Protein AF-A0A2B4SKL8-F1 (afdb_monomer_lite)

Structure (mmCIF, N/CA/C/O backbone):
data_AF-A0A2B4SKL8-F1
#
_entry.id   AF-A0A2B4SKL8-F1
#
loop_
_atom_site.group_PDB
_atom_site.id
_atom_site.type_symbol
_atom_site.label_atom_id
_atom_site.label_alt_id
_atom_site.label_comp_id
_atom_site.label_asym_id
_atom_site.label_entity_id
_atom_site.label_seq_id
_atom_site.pdbx_PDB_ins_code
_atom_site.Cartn_x
_atom_site.Cartn_y
_atom_site.Cartn_z
_atom_site.occupancy
_atom_site.B_iso_or_equiv
_atom_site.auth_seq_id
_atom_site.auth_comp_id
_atom_site.auth_asym_id
_atom_site.auth_atom_id
_atom_site.pdbx_PDB_model_num
ATOM 1 N N . MET A 1 1 ? -45.889 10.230 -39.187 1.00 34.25 1 MET A N 1
ATOM 2 C CA . MET A 1 1 ? -45.606 10.995 -40.423 1.00 34.25 1 MET A CA 1
ATOM 3 C C . MET A 1 1 ? -45.584 12.468 -40.063 1.00 34.25 1 MET A C 1
ATOM 5 O O . MET A 1 1 ? -46.505 12.871 -39.366 1.00 34.25 1 MET A O 1
ATOM 9 N N . GLY A 1 2 ? -44.608 13.236 -40.560 1.00 30.58 2 GLY A N 1
ATOM 10 C CA . GLY A 1 2 ? -44.581 14.706 -40.488 1.00 30.58 2 GLY A CA 1
ATOM 11 C C . GLY A 1 2 ? -44.507 15.333 -39.084 1.00 30.58 2 GLY A C 1
ATOM 12 O O . GLY A 1 2 ? -44.631 14.639 -38.081 1.00 30.58 2 GLY A O 1
ATOM 13 N N . SER A 1 3 ? -44.306 16.647 -38.953 1.00 28.48 3 SER A N 1
ATOM 14 C CA . SER A 1 3 ? -43.734 17.611 -39.915 1.00 28.48 3 SER A CA 1
ATOM 15 C C . SER A 1 3 ? -43.347 18.900 -39.180 1.00 28.48 3 SER A C 1
ATOM 17 O O . SER A 1 3 ? -44.029 19.300 -38.240 1.00 28.48 3 SER A O 1
ATOM 19 N N . CYS A 1 4 ? -42.309 19.596 -39.650 1.00 32.91 4 CYS A N 1
ATOM 20 C CA . CYS A 1 4 ? -42.057 20.988 -39.262 1.00 32.91 4 CYS A CA 1
ATOM 21 C C . CYS A 1 4 ? -43.164 21.917 -39.799 1.00 32.91 4 CYS A C 1
ATOM 23 O O . CYS A 1 4 ? -43.840 21.583 -40.777 1.00 32.91 4 CYS A O 1
ATOM 25 N N . PRO A 1 5 ? -43.271 23.138 -39.256 1.00 39.84 5 PRO A N 1
ATOM 26 C CA . PRO A 1 5 ? -43.153 24.287 -40.157 1.00 39.84 5 PRO A CA 1
ATOM 27 C C . PRO A 1 5 ? -42.216 25.390 -39.636 1.00 39.84 5 PRO A C 1
ATOM 29 O O . PRO A 1 5 ? -41.881 25.463 -38.458 1.00 39.84 5 PRO A O 1
ATOM 32 N N . SER A 1 6 ? -41.801 26.266 -40.550 1.00 31.20 6 SER A N 1
ATOM 33 C CA . SER A 1 6 ? -40.849 27.365 -40.341 1.00 31.20 6 SER A CA 1
ATOM 34 C C . SER A 1 6 ? -41.415 28.701 -40.845 1.00 31.20 6 SER A C 1
ATOM 36 O O . SER A 1 6 ? -42.312 28.701 -41.691 1.00 31.20 6 SER A O 1
ATOM 38 N N . ARG A 1 7 ? -40.899 29.839 -40.341 1.00 28.45 7 ARG A N 1
ATOM 39 C CA . ARG A 1 7 ? -41.047 31.208 -40.906 1.00 28.45 7 ARG A CA 1
ATOM 40 C C . ARG A 1 7 ? -40.290 32.261 -40.069 1.00 28.45 7 ARG A C 1
ATOM 42 O O . ARG A 1 7 ? -39.924 31.987 -38.937 1.00 28.45 7 ARG A O 1
ATOM 49 N N . SER A 1 8 ? -40.150 33.504 -40.544 1.00 28.84 8 SER A N 1
ATOM 50 C CA . SER A 1 8 ? -39.044 33.946 -41.423 1.00 28.84 8 SER A CA 1
ATOM 51 C C . SER A 1 8 ? -39.130 35.449 -41.782 1.00 28.84 8 SER A C 1
ATOM 53 O O . SER A 1 8 ? -40.131 35.853 -42.367 1.00 28.84 8 SER A O 1
ATOM 55 N N . LYS A 1 9 ? -38.013 36.182 -41.615 1.00 31.72 9 LYS A N 1
ATOM 56 C CA . LYS A 1 9 ? -37.617 37.453 -42.286 1.00 31.72 9 LYS A CA 1
ATOM 57 C C . LYS A 1 9 ? -38.410 38.767 -42.061 1.00 31.72 9 LYS A C 1
ATOM 59 O O . LYS A 1 9 ? -39.630 38.770 -41.958 1.00 31.72 9 LYS A O 1
ATOM 64 N N . ARG A 1 10 ? -37.634 39.859 -42.238 1.00 29.78 10 ARG A N 1
ATOM 65 C CA . ARG A 1 10 ? -37.939 41.268 -42.607 1.00 29.78 10 ARG A CA 1
ATOM 66 C C . ARG A 1 10 ? -37.878 42.343 -41.510 1.00 29.78 10 ARG A C 1
ATOM 68 O O . ARG A 1 10 ? -38.332 42.080 -40.407 1.00 29.78 10 ARG A O 1
ATOM 75 N N . ASP A 1 11 ? -37.441 43.587 -41.775 1.00 28.86 11 ASP A N 1
ATOM 76 C CA . ASP A 1 11 ? -36.451 44.138 -42.749 1.00 28.86 11 ASP A CA 1
ATOM 77 C C . ASP A 1 11 ? -36.099 45.614 -42.375 1.00 28.86 11 ASP A C 1
ATOM 79 O O . ASP A 1 11 ? -36.974 46.348 -41.936 1.00 28.86 11 ASP A O 1
ATOM 83 N N . ALA A 1 12 ? -34.840 46.023 -42.613 1.00 29.41 12 ALA A N 1
ATOM 84 C CA . ALA A 1 12 ? -34.293 47.366 -42.953 1.00 29.41 12 ALA A CA 1
ATOM 85 C C . ALA A 1 12 ? -34.684 48.709 -42.241 1.00 29.41 12 ALA A C 1
ATOM 87 O O . ALA A 1 12 ? -35.830 49.136 -42.282 1.00 29.41 12 ALA A O 1
ATOM 88 N N . ASN A 1 13 ? -33.628 49.481 -41.883 1.00 28.25 13 ASN A N 1
ATOM 89 C CA . ASN A 1 13 ? -33.481 50.969 -41.872 1.00 28.25 13 ASN A CA 1
ATOM 90 C C . ASN A 1 13 ? -34.336 51.836 -40.899 1.00 28.25 13 ASN A C 1
ATOM 92 O O . ASN A 1 13 ? -35.489 51.527 -40.648 1.00 28.25 13 ASN A O 1
ATOM 96 N N . SER A 1 14 ? -33.901 52.997 -40.361 1.00 28.70 14 SER A N 1
ATOM 97 C CA . SER A 1 14 ? -32.592 53.703 -40.193 1.00 28.70 14 SER A CA 1
ATOM 98 C C . SER A 1 14 ? -32.810 54.901 -39.195 1.00 28.70 14 SER A C 1
ATOM 100 O O . SER A 1 14 ? -33.805 54.854 -38.483 1.00 28.70 14 SER A O 1
ATOM 102 N N . SER A 1 15 ? -32.044 55.999 -38.989 1.00 31.67 15 SER A N 1
ATOM 103 C CA . SER A 1 15 ? -30.821 56.622 -39.571 1.00 31.67 15 SER A CA 1
ATOM 104 C C . SER A 1 15 ? -30.333 57.849 -38.738 1.00 31.67 15 SER A C 1
ATOM 106 O O . SER A 1 15 ? -31.163 58.588 -38.229 1.00 31.67 15 SER A O 1
ATOM 108 N N . SER A 1 16 ? -29.025 58.173 -38.805 1.00 29.83 16 SER A N 1
ATOM 109 C CA . SER A 1 16 ? -28.419 59.543 -38.809 1.00 29.83 16 SER A CA 1
ATOM 110 C C . SER A 1 16 ? -28.287 60.433 -37.540 1.00 29.83 16 SER A C 1
ATOM 112 O O . SER A 1 16 ? -29.212 61.168 -37.207 1.00 29.83 16 SER A O 1
ATOM 114 N N . ALA A 1 17 ? -27.041 60.585 -37.045 1.00 31.34 17 ALA A N 1
ATOM 115 C CA . ALA A 1 17 ? -26.341 61.860 -36.713 1.00 31.34 17 ALA A CA 1
ATOM 116 C C . ALA A 1 17 ? -24.849 61.550 -36.385 1.00 31.34 17 ALA A C 1
ATOM 118 O O . ALA A 1 17 ? -24.587 60.846 -35.420 1.00 31.34 17 ALA A O 1
ATOM 119 N N . ARG A 1 18 ? -23.848 61.779 -37.255 1.00 31.61 18 ARG A N 1
ATOM 120 C CA . ARG A 1 18 ? -23.133 63.035 -37.617 1.00 31.61 18 ARG A CA 1
ATOM 121 C C . ARG A 1 18 ? -22.412 63.770 -36.470 1.00 31.61 18 ARG A C 1
ATOM 123 O O . ARG A 1 18 ? -23.071 64.458 -35.704 1.00 31.61 18 ARG A O 1
ATOM 130 N N . PHE A 1 19 ? -21.071 63.767 -36.503 1.00 28.34 19 PHE A N 1
ATOM 131 C CA . PHE A 1 19 ? -20.227 64.978 -36.423 1.00 28.34 19 PHE A CA 1
ATOM 132 C C . PHE A 1 19 ? -18.851 64.741 -37.093 1.00 28.34 19 PHE A C 1
ATOM 134 O O . PHE A 1 19 ? -18.549 63.612 -37.475 1.00 28.34 19 PHE A O 1
ATOM 141 N N . GLN A 1 20 ? -18.104 65.824 -37.330 1.00 30.86 20 GLN A N 1
ATOM 142 C CA . GLN A 1 20 ? -17.059 66.015 -38.358 1.00 30.86 20 GLN A CA 1
ATOM 143 C C . GLN A 1 20 ? -16.149 67.198 -37.943 1.00 30.86 20 GLN A C 1
ATOM 145 O O . GLN A 1 20 ? -16.664 68.098 -37.277 1.00 30.86 20 GLN A O 1
ATOM 150 N N . ASP A 1 21 ? -14.861 67.346 -38.289 1.00 30.22 21 ASP A N 1
ATOM 151 C CA . ASP A 1 21 ? -13.835 66.470 -38.921 1.00 30.22 21 ASP A CA 1
ATOM 152 C C . ASP A 1 21 ? -12.513 66.633 -38.079 1.00 30.22 21 ASP A C 1
ATOM 154 O O . ASP A 1 21 ? -12.647 66.737 -36.863 1.00 30.22 21 ASP A O 1
ATOM 158 N N . ASP A 1 22 ? -11.224 66.662 -38.476 1.00 29.78 22 ASP A N 1
ATOM 159 C CA . ASP A 1 22 ? -10.460 66.644 -39.746 1.00 29.78 22 ASP A CA 1
ATOM 160 C C . ASP A 1 22 ? -8.991 66.157 -39.497 1.00 29.78 22 ASP A C 1
ATOM 162 O O . ASP A 1 22 ? -8.631 65.703 -38.410 1.00 29.78 22 ASP A O 1
ATOM 166 N N . ASN A 1 23 ? -8.137 66.208 -40.523 1.00 31.78 23 ASN A N 1
ATOM 167 C CA . ASN A 1 23 ? -6.788 65.650 -40.641 1.00 31.78 23 ASN A CA 1
ATOM 168 C C . ASN A 1 23 ? -5.665 66.422 -39.912 1.00 31.78 23 ASN A C 1
ATOM 170 O O . ASN A 1 23 ? -5.618 67.648 -39.917 1.00 31.78 23 ASN A O 1
ATOM 174 N N . SER A 1 24 ? -4.588 65.706 -39.556 1.00 29.92 24 SER A N 1
ATOM 175 C CA . SER A 1 24 ? -3.223 66.171 -39.873 1.00 29.92 24 SER A CA 1
ATOM 176 C C . SER A 1 24 ? -2.252 64.996 -40.094 1.00 29.92 24 SER A C 1
ATOM 178 O O . SER A 1 24 ? -2.515 63.863 -39.696 1.00 29.92 24 SER A O 1
ATOM 180 N N . ARG A 1 25 ? -1.154 65.240 -40.825 1.00 32.31 25 ARG A N 1
ATOM 181 C CA . ARG A 1 25 ? -0.168 64.224 -41.251 1.00 32.31 25 ARG A CA 1
ATOM 182 C C . ARG A 1 25 ? 1.058 64.238 -40.336 1.00 32.31 25 ARG A C 1
ATOM 184 O O . ARG A 1 25 ? 1.489 65.324 -39.982 1.00 32.31 25 ARG A O 1
ATOM 191 N N . TYR A 1 26 ? 1.700 63.085 -40.120 1.00 29.20 26 TYR A N 1
ATOM 192 C CA . TYR A 1 26 ? 3.112 62.810 -40.478 1.00 29.20 26 TYR A CA 1
ATOM 193 C C . TYR A 1 26 ? 3.515 61.369 -40.084 1.00 29.20 26 TYR A C 1
ATOM 195 O O . TYR A 1 26 ? 2.881 60.758 -39.234 1.00 29.20 26 TYR A O 1
ATOM 203 N N . GLY A 1 27 ? 4.573 60.826 -40.706 1.00 27.16 27 GLY A N 1
ATOM 204 C CA . GLY A 1 27 ? 5.221 59.570 -40.284 1.00 27.16 27 GLY A CA 1
ATOM 205 C C . GLY A 1 27 ? 4.760 58.278 -40.983 1.00 27.16 27 GLY A C 1
ATOM 206 O O . GLY A 1 27 ? 3.944 57.527 -40.459 1.00 27.16 27 GLY A O 1
ATOM 207 N N . ARG A 1 28 ? 5.373 57.936 -42.128 1.00 32.84 28 ARG A N 1
ATOM 208 C CA . ARG A 1 28 ? 5.442 56.532 -42.588 1.00 32.84 28 ARG A CA 1
ATOM 209 C C . ARG A 1 28 ? 6.569 55.825 -41.827 1.00 32.84 28 ARG A C 1
ATOM 211 O O . ARG A 1 28 ? 7.705 56.278 -41.918 1.00 32.84 28 ARG A O 1
ATOM 218 N N . GLY A 1 29 ? 6.295 54.696 -41.168 1.00 30.98 29 GLY A N 1
ATOM 219 C CA . GLY A 1 29 ? 7.345 53.891 -40.529 1.00 30.98 29 GLY A CA 1
ATOM 220 C C . GLY A 1 29 ? 6.868 52.553 -39.949 1.00 30.98 29 GLY A C 1
ATOM 221 O O . GLY A 1 29 ? 6.125 52.526 -38.978 1.00 30.98 29 GLY A O 1
ATOM 222 N N . ALA A 1 30 ? 7.326 51.449 -40.545 1.00 34.84 30 ALA A N 1
ATOM 223 C CA . ALA A 1 30 ? 7.495 50.124 -39.927 1.00 34.84 30 ALA A CA 1
ATOM 224 C C . ALA A 1 30 ? 6.413 49.592 -38.942 1.00 34.84 30 ALA A C 1
ATOM 226 O O . ALA A 1 30 ? 6.728 49.193 -37.822 1.00 34.84 30 ALA A O 1
ATOM 227 N N . ARG A 1 31 ? 5.156 49.437 -39.386 1.00 32.66 31 ARG A N 1
ATOM 228 C CA . ARG A 1 31 ? 4.188 48.508 -38.757 1.00 32.66 31 ARG A CA 1
ATOM 229 C C . ARG A 1 31 ? 3.554 47.568 -39.789 1.00 32.66 31 ARG A C 1
ATOM 231 O O . ARG A 1 31 ? 2.496 47.865 -40.332 1.00 32.66 31 ARG A O 1
ATOM 238 N N . LYS A 1 32 ? 4.235 46.446 -40.069 1.00 36.84 32 LYS A N 1
ATOM 239 C CA . LYS A 1 32 ? 3.646 45.273 -40.758 1.00 36.84 32 LYS A CA 1
ATOM 240 C C . LYS A 1 32 ? 4.330 43.908 -40.522 1.00 36.84 32 LYS A C 1
ATOM 242 O O . LYS A 1 32 ? 3.804 42.905 -40.984 1.00 36.84 32 LYS A O 1
ATOM 247 N N . ASN A 1 33 ? 5.435 43.846 -39.764 1.00 32.84 33 ASN A N 1
ATOM 248 C CA . ASN A 1 33 ? 6.232 42.622 -39.540 1.00 32.84 33 ASN A CA 1
ATOM 249 C C . ASN A 1 33 ? 6.303 42.197 -38.050 1.00 32.84 33 ASN A C 1
ATOM 251 O O . ASN A 1 33 ? 7.367 41.813 -37.574 1.00 32.84 33 ASN A O 1
ATOM 255 N N . ARG A 1 34 ? 5.213 42.315 -37.274 1.00 31.84 34 ARG A N 1
ATOM 256 C CA . ARG A 1 34 ? 5.176 41.784 -35.888 1.00 31.84 34 ARG A CA 1
ATOM 257 C C . ARG A 1 34 ? 3.998 40.860 -35.578 1.00 31.84 34 ARG A C 1
ATOM 259 O O . ARG A 1 34 ? 4.199 39.890 -34.864 1.00 31.84 34 ARG A O 1
ATOM 266 N N . GLU A 1 35 ? 2.826 41.086 -36.168 1.00 32.66 35 GLU A N 1
ATOM 267 C CA . GLU A 1 35 ? 1.683 40.165 -36.026 1.00 32.66 35 GLU A CA 1
ATOM 268 C C . GLU A 1 35 ? 1.891 38.874 -36.836 1.00 32.66 35 GLU A C 1
ATOM 270 O O . GLU A 1 35 ? 1.598 37.788 -36.344 1.00 32.66 35 GLU A O 1
ATOM 275 N N . ALA A 1 36 ? 2.505 38.976 -38.025 1.00 33.69 36 ALA A N 1
ATOM 276 C CA . ALA A 1 36 ? 2.873 37.815 -38.838 1.00 33.69 36 ALA A CA 1
ATOM 277 C C . ALA A 1 36 ? 3.789 36.839 -38.077 1.00 33.69 36 ALA A C 1
ATOM 279 O O . ALA A 1 36 ? 3.527 35.643 -38.072 1.00 33.69 36 ALA A O 1
ATOM 280 N N . ASN A 1 37 ? 4.809 37.339 -37.369 1.00 31.73 37 ASN A N 1
ATOM 281 C CA . ASN A 1 37 ? 5.743 36.477 -36.642 1.00 31.73 37 ASN A CA 1
ATOM 282 C C . ASN A 1 37 ? 5.072 35.708 -35.494 1.00 31.73 37 ASN A C 1
ATOM 284 O O . ASN A 1 37 ? 5.431 34.560 -35.277 1.00 31.73 37 ASN A O 1
ATOM 288 N N . PHE A 1 38 ? 4.092 36.289 -34.791 1.00 33.06 38 PHE A N 1
ATOM 289 C CA . PHE A 1 38 ? 3.423 35.586 -33.688 1.00 33.06 38 PHE A CA 1
ATOM 290 C C . PHE A 1 38 ? 2.623 34.373 -34.186 1.00 33.06 38 PHE A C 1
ATOM 292 O O . PHE A 1 38 ? 2.750 33.282 -33.635 1.00 33.06 38 PHE A O 1
ATOM 299 N N . GLN A 1 39 ? 1.869 34.537 -35.279 1.00 34.66 39 GLN A N 1
ATOM 300 C CA . GLN A 1 39 ? 1.135 33.428 -35.896 1.00 34.66 39 GLN A CA 1
ATOM 301 C C . GLN A 1 39 ? 2.062 32.435 -36.606 1.00 34.66 39 GLN A C 1
ATOM 303 O O . GLN A 1 39 ? 1.826 31.234 -36.527 1.00 34.66 39 GLN A O 1
ATOM 308 N N . THR A 1 40 ? 3.128 32.898 -37.273 1.00 32.97 40 THR A N 1
ATOM 309 C CA . THR A 1 40 ? 4.084 31.989 -37.922 1.00 32.97 40 THR A CA 1
ATOM 310 C C . THR A 1 40 ? 4.830 31.138 -36.900 1.00 32.97 40 THR A C 1
ATOM 312 O O . THR A 1 40 ? 4.904 29.938 -37.117 1.00 32.97 40 THR A O 1
ATOM 315 N N . THR A 1 41 ? 5.316 31.695 -35.784 1.00 33.06 41 THR A N 1
ATOM 316 C CA . THR A 1 41 ? 6.031 30.905 -34.765 1.00 33.06 41 THR A CA 1
ATOM 317 C C . THR A 1 41 ? 5.125 29.864 -34.103 1.00 33.06 41 THR A C 1
ATOM 319 O O . THR A 1 41 ? 5.529 28.712 -33.980 1.00 33.06 41 THR A O 1
ATOM 322 N N . GLN A 1 42 ? 3.876 30.209 -33.765 1.00 36.25 42 GLN A N 1
ATOM 323 C CA . GLN A 1 42 ? 2.922 29.223 -33.236 1.00 36.25 42 GLN A CA 1
ATOM 324 C C . GLN A 1 42 ? 2.600 28.118 -34.254 1.00 36.25 42 GLN A C 1
ATOM 326 O O . GLN A 1 42 ? 2.589 26.945 -33.897 1.00 36.25 42 GLN A O 1
ATOM 331 N N . LEU A 1 43 ? 2.407 28.463 -35.533 1.00 34.25 43 LEU A N 1
ATOM 332 C CA . LEU A 1 43 ? 2.169 27.464 -36.579 1.00 34.25 43 LEU A CA 1
ATOM 333 C C . LEU A 1 43 ? 3.411 26.613 -36.886 1.00 34.25 43 LEU A C 1
ATOM 335 O O . LEU A 1 43 ? 3.250 25.436 -37.190 1.00 34.25 43 LEU A O 1
ATOM 339 N N . THR A 1 44 ? 4.635 27.147 -36.794 1.00 34.53 44 THR A N 1
ATOM 340 C CA . THR A 1 44 ? 5.850 26.339 -36.997 1.00 34.53 44 THR A CA 1
ATOM 341 C C . THR A 1 44 ? 6.111 25.378 -35.852 1.00 34.53 44 THR A C 1
ATOM 343 O O . THR A 1 44 ? 6.557 24.274 -36.128 1.00 34.53 44 THR A O 1
ATOM 346 N N . ASN A 1 45 ? 5.817 25.760 -34.607 1.00 38.62 45 ASN A N 1
ATOM 347 C CA . ASN A 1 45 ? 5.947 24.872 -33.452 1.00 38.62 45 ASN A CA 1
ATOM 348 C C . ASN A 1 45 ? 4.990 23.681 -33.572 1.00 38.62 45 ASN A C 1
ATOM 350 O O . ASN A 1 45 ? 5.459 22.554 -33.710 1.00 38.62 45 ASN A O 1
ATOM 354 N N . VAL A 1 46 ? 3.685 23.946 -33.726 1.00 42.66 46 VAL A N 1
ATOM 355 C CA . VAL A 1 46 ? 2.669 22.900 -33.949 1.00 42.66 46 VAL A CA 1
ATOM 356 C C . VAL A 1 46 ? 3.041 22.007 -35.140 1.00 42.66 46 VAL A C 1
ATOM 358 O O . VAL A 1 46 ? 3.022 20.788 -35.024 1.00 42.66 46 VAL A O 1
ATOM 361 N N . CYS A 1 47 ? 3.475 22.582 -36.271 1.00 40.47 47 CYS A N 1
ATOM 362 C CA . CYS A 1 47 ? 3.895 21.782 -37.428 1.00 40.47 47 CYS A CA 1
ATOM 363 C C . CYS A 1 47 ? 5.213 21.012 -37.229 1.00 40.47 47 CYS A C 1
ATOM 365 O O . CYS A 1 47 ? 5.488 20.115 -38.021 1.00 40.47 47 CYS A O 1
ATOM 367 N N . LEU A 1 48 ? 6.064 21.348 -36.259 1.00 43.97 48 LEU A N 1
ATOM 368 C CA . LEU A 1 48 ? 7.282 20.585 -35.956 1.00 43.97 48 LEU A CA 1
ATOM 369 C C . LEU A 1 48 ? 6.980 19.460 -34.960 1.00 43.97 48 LEU A C 1
ATOM 371 O O . LEU A 1 48 ? 7.391 18.326 -35.202 1.00 43.97 48 LEU A O 1
ATOM 375 N N . GLU A 1 49 ? 6.195 19.761 -33.927 1.00 50.94 49 GLU A N 1
ATOM 376 C CA . GLU A 1 49 ? 5.688 18.826 -32.914 1.00 50.94 49 GLU A CA 1
ATOM 377 C C . GLU A 1 49 ? 4.812 17.720 -33.553 1.00 50.94 49 GLU A C 1
ATOM 379 O O . GLU A 1 49 ? 5.044 16.533 -33.320 1.00 50.94 49 GLU A O 1
ATOM 384 N N . ASP A 1 50 ? 3.906 18.070 -34.480 1.00 56.84 50 ASP A N 1
ATOM 385 C CA . ASP A 1 50 ? 3.134 17.103 -35.288 1.00 56.84 50 ASP A CA 1
ATOM 386 C C . ASP A 1 50 ? 4.039 16.142 -36.087 1.00 56.84 50 ASP A C 1
ATOM 388 O O . ASP A 1 50 ? 3.729 14.959 -36.261 1.00 56.84 50 ASP A O 1
ATOM 392 N N . ASN A 1 51 ? 5.157 16.644 -36.627 1.00 66.94 51 ASN A N 1
ATOM 393 C CA . ASN A 1 51 ? 6.059 15.835 -37.447 1.00 66.94 51 ASN A CA 1
ATOM 394 C C . ASN A 1 51 ? 6.922 14.900 -36.587 1.00 66.94 51 ASN A C 1
ATOM 396 O O . ASN A 1 51 ? 7.067 13.735 -36.958 1.00 66.94 51 ASN A O 1
ATOM 400 N N . THR A 1 52 ? 7.453 15.352 -35.444 1.00 76.88 52 THR A N 1
ATOM 401 C CA . THR A 1 52 ? 8.235 14.488 -34.539 1.00 76.88 52 THR A CA 1
ATOM 402 C C . THR A 1 52 ? 7.372 13.384 -33.930 1.00 76.88 52 THR A C 1
ATOM 404 O O . THR A 1 52 ? 7.781 12.220 -33.960 1.00 76.88 52 THR A O 1
ATOM 407 N N . LEU A 1 53 ? 6.155 13.708 -33.478 1.00 81.88 53 LEU A N 1
ATOM 408 C CA . LEU A 1 53 ? 5.187 12.738 -32.960 1.00 81.88 53 LEU A CA 1
ATOM 409 C C . LEU A 1 53 ? 4.796 11.691 -34.015 1.00 81.88 53 LEU A C 1
ATOM 411 O O . LEU A 1 53 ? 4.841 10.483 -33.750 1.00 81.88 53 LEU A O 1
ATOM 415 N N . ARG A 1 54 ? 4.430 12.124 -35.230 1.00 84.88 54 ARG A N 1
ATOM 416 C CA . ARG A 1 54 ? 4.045 11.205 -36.315 1.00 84.88 54 ARG A CA 1
ATOM 417 C C . ARG A 1 54 ? 5.213 10.314 -36.735 1.00 84.88 54 ARG A C 1
ATOM 419 O O . ARG A 1 54 ? 5.022 9.119 -36.976 1.00 84.88 54 ARG A O 1
ATOM 426 N N . ASP A 1 55 ? 6.420 10.864 -36.816 1.00 89.06 55 ASP A N 1
ATOM 427 C CA . ASP A 1 55 ? 7.587 10.098 -37.241 1.00 89.06 55 ASP A CA 1
ATOM 428 C C . ASP A 1 55 ? 7.995 9.076 -36.168 1.00 89.06 55 ASP A C 1
ATOM 430 O O . ASP A 1 55 ? 8.227 7.917 -36.531 1.00 89.06 55 ASP A O 1
ATOM 434 N N . LEU A 1 56 ? 7.950 9.435 -34.874 1.00 92.06 56 LEU A N 1
ATOM 435 C CA . LEU A 1 56 ? 8.087 8.514 -33.733 1.00 92.06 56 LEU A CA 1
ATOM 436 C C . LEU A 1 56 ? 7.024 7.409 -33.753 1.00 92.06 56 LEU A C 1
ATOM 438 O O . LEU A 1 56 ? 7.366 6.231 -33.650 1.00 92.06 56 LEU A O 1
ATOM 442 N N . THR A 1 57 ? 5.751 7.766 -33.938 1.00 89.25 57 THR A N 1
ATOM 443 C CA . THR A 1 57 ? 4.652 6.794 -34.071 1.00 89.25 57 THR A CA 1
ATOM 444 C C . THR A 1 57 ? 4.970 5.795 -35.183 1.00 89.25 57 THR A C 1
ATOM 446 O O . THR A 1 57 ? 4.920 4.584 -34.971 1.00 89.25 57 THR A O 1
ATOM 449 N N . SER A 1 58 ? 5.440 6.281 -36.338 1.00 90.00 58 SER A N 1
ATOM 450 C CA . SER A 1 58 ? 5.851 5.406 -37.437 1.00 90.00 58 SER A CA 1
ATOM 451 C C . SER A 1 58 ? 7.100 4.566 -37.121 1.00 90.00 58 SER A C 1
ATOM 453 O O . SER A 1 58 ? 7.221 3.466 -37.661 1.00 90.00 58 SER A O 1
ATOM 455 N N . LYS A 1 59 ? 8.038 5.042 -36.280 1.00 91.69 59 LYS A N 1
ATOM 456 C CA . LYS A 1 59 ? 9.176 4.235 -35.796 1.00 91.69 59 LYS A CA 1
ATOM 457 C C . LYS A 1 59 ? 8.666 3.077 -34.935 1.00 91.69 59 LYS A C 1
ATOM 459 O O . LYS A 1 59 ? 9.006 1.933 -35.224 1.00 91.69 59 LYS A O 1
ATOM 464 N N . LEU A 1 60 ? 7.810 3.361 -33.949 1.00 90.12 60 LEU A N 1
ATOM 465 C CA . LEU A 1 60 ? 7.212 2.365 -33.048 1.00 90.12 60 LEU A CA 1
ATOM 466 C C . LEU A 1 60 ? 6.393 1.316 -33.820 1.00 90.12 60 LEU A C 1
ATOM 468 O O . LEU A 1 60 ? 6.542 0.118 -33.584 1.00 90.12 60 LEU A O 1
ATOM 472 N N . GLU A 1 61 ? 5.594 1.730 -34.807 1.00 89.62 61 GLU A N 1
ATOM 473 C CA . GLU A 1 61 ? 4.852 0.796 -35.665 1.00 89.62 61 GLU A CA 1
ATOM 474 C C . GLU A 1 61 ? 5.769 -0.079 -36.534 1.00 89.62 61 GLU A C 1
ATOM 476 O O . GLU A 1 61 ? 5.521 -1.275 -36.682 1.00 89.62 61 GLU A O 1
ATOM 481 N N . LYS A 1 62 ? 6.859 0.477 -37.082 1.00 88.31 62 LYS A N 1
ATOM 482 C CA . LYS A 1 62 ? 7.863 -0.300 -37.836 1.00 88.31 62 LYS A CA 1
ATOM 483 C C . LYS A 1 62 ? 8.638 -1.264 -36.931 1.00 88.31 62 LYS A C 1
ATOM 485 O O . LYS A 1 62 ? 9.033 -2.332 -37.406 1.00 88.31 62 LYS A O 1
ATOM 490 N N . ALA A 1 63 ? 8.830 -0.907 -35.660 1.00 88.38 63 ALA A N 1
ATOM 491 C CA . ALA A 1 63 ? 9.547 -1.700 -34.667 1.00 88.38 63 ALA A CA 1
ATOM 492 C C . ALA A 1 63 ? 8.823 -3.007 -34.306 1.00 88.38 63 ALA A C 1
ATOM 494 O O . ALA A 1 63 ? 9.474 -4.035 -34.120 1.00 88.38 63 ALA A O 1
ATOM 495 N N . LEU A 1 64 ? 7.484 -3.036 -34.354 1.00 85.00 64 LEU A N 1
ATOM 496 C CA . LEU A 1 64 ? 6.692 -4.275 -34.241 1.00 85.00 64 LEU A CA 1
ATOM 497 C C . LEU A 1 64 ? 7.172 -5.386 -35.201 1.00 85.00 64 LEU A C 1
ATOM 499 O O . LEU A 1 64 ? 7.058 -6.563 -34.877 1.00 85.00 64 LEU A O 1
ATOM 503 N N . CYS A 1 65 ? 7.765 -5.015 -36.343 1.00 84.19 65 CYS A N 1
ATOM 504 C CA . CYS A 1 65 ? 8.295 -5.921 -37.365 1.00 84.19 65 CYS A CA 1
ATOM 505 C C . CYS A 1 65 ? 9.839 -5.930 -37.445 1.00 84.19 65 CYS A C 1
ATOM 507 O O . CYS A 1 65 ? 10.389 -6.121 -38.534 1.00 84.19 65 CYS A O 1
ATOM 509 N N . TRP A 1 66 ? 10.555 -5.670 -36.344 1.00 85.06 66 TRP A N 1
ATOM 510 C CA . TRP A 1 66 ? 12.017 -5.840 -36.282 1.00 85.06 66 TRP A CA 1
ATOM 511 C C . TRP A 1 66 ? 12.422 -7.290 -35.985 1.00 85.06 66 TRP A C 1
ATOM 513 O O . TRP A 1 66 ? 13.276 -7.836 -36.677 1.00 85.06 66 TRP A O 1
ATOM 523 N N . THR A 1 67 ? 11.767 -7.962 -35.035 1.00 76.19 67 THR A N 1
ATOM 524 C CA . THR A 1 67 ? 12.096 -9.349 -34.642 1.00 76.19 67 THR A CA 1
ATOM 525 C C . THR A 1 67 ? 11.889 -10.384 -35.751 1.00 76.19 67 THR A C 1
ATOM 527 O O . THR A 1 67 ? 12.490 -11.447 -35.704 1.00 76.19 67 THR A O 1
ATOM 530 N N . SER A 1 68 ? 11.101 -10.069 -36.782 1.00 70.50 68 SER A N 1
ATOM 531 C CA . SER A 1 68 ? 10.938 -10.888 -37.994 1.00 70.50 68 SER A CA 1
ATOM 532 C C . SER A 1 68 ? 11.968 -10.598 -39.100 1.00 70.50 68 SER A C 1
ATOM 534 O O . SER A 1 68 ? 11.845 -11.131 -40.202 1.00 7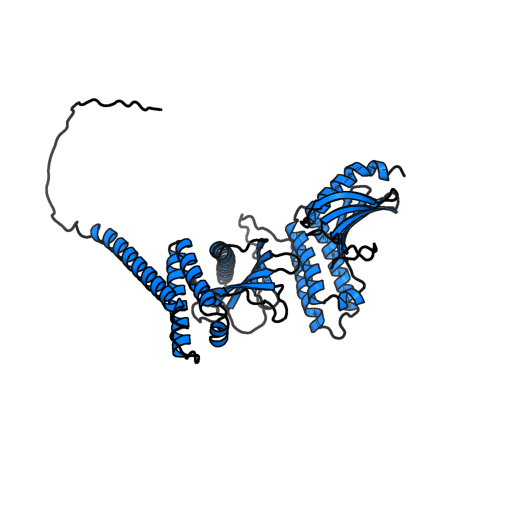0.50 68 SER A O 1
ATOM 536 N N . LYS A 1 69 ? 12.965 -9.741 -38.831 1.00 60.12 69 LYS A N 1
ATOM 537 C CA . LYS A 1 69 ? 14.049 -9.362 -39.761 1.00 60.12 69 LYS A CA 1
ATOM 538 C C . LYS A 1 69 ? 15.452 -9.676 -39.243 1.00 60.12 69 LYS A C 1
ATOM 540 O O . LYS A 1 69 ? 16.387 -9.675 -40.037 1.00 60.12 69 LYS A O 1
ATOM 545 N N . HIS A 1 70 ? 15.596 -9.924 -37.945 1.00 56.91 70 HIS A N 1
ATOM 546 C CA . HIS A 1 70 ? 16.825 -10.442 -37.357 1.00 56.91 70 HIS A CA 1
ATOM 547 C C . HIS A 1 70 ? 16.680 -11.958 -37.192 1.00 56.91 70 HIS A C 1
ATOM 549 O O . HIS A 1 70 ? 15.763 -12.413 -36.509 1.00 56.91 70 HIS A O 1
ATOM 555 N N . ASP A 1 71 ? 17.589 -12.731 -37.792 1.00 51.62 71 ASP A N 1
ATOM 556 C CA . ASP A 1 71 ? 17.803 -14.126 -37.392 1.00 51.62 71 ASP A CA 1
ATOM 557 C C . ASP A 1 71 ? 18.168 -14.196 -35.893 1.00 51.62 71 ASP A C 1
ATOM 559 O O . ASP A 1 71 ? 18.547 -13.191 -35.292 1.00 51.62 71 ASP A O 1
ATOM 563 N N . MET A 1 72 ? 18.064 -15.387 -35.290 1.00 53.41 72 MET A N 1
ATOM 564 C CA . MET A 1 72 ? 18.043 -15.645 -33.831 1.00 53.41 72 MET A CA 1
ATOM 565 C C . MET A 1 72 ? 19.297 -15.247 -33.008 1.00 53.41 72 MET A C 1
ATOM 567 O O . MET A 1 72 ? 19.440 -15.662 -31.862 1.00 53.41 72 MET A O 1
ATOM 571 N N . CYS A 1 73 ? 20.191 -14.422 -33.548 1.00 56.78 73 CYS A N 1
ATOM 572 C CA . CYS A 1 73 ? 21.266 -13.751 -32.822 1.00 56.78 73 CYS A CA 1
ATOM 573 C C . CYS A 1 73 ? 20.977 -12.241 -32.759 1.00 56.78 73 CYS A C 1
ATOM 575 O O . CYS A 1 73 ? 21.514 -11.468 -33.554 1.00 56.78 73 CYS A O 1
ATOM 577 N N . TRP A 1 74 ? 20.126 -11.813 -31.819 1.00 70.19 74 TRP A N 1
ATOM 578 C CA . TRP A 1 74 ? 19.816 -10.395 -31.599 1.00 70.19 74 TRP A CA 1
ATOM 579 C C . TRP A 1 74 ? 21.088 -9.619 -31.214 1.00 70.19 74 TRP A C 1
ATOM 581 O O . TRP A 1 74 ? 21.671 -9.848 -30.150 1.00 70.19 74 TRP A O 1
ATOM 591 N N . SER A 1 75 ? 21.546 -8.742 -32.110 1.00 76.25 75 SER A N 1
ATOM 592 C CA . SER A 1 75 ? 22.862 -8.105 -32.025 1.00 76.25 75 SER A CA 1
ATOM 593 C C . SER A 1 75 ? 22.906 -6.904 -31.075 1.00 76.25 75 SER A C 1
ATOM 595 O O . SER A 1 75 ? 21.881 -6.419 -30.590 1.00 76.25 75 SER A O 1
ATOM 597 N N . VAL A 1 76 ? 24.118 -6.393 -30.831 1.00 79.88 76 VAL A N 1
ATOM 598 C CA . VAL A 1 76 ? 24.323 -5.147 -30.074 1.00 79.88 76 VAL A CA 1
ATOM 599 C C . VAL A 1 76 ? 23.612 -3.980 -30.767 1.00 79.88 76 VAL A C 1
ATOM 601 O O . VAL A 1 76 ? 22.893 -3.249 -30.096 1.00 79.88 76 VAL A O 1
ATOM 604 N N . GLU A 1 77 ? 23.686 -3.887 -32.101 1.00 82.12 77 GLU A N 1
ATOM 605 C CA . GLU A 1 77 ? 23.039 -2.809 -32.870 1.00 82.12 77 GLU A CA 1
ATOM 606 C C . GLU A 1 77 ? 21.505 -2.839 -32.734 1.00 82.12 77 GLU A C 1
ATOM 608 O O . GLU A 1 77 ? 20.851 -1.796 -32.759 1.00 82.12 77 GLU A O 1
ATOM 613 N N . PHE A 1 78 ? 20.909 -4.027 -32.565 1.00 84.00 78 PHE A N 1
ATOM 614 C CA . PHE A 1 78 ? 19.480 -4.164 -32.272 1.00 84.00 78 PHE A CA 1
ATOM 615 C C . PHE A 1 78 ? 19.148 -3.646 -30.864 1.00 84.00 78 PHE A C 1
ATOM 617 O O . PHE A 1 78 ? 18.180 -2.905 -30.709 1.00 84.00 78 PHE A O 1
ATOM 624 N N . SER A 1 79 ? 19.969 -3.955 -29.855 1.00 84.31 79 SER A N 1
ATOM 625 C CA . SER A 1 79 ? 19.801 -3.403 -28.501 1.00 84.31 79 SER A CA 1
ATOM 626 C C . SER A 1 79 ? 19.960 -1.879 -28.477 1.00 84.31 79 SER A C 1
ATOM 628 O O . SER A 1 79 ? 19.132 -1.176 -27.900 1.00 84.31 79 SER A O 1
ATOM 630 N N . GLU A 1 80 ? 20.966 -1.343 -29.168 1.00 86.50 80 GLU A N 1
ATOM 631 C CA . GLU A 1 80 ? 21.167 0.100 -29.346 1.00 86.50 80 GLU A CA 1
ATOM 632 C C . GLU A 1 80 ? 19.949 0.746 -30.028 1.00 86.50 80 GLU A C 1
ATOM 634 O O . GLU A 1 80 ? 19.385 1.696 -29.490 1.00 86.50 80 GLU A O 1
ATOM 639 N N . SER A 1 81 ? 19.446 0.158 -31.121 1.00 89.62 81 SER A N 1
ATOM 640 C CA . SER A 1 81 ? 18.245 0.633 -31.834 1.00 89.62 81 SER A CA 1
ATOM 641 C C . SER A 1 81 ? 16.978 0.641 -30.966 1.00 89.62 81 SER A C 1
ATOM 643 O O . SER A 1 81 ? 16.125 1.518 -31.119 1.00 89.62 81 SER A O 1
ATOM 645 N N . VAL A 1 82 ? 16.823 -0.328 -30.054 1.00 89.88 82 VAL A N 1
ATOM 646 C CA . VAL A 1 82 ? 15.703 -0.360 -29.096 1.00 89.88 82 VAL A CA 1
ATOM 647 C C . VAL A 1 82 ? 15.867 0.721 -28.026 1.00 89.88 82 VAL A C 1
ATOM 649 O O . VAL A 1 82 ? 14.897 1.409 -27.709 1.00 89.88 82 VAL A O 1
ATOM 652 N N . ASN A 1 83 ? 17.079 0.924 -27.507 1.00 88.94 83 ASN A N 1
ATOM 653 C CA . ASN A 1 83 ? 17.348 1.975 -26.526 1.00 88.94 83 ASN A CA 1
ATOM 654 C C . ASN A 1 83 ? 17.156 3.380 -27.124 1.00 88.94 83 ASN A C 1
ATOM 656 O O . ASN A 1 83 ? 16.474 4.201 -26.512 1.00 88.94 83 ASN A O 1
ATOM 660 N N . GLU A 1 84 ? 17.647 3.642 -28.341 1.00 91.38 84 GLU A N 1
ATOM 661 C CA . GLU A 1 84 ? 17.380 4.894 -29.066 1.00 91.38 84 GLU A CA 1
ATOM 662 C C . GLU A 1 84 ? 15.876 5.144 -29.237 1.00 91.38 84 GLU A C 1
ATOM 664 O O . GLU A 1 84 ? 15.401 6.248 -28.974 1.00 91.38 84 GLU A O 1
ATOM 669 N N . LEU A 1 85 ? 15.108 4.118 -29.625 1.00 93.94 85 LEU A N 1
ATOM 670 C CA . LEU A 1 85 ? 13.657 4.213 -29.805 1.00 93.94 85 LEU A CA 1
ATOM 671 C C . LEU A 1 85 ? 12.922 4.570 -28.503 1.00 93.94 85 LEU A C 1
ATOM 673 O O . LEU A 1 85 ? 11.982 5.366 -28.534 1.00 93.94 85 LEU A O 1
ATOM 677 N N . LEU A 1 86 ? 13.342 4.007 -27.366 1.00 93.38 86 LEU A N 1
ATOM 678 C CA . LEU A 1 86 ? 12.757 4.310 -26.056 1.00 93.38 86 LEU A CA 1
ATOM 679 C C . LEU A 1 86 ? 13.177 5.693 -25.526 1.00 93.38 86 LEU A C 1
ATOM 681 O O . LEU A 1 86 ? 12.372 6.359 -24.878 1.00 93.38 86 LEU A O 1
ATOM 685 N N . VAL A 1 87 ? 14.390 6.164 -25.835 1.00 92.50 87 VAL A N 1
ATOM 686 C CA . VAL A 1 87 ? 14.853 7.522 -25.488 1.00 92.50 87 VAL A CA 1
ATOM 687 C C . VAL A 1 87 ? 14.141 8.590 -26.327 1.00 92.50 87 VAL A C 1
ATOM 689 O O . VAL A 1 87 ? 13.662 9.578 -25.770 1.00 92.50 87 VAL A O 1
ATOM 692 N N . ASP A 1 88 ? 13.993 8.378 -27.639 1.00 93.00 88 ASP A N 1
ATOM 693 C CA . ASP A 1 88 ? 13.195 9.252 -28.514 1.00 93.00 88 ASP A CA 1
ATOM 694 C C . ASP A 1 88 ? 11.730 9.326 -28.052 1.00 93.00 88 ASP A C 1
ATOM 696 O O . ASP A 1 88 ? 11.124 10.400 -28.081 1.00 93.00 88 ASP A O 1
ATOM 700 N N . ALA A 1 89 ? 11.171 8.196 -27.600 1.00 94.62 89 ALA A N 1
ATOM 701 C CA . ALA A 1 89 ? 9.820 8.146 -27.055 1.00 94.62 89 ALA A CA 1
ATOM 702 C C . ALA A 1 89 ? 9.696 8.885 -25.716 1.00 94.62 89 ALA A C 1
ATOM 704 O O . ALA A 1 89 ? 8.734 9.624 -25.533 1.00 94.62 89 ALA A O 1
ATOM 705 N N . CYS A 1 90 ? 10.667 8.732 -24.807 1.00 95.44 90 CYS A N 1
ATOM 706 C CA . CYS A 1 90 ? 10.703 9.459 -23.536 1.00 95.44 90 CYS A CA 1
ATOM 707 C C . CYS A 1 90 ? 10.707 10.976 -23.745 1.00 95.44 90 CYS A C 1
ATOM 709 O O . CYS A 1 90 ? 9.881 11.659 -23.147 1.00 95.44 90 CYS A O 1
ATOM 711 N N . ARG A 1 91 ? 11.560 11.498 -24.643 1.00 93.31 91 ARG A N 1
ATOM 712 C CA . ARG A 1 91 ? 11.578 12.936 -24.961 1.00 93.31 91 ARG A CA 1
ATOM 713 C C . ARG A 1 91 ? 10.200 13.411 -25.425 1.00 93.31 91 ARG A C 1
ATOM 715 O O . ARG A 1 91 ? 9.651 14.324 -24.831 1.00 93.31 91 ARG A O 1
ATOM 722 N N . CYS A 1 92 ? 9.600 12.724 -26.400 1.00 93.94 92 CYS A N 1
ATOM 723 C CA . CYS A 1 92 ? 8.277 13.094 -26.907 1.00 93.94 92 CYS A CA 1
ATOM 724 C C . CYS A 1 92 ? 7.173 12.999 -25.833 1.00 93.94 92 CYS A C 1
ATOM 726 O O . CYS A 1 92 ? 6.258 13.816 -25.830 1.00 93.94 92 CYS A O 1
ATOM 728 N N . MET A 1 93 ? 7.259 12.046 -24.897 1.00 94.88 93 MET A N 1
ATOM 729 C CA . MET A 1 93 ? 6.336 11.963 -23.758 1.00 94.88 93 MET A CA 1
ATOM 730 C C . MET A 1 93 ? 6.556 13.085 -22.727 1.00 94.88 93 MET A C 1
ATOM 732 O O . MET A 1 93 ? 5.563 13.561 -22.184 1.00 94.88 93 MET A O 1
ATOM 736 N N . SER A 1 94 ? 7.792 13.553 -22.501 1.00 93.25 94 SER A N 1
ATOM 737 C CA . SER A 1 94 ? 8.069 14.784 -21.735 1.00 93.25 94 SER A CA 1
ATOM 738 C C . SER A 1 94 ? 7.495 16.020 -22.431 1.00 93.25 94 SER A C 1
ATOM 740 O O . SER A 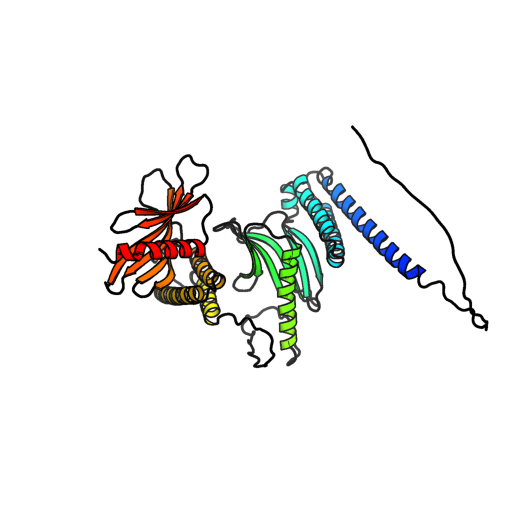1 94 ? 6.732 16.751 -21.807 1.00 93.25 94 SER A O 1
ATOM 742 N N . ASP A 1 95 ? 7.766 16.211 -23.729 1.00 91.75 95 ASP A N 1
ATOM 743 C CA . ASP A 1 95 ? 7.264 17.353 -24.514 1.00 91.75 95 ASP A CA 1
ATOM 744 C C . ASP A 1 95 ? 5.714 17.446 -24.448 1.00 91.75 95 ASP A C 1
ATOM 746 O O . ASP A 1 95 ? 5.122 18.522 -24.304 1.00 91.75 95 ASP A O 1
ATOM 750 N N . LEU A 1 96 ? 5.036 16.290 -24.499 1.00 91.69 96 LEU A N 1
ATOM 751 C CA . LEU A 1 96 ? 3.580 16.167 -24.352 1.00 91.69 96 LEU A CA 1
ATOM 752 C C . LEU A 1 96 ? 3.095 16.360 -22.904 1.00 91.69 96 LEU A C 1
ATOM 754 O O . LEU A 1 96 ? 2.011 16.900 -22.692 1.00 91.69 96 LEU A O 1
ATOM 758 N N . ALA A 1 97 ? 3.873 15.952 -21.899 1.00 91.94 97 ALA A N 1
ATOM 759 C CA . ALA A 1 97 ? 3.542 16.166 -20.490 1.00 91.94 97 ALA A CA 1
ATOM 760 C C . ALA A 1 97 ? 3.661 17.646 -20.086 1.00 91.94 97 ALA A C 1
ATOM 762 O O . ALA A 1 97 ? 2.792 18.154 -19.380 1.00 91.94 97 ALA A O 1
ATOM 763 N N . GLU A 1 98 ? 4.682 18.358 -20.573 1.00 89.81 98 GLU A N 1
ATOM 764 C CA . GLU A 1 98 ? 4.864 19.801 -20.351 1.00 89.81 98 GLU A CA 1
ATOM 765 C C . GLU A 1 98 ? 3.765 20.642 -21.017 1.00 89.81 98 GLU A C 1
ATOM 767 O O . GLU A 1 98 ? 3.318 21.645 -20.459 1.00 89.81 98 GLU A O 1
ATOM 772 N N . SER A 1 99 ? 3.283 20.213 -22.188 1.00 89.19 99 SER A N 1
ATOM 773 C CA . SER A 1 99 ? 2.154 20.840 -22.892 1.00 89.19 99 SER A CA 1
ATOM 774 C C . SER A 1 99 ? 0.769 20.372 -22.407 1.00 89.19 99 SER A C 1
ATOM 776 O O . SER A 1 99 ? -0.247 20.945 -22.807 1.00 89.19 99 SER A O 1
ATOM 778 N N . GLY A 1 100 ? 0.712 19.381 -21.510 1.00 88.00 100 GLY A N 1
ATOM 779 C CA . GLY A 1 100 ? -0.516 18.870 -20.893 1.00 88.00 100 GLY A CA 1
ATOM 780 C C . GLY A 1 100 ? -1.311 17.855 -21.728 1.00 88.00 100 GLY A C 1
ATOM 781 O O . GLY A 1 100 ? -2.407 17.467 -21.315 1.00 88.00 100 GLY A O 1
ATOM 782 N N . ASP A 1 101 ? -0.796 17.383 -22.870 1.00 89.69 101 ASP A N 1
ATOM 783 C CA . ASP A 1 101 ? -1.426 16.314 -23.662 1.00 89.69 101 ASP A CA 1
ATOM 784 C C . ASP A 1 101 ? -1.050 14.912 -23.148 1.00 89.69 101 ASP A C 1
ATOM 786 O O . ASP A 1 101 ? -0.429 14.065 -23.802 1.00 89.69 101 ASP A O 1
ATOM 790 N N . TYR A 1 102 ? -1.521 14.655 -21.931 1.00 91.75 102 TYR A N 1
ATOM 791 C CA . TYR A 1 102 ? -1.452 13.366 -21.252 1.00 91.75 102 TYR A CA 1
ATOM 792 C C . TYR A 1 102 ? -2.124 12.227 -22.044 1.00 91.75 102 TYR A C 1
ATOM 794 O O . TYR A 1 102 ? -1.772 11.058 -21.874 1.00 91.75 102 TYR A O 1
ATOM 802 N N . CYS A 1 103 ? -3.087 12.549 -22.919 1.00 88.12 103 CYS A N 1
ATOM 803 C CA . CYS A 1 103 ? -3.808 11.561 -23.719 1.00 88.12 103 CYS A CA 1
ATOM 804 C C . CYS A 1 103 ? -2.917 10.990 -24.825 1.00 88.12 103 CYS A C 1
ATOM 806 O O . CYS A 1 103 ? -2.785 9.770 -24.933 1.00 88.12 103 CYS A O 1
ATOM 808 N N . THR A 1 104 ? -2.267 11.856 -25.605 1.00 89.00 104 THR A N 1
ATOM 809 C CA . THR A 1 104 ? -1.343 11.442 -26.670 1.00 89.00 104 THR A CA 1
ATOM 810 C C . THR A 1 104 ? -0.104 10.750 -26.097 1.00 89.00 104 THR A C 1
ATOM 812 O O . THR A 1 104 ? 0.343 9.738 -26.644 1.00 89.00 104 THR A O 1
ATOM 815 N N . ALA A 1 105 ? 0.401 11.198 -24.942 1.00 91.69 105 ALA A N 1
ATOM 816 C CA . ALA A 1 105 ? 1.495 10.517 -24.251 1.00 91.69 105 ALA A CA 1
ATOM 817 C C . ALA A 1 105 ? 1.129 9.071 -23.836 1.00 91.69 105 ALA A C 1
ATOM 819 O O . ALA A 1 105 ? 1.922 8.150 -24.041 1.00 91.69 105 ALA A O 1
ATOM 820 N N . ASP A 1 106 ? -0.087 8.816 -23.334 1.00 90.81 106 ASP A N 1
ATOM 821 C CA . ASP A 1 106 ? -0.539 7.445 -23.042 1.00 90.81 106 ASP A CA 1
ATOM 822 C C . ASP A 1 106 ? -0.823 6.597 -24.309 1.00 90.81 106 ASP A C 1
ATOM 824 O O . ASP A 1 106 ? -0.819 5.365 -24.219 1.00 90.81 106 ASP A O 1
ATOM 828 N N . GLU A 1 107 ? -1.008 7.185 -25.500 1.00 89.44 107 GLU A N 1
ATOM 829 C CA . GLU A 1 107 ? -1.011 6.424 -26.768 1.00 89.44 107 GLU A CA 1
ATOM 830 C C . GLU A 1 107 ? 0.398 5.944 -27.160 1.00 89.44 107 GLU A C 1
ATOM 832 O O . GLU A 1 107 ? 0.562 4.779 -27.539 1.00 89.44 107 GLU A O 1
ATOM 837 N N . ILE A 1 108 ? 1.436 6.773 -26.976 1.00 92.75 108 ILE A N 1
ATOM 838 C CA . ILE A 1 108 ? 2.843 6.354 -27.150 1.00 92.75 108 ILE A CA 1
ATOM 839 C C . ILE A 1 108 ? 3.151 5.160 -26.232 1.00 92.75 108 ILE A C 1
ATOM 841 O O . ILE A 1 108 ? 3.714 4.155 -26.671 1.00 92.75 108 ILE A O 1
ATOM 845 N N . VAL A 1 109 ? 2.694 5.208 -24.978 1.00 93.50 109 VAL A N 1
ATOM 846 C CA . VAL A 1 109 ? 2.846 4.104 -24.015 1.00 93.50 109 VAL A CA 1
ATOM 847 C C . VAL A 1 109 ? 2.162 2.821 -24.491 1.00 93.50 109 VAL A C 1
ATOM 849 O O . VAL A 1 109 ? 2.741 1.739 -24.378 1.00 93.50 109 VAL A O 1
ATOM 852 N N . LYS A 1 110 ? 0.948 2.904 -25.052 1.00 89.12 110 LYS A N 1
ATOM 853 C CA . LYS A 1 110 ? 0.255 1.730 -25.615 1.00 89.12 110 LYS A CA 1
ATOM 854 C C . LYS A 1 110 ? 1.037 1.125 -26.783 1.00 89.12 110 LYS A C 1
ATOM 856 O O . LYS A 1 110 ? 1.075 -0.099 -26.906 1.00 89.12 110 LYS A O 1
ATOM 861 N N . LEU A 1 111 ? 1.692 1.942 -27.611 1.00 89.19 111 LEU A N 1
ATOM 862 C CA . LEU A 1 111 ? 2.574 1.462 -28.682 1.00 89.19 111 LEU A CA 1
ATOM 863 C C . LEU A 1 111 ? 3.834 0.777 -28.129 1.00 89.19 111 LEU A C 1
ATOM 865 O O . LEU A 1 111 ? 4.159 -0.320 -28.581 1.00 89.19 111 LEU A O 1
ATOM 869 N N . ILE A 1 112 ? 4.485 1.349 -27.110 1.00 92.56 112 ILE A N 1
ATOM 870 C CA . ILE A 1 112 ? 5.642 0.736 -26.432 1.00 92.56 112 ILE A CA 1
ATOM 871 C C . ILE A 1 112 ? 5.262 -0.621 -25.816 1.00 92.56 112 ILE A C 1
ATOM 873 O O . ILE A 1 112 ? 5.928 -1.626 -26.062 1.00 92.56 112 ILE A O 1
ATOM 877 N N . LEU A 1 113 ? 4.150 -0.697 -25.077 1.00 90.56 113 LEU A N 1
ATOM 878 C CA . LEU A 1 113 ? 3.671 -1.952 -24.480 1.00 90.56 113 LEU A CA 1
ATOM 879 C C . LEU A 1 113 ? 3.302 -3.006 -25.543 1.00 90.56 113 LEU A C 1
ATOM 881 O O . LEU A 1 113 ? 3.514 -4.203 -25.324 1.00 90.56 113 LEU A O 1
ATOM 885 N N . ARG A 1 114 ? 2.816 -2.583 -26.721 1.00 88.75 114 ARG A N 1
ATOM 886 C CA . ARG A 1 114 ? 2.550 -3.487 -27.854 1.00 88.75 114 ARG A CA 1
ATOM 887 C C . ARG A 1 114 ? 3.814 -4.150 -28.404 1.00 88.75 114 ARG A C 1
ATOM 889 O O . ARG A 1 114 ? 3.702 -5.290 -28.865 1.00 88.75 114 ARG A O 1
ATOM 896 N N . LEU A 1 115 ? 4.991 -3.516 -28.313 1.00 86.38 115 LEU A N 1
ATOM 897 C CA . LEU A 1 115 ? 6.270 -4.136 -28.698 1.00 86.38 115 LEU A CA 1
ATOM 898 C C . LEU A 1 115 ? 6.467 -5.455 -27.942 1.00 86.38 115 LEU A C 1
ATOM 900 O O . LEU A 1 115 ? 6.608 -6.496 -28.577 1.00 86.38 115 LEU A O 1
ATOM 904 N N . ARG A 1 116 ? 6.332 -5.460 -26.607 1.00 84.12 116 ARG A N 1
ATOM 905 C CA . ARG A 1 116 ? 6.467 -6.691 -25.805 1.00 84.12 116 ARG A CA 1
ATOM 906 C C . ARG A 1 116 ? 5.453 -7.768 -26.173 1.00 84.12 116 ARG A C 1
ATOM 908 O O . ARG A 1 116 ? 5.828 -8.928 -26.308 1.00 84.12 116 ARG A O 1
ATOM 915 N N . THR A 1 117 ? 4.190 -7.402 -26.393 1.00 82.06 117 THR A N 1
ATOM 916 C CA . THR A 1 117 ? 3.166 -8.382 -26.812 1.00 82.06 117 THR A CA 1
ATOM 917 C C . THR A 1 117 ? 3.415 -8.978 -28.203 1.00 82.06 117 THR A C 1
ATOM 919 O O . THR A 1 117 ? 2.868 -10.032 -28.510 1.00 82.06 117 THR A O 1
ATOM 922 N N . THR A 1 118 ? 4.236 -8.323 -29.032 1.00 85.56 118 THR A N 1
ATOM 923 C CA . THR A 1 118 ? 4.527 -8.724 -30.419 1.00 85.56 118 THR A CA 1
ATOM 924 C C . THR A 1 118 ? 5.870 -9.448 -30.548 1.00 85.56 118 THR A C 1
ATOM 926 O O . THR A 1 118 ? 6.004 -10.366 -31.350 1.00 85.56 118 THR A O 1
ATOM 929 N N . TRP A 1 119 ? 6.867 -9.045 -29.758 1.00 84.81 119 TRP A N 1
ATOM 930 C CA . TRP A 1 119 ? 8.213 -9.621 -29.742 1.00 84.81 119 TRP A CA 1
ATOM 931 C C . TRP A 1 119 ? 8.335 -10.846 -28.822 1.00 84.81 119 TRP A C 1
ATOM 933 O O . TRP A 1 119 ? 9.199 -11.685 -29.050 1.00 84.81 119 TRP A O 1
ATOM 943 N N . GLY A 1 120 ? 7.471 -10.969 -27.808 1.00 81.00 120 GLY A N 1
ATOM 944 C CA . GLY A 1 120 ? 7.539 -12.036 -26.805 1.00 81.00 120 GLY A CA 1
ATOM 945 C C . GLY A 1 120 ? 8.530 -11.743 -25.672 1.00 81.00 120 GLY A C 1
ATOM 946 O O . GLY A 1 120 ? 9.252 -10.747 -25.690 1.00 81.00 120 GLY A O 1
ATOM 947 N N . ASN A 1 121 ? 8.541 -12.603 -24.648 1.00 82.00 121 ASN A N 1
ATOM 948 C CA . ASN A 1 121 ? 9.400 -12.412 -23.473 1.00 82.00 121 ASN A CA 1
ATOM 949 C C . ASN A 1 121 ? 10.886 -12.664 -23.777 1.00 82.00 121 ASN A C 1
ATOM 951 O O . ASN A 1 121 ? 11.713 -11.888 -23.317 1.00 82.00 121 ASN A O 1
ATOM 955 N N . GLU A 1 122 ? 11.214 -13.673 -24.593 1.00 82.38 122 GLU A N 1
ATOM 956 C CA . GLU A 1 122 ? 12.597 -14.086 -24.908 1.00 82.38 122 GLU A CA 1
ATOM 957 C C . GLU A 1 122 ? 13.466 -12.914 -25.407 1.00 82.38 122 GLU A C 1
ATOM 959 O O . GLU A 1 122 ? 14.613 -12.752 -24.993 1.00 82.38 122 GLU A O 1
ATOM 964 N N . VAL A 1 123 ? 12.886 -12.037 -26.236 1.00 83.44 123 VAL A N 1
ATOM 965 C CA . VAL A 1 123 ? 13.539 -10.821 -26.750 1.00 83.44 123 VAL A CA 1
ATOM 966 C C . VAL A 1 123 ? 13.850 -9.833 -25.622 1.00 83.44 123 VAL A C 1
ATOM 968 O O . VAL A 1 123 ? 14.941 -9.275 -25.572 1.00 83.44 123 VAL A O 1
ATOM 971 N N . PHE A 1 124 ? 12.909 -9.615 -24.701 1.00 83.69 124 PHE A N 1
ATOM 972 C CA . PHE A 1 124 ? 13.080 -8.691 -23.572 1.00 83.69 124 PHE A CA 1
ATOM 973 C C . PHE A 1 124 ? 14.021 -9.248 -22.496 1.00 83.69 124 PHE A C 1
ATOM 975 O O . PHE A 1 124 ? 14.737 -8.478 -21.857 1.00 83.69 124 PHE A O 1
ATOM 982 N N . GLU A 1 125 ? 14.059 -10.572 -22.334 1.00 83.81 125 GLU A N 1
ATOM 983 C CA . GLU A 1 125 ? 14.996 -11.283 -21.463 1.00 83.81 125 GLU A CA 1
ATOM 984 C C . GLU A 1 125 ? 16.435 -11.187 -21.997 1.00 83.81 125 GLU A C 1
ATOM 986 O O . GLU A 1 125 ? 17.331 -10.823 -21.239 1.00 83.81 125 GLU A O 1
ATOM 991 N N . HIS A 1 126 ? 16.661 -11.391 -23.304 1.00 83.88 126 HIS A N 1
ATOM 992 C CA . HIS A 1 126 ? 17.982 -11.199 -23.932 1.00 83.88 126 HIS A CA 1
ATOM 993 C C . HIS A 1 126 ? 18.440 -9.737 -23.937 1.00 83.88 126 HIS A C 1
ATOM 995 O O . HIS A 1 126 ? 19.605 -9.454 -23.668 1.00 83.88 126 HIS A O 1
ATOM 1001 N N . LEU A 1 127 ? 17.532 -8.794 -24.210 1.00 84.00 127 LEU A N 1
ATOM 1002 C CA . LEU A 1 127 ? 17.825 -7.359 -24.107 1.00 84.00 127 LEU A CA 1
ATOM 1003 C C . LEU A 1 127 ? 18.048 -6.899 -22.652 1.00 84.00 127 LEU A C 1
ATOM 1005 O O . LEU A 1 127 ? 18.591 -5.817 -22.442 1.00 84.00 127 LEU A O 1
ATOM 1009 N N . ASN A 1 128 ? 17.630 -7.692 -21.656 1.00 85.69 128 ASN A N 1
ATOM 1010 C CA . ASN A 1 128 ? 17.615 -7.350 -20.229 1.00 85.69 128 ASN A CA 1
ATOM 1011 C C . ASN A 1 128 ? 16.832 -6.049 -19.910 1.00 85.69 128 ASN A C 1
ATOM 1013 O O . ASN A 1 128 ? 17.135 -5.331 -18.955 1.00 85.69 128 ASN A O 1
ATOM 1017 N N . ILE A 1 129 ? 15.802 -5.735 -20.707 1.00 87.38 129 ILE A N 1
ATOM 1018 C CA . ILE A 1 129 ? 14.983 -4.520 -20.560 1.00 87.38 129 ILE A CA 1
ATOM 1019 C C . ILE A 1 129 ? 13.712 -4.854 -19.767 1.00 87.38 129 ILE A C 1
ATOM 1021 O O . ILE A 1 129 ? 12.770 -5.455 -20.282 1.00 87.38 129 ILE A O 1
ATOM 1025 N N . LYS A 1 130 ? 13.664 -4.435 -18.496 1.00 89.19 130 LYS A N 1
ATOM 1026 C CA . LYS A 1 130 ? 12.499 -4.641 -17.607 1.00 89.19 130 LYS A CA 1
ATOM 1027 C C . LYS A 1 130 ? 11.485 -3.492 -17.638 1.00 89.19 130 LYS A C 1
ATOM 1029 O O . LYS A 1 130 ? 10.290 -3.702 -17.407 1.00 89.19 130 LYS A O 1
ATOM 1034 N N . SER A 1 131 ? 11.954 -2.283 -17.924 1.00 93.19 131 SER A N 1
ATOM 1035 C CA . SER A 1 131 ? 11.197 -1.030 -17.908 1.00 93.19 131 SER A CA 1
ATOM 1036 C C . SER A 1 131 ? 11.515 -0.171 -19.128 1.00 93.19 131 SER A C 1
ATOM 1038 O O . SER A 1 131 ? 12.480 -0.421 -19.845 1.00 93.19 131 SER A O 1
ATOM 1040 N N . PHE A 1 132 ? 10.697 0.851 -19.356 1.00 93.69 132 PHE A N 1
ATOM 1041 C CA . PHE A 1 132 ? 10.988 1.935 -20.285 1.00 93.69 132 PHE A CA 1
ATOM 1042 C C . PHE A 1 132 ? 10.872 3.286 -19.562 1.00 93.69 132 PHE A C 1
ATOM 1044 O O . PHE A 1 132 ? 10.035 3.425 -18.659 1.00 93.69 132 PHE A O 1
ATOM 1051 N N . PRO A 1 133 ? 11.687 4.285 -19.941 1.00 94.50 133 PRO A N 1
ATOM 1052 C CA . PRO A 1 133 ? 11.527 5.646 -19.451 1.00 94.50 133 PRO A CA 1
ATOM 1053 C C . PRO A 1 133 ? 10.187 6.227 -19.932 1.00 94.50 133 PRO A C 1
ATOM 1055 O O . PRO A 1 133 ? 9.837 6.145 -21.110 1.00 94.50 133 PRO A O 1
ATOM 1058 N N . ARG A 1 134 ? 9.426 6.776 -18.986 1.00 94.38 134 ARG A N 1
ATOM 1059 C CA . ARG A 1 134 ? 8.121 7.428 -19.175 1.00 94.38 134 ARG A CA 1
ATOM 1060 C C . ARG A 1 134 ? 8.294 8.908 -19.487 1.00 94.38 134 ARG A C 1
ATOM 1062 O O . ARG A 1 134 ? 7.587 9.430 -20.337 1.00 94.38 134 ARG A O 1
ATOM 1069 N N . GLU A 1 135 ? 9.185 9.557 -18.749 1.00 94.88 135 GLU A N 1
ATOM 1070 C CA . GLU A 1 135 ? 9.339 11.007 -18.706 1.00 94.88 135 GLU A CA 1
ATOM 1071 C C . GLU A 1 135 ? 10.673 11.340 -18.026 1.00 94.88 135 GLU A C 1
ATOM 1073 O O . GLU A 1 135 ? 11.129 10.614 -17.136 1.00 94.88 135 GLU A O 1
ATOM 1078 N N . ARG A 1 136 ? 11.278 12.463 -18.403 1.00 94.62 136 ARG A N 1
ATOM 1079 C CA . ARG A 1 136 ? 12.319 13.131 -17.620 1.00 94.62 136 ARG A CA 1
ATOM 1080 C C . ARG A 1 136 ? 11.814 14.514 -17.227 1.00 94.62 136 ARG A C 1
ATOM 1082 O O . ARG A 1 136 ? 11.371 15.259 -18.096 1.00 94.62 136 ARG A O 1
ATOM 1089 N N . ILE A 1 137 ? 11.906 14.835 -15.941 1.00 94.69 137 ILE A N 1
ATOM 1090 C CA . ILE A 1 137 ? 11.467 16.105 -15.355 1.00 94.69 137 ILE A CA 1
ATOM 1091 C C . ILE A 1 137 ? 12.698 16.809 -14.777 1.00 94.69 137 ILE A C 1
ATOM 1093 O O . ILE A 1 137 ? 13.503 16.174 -14.095 1.00 94.69 137 ILE A O 1
ATOM 1097 N N . GLU A 1 138 ? 12.853 18.104 -15.042 1.00 91.00 138 GLU A N 1
ATOM 1098 C CA . GLU A 1 138 ? 13.857 18.951 -14.389 1.00 91.00 138 GLU A CA 1
ATOM 1099 C C . GLU A 1 138 ? 13.181 19.813 -13.316 1.00 91.00 138 GLU A C 1
ATOM 1101 O O . GLU A 1 138 ? 12.127 20.403 -13.560 1.00 91.00 138 GLU A O 1
ATOM 1106 N N . THR A 1 139 ? 13.782 19.889 -12.130 1.00 87.06 139 THR A N 1
ATOM 1107 C CA . THR A 1 139 ? 13.430 20.869 -11.093 1.00 87.06 139 THR A CA 1
ATOM 1108 C C . THR A 1 139 ? 14.601 21.831 -10.887 1.00 87.06 139 THR A C 1
ATOM 1110 O O . THR A 1 139 ? 15.533 21.880 -11.691 1.00 87.06 139 THR A O 1
ATOM 1113 N N . LYS A 1 140 ? 14.561 22.649 -9.832 1.00 80.69 140 LYS A N 1
ATOM 1114 C CA . LYS A 1 140 ? 15.608 23.638 -9.563 1.00 80.69 140 LYS A CA 1
ATOM 1115 C C . LYS A 1 140 ? 16.944 22.988 -9.184 1.00 80.69 140 LYS A C 1
ATOM 1117 O O . LYS A 1 140 ? 17.981 23.474 -9.625 1.00 80.69 140 LYS A O 1
ATOM 1122 N N . ASN A 1 141 ? 16.921 21.935 -8.363 1.00 82.62 141 ASN A N 1
ATOM 1123 C CA . ASN A 1 141 ? 18.126 21.267 -7.867 1.00 82.62 141 ASN A CA 1
ATOM 1124 C C . ASN A 1 141 ? 18.178 19.769 -8.227 1.00 82.62 141 ASN A C 1
ATOM 1126 O O . ASN A 1 141 ? 19.192 19.127 -7.950 1.00 82.62 141 ASN A O 1
ATOM 1130 N N . ALA A 1 142 ? 17.134 19.203 -8.849 1.00 89.75 142 ALA A N 1
ATOM 1131 C CA . ALA A 1 142 ? 17.065 17.781 -9.186 1.00 89.75 142 ALA A CA 1
ATOM 1132 C C . ALA A 1 142 ? 16.627 17.478 -10.632 1.00 89.75 142 ALA A C 1
ATOM 1134 O O . ALA A 1 142 ? 16.010 18.283 -11.327 1.00 89.75 142 ALA A O 1
ATOM 1135 N N . VAL A 1 143 ? 16.931 16.257 -11.066 1.00 93.31 143 VAL A N 1
ATOM 1136 C CA . VAL A 1 143 ? 16.429 15.612 -12.282 1.00 93.31 143 VAL A CA 1
ATOM 1137 C C . VAL A 1 143 ? 15.696 14.344 -11.858 1.00 93.31 143 VAL A C 1
ATOM 1139 O O . VAL A 1 143 ? 16.278 13.479 -11.205 1.00 93.31 143 VAL A O 1
ATOM 1142 N N . ILE A 1 144 ? 14.428 14.218 -12.246 1.00 95.00 144 ILE A N 1
ATOM 1143 C CA . ILE A 1 144 ? 13.594 13.054 -11.937 1.00 95.00 144 ILE A CA 1
ATOM 1144 C C . ILE A 1 144 ? 13.428 12.215 -13.206 1.00 95.00 144 ILE A C 1
ATOM 1146 O O . ILE A 1 144 ? 12.891 12.679 -14.215 1.00 95.00 144 ILE A O 1
ATOM 1150 N N . LEU A 1 145 ? 13.892 10.968 -13.157 1.00 95.62 145 LEU A N 1
ATOM 1151 C CA . LEU A 1 145 ? 13.762 9.981 -14.225 1.00 95.62 145 LEU A CA 1
ATOM 1152 C C . LEU A 1 145 ? 12.576 9.064 -13.912 1.00 95.62 145 LEU A C 1
ATOM 1154 O O . LEU A 1 145 ? 12.679 8.136 -13.105 1.00 95.62 145 LEU A O 1
ATOM 1158 N N . ALA A 1 146 ? 11.435 9.328 -14.546 1.00 96.75 146 ALA A N 1
ATOM 1159 C CA . ALA A 1 146 ? 10.245 8.506 -14.398 1.00 96.75 146 ALA A CA 1
ATOM 1160 C C . ALA A 1 146 ? 10.296 7.306 -15.350 1.00 96.75 146 ALA A C 1
ATOM 1162 O O . ALA A 1 146 ? 10.613 7.438 -16.535 1.00 96.75 146 ALA A O 1
ATOM 1163 N N . GLY A 1 147 ? 9.916 6.128 -14.864 1.00 95.75 147 GLY A N 1
ATOM 1164 C CA . GLY A 1 147 ? 9.872 4.904 -15.658 1.00 95.75 147 GLY A CA 1
ATOM 1165 C C . GLY A 1 147 ? 8.683 4.015 -15.323 1.00 95.75 147 GLY A C 1
ATOM 1166 O O . GLY A 1 147 ? 8.132 4.040 -14.221 1.00 95.75 147 GLY A O 1
ATOM 1167 N N . GLN A 1 148 ? 8.280 3.203 -16.296 1.00 94.69 148 GLN A N 1
ATOM 1168 C CA . GLN A 1 148 ? 7.230 2.201 -16.145 1.00 94.69 148 GLN A CA 1
ATOM 1169 C C . GLN A 1 148 ? 7.783 0.818 -16.492 1.00 94.69 148 GLN A C 1
ATOM 1171 O O . GLN A 1 148 ? 8.469 0.639 -17.497 1.00 94.69 148 GLN A O 1
ATOM 1176 N N . TYR A 1 149 ? 7.449 -0.182 -15.680 1.00 93.25 149 TYR A N 1
ATOM 1177 C CA . TYR A 1 149 ? 7.812 -1.565 -15.967 1.00 93.25 149 TYR A CA 1
ATOM 1178 C C . TYR A 1 149 ? 6.892 -2.184 -17.032 1.00 93.25 149 TYR A C 1
ATOM 1180 O O . TYR A 1 149 ? 5.681 -1.944 -17.046 1.00 93.25 149 TYR A O 1
ATOM 1188 N N . PHE A 1 150 ? 7.450 -3.019 -17.915 1.00 87.88 150 PHE A N 1
ATOM 1189 C CA . PHE A 1 150 ? 6.675 -3.725 -18.949 1.00 87.88 150 PHE A CA 1
ATOM 1190 C C . PHE A 1 150 ? 5.755 -4.817 -18.367 1.00 87.88 150 PHE A C 1
ATOM 1192 O O . PHE A 1 150 ? 4.731 -5.153 -18.956 1.00 87.88 150 PHE A O 1
ATOM 1199 N N . THR A 1 151 ? 6.121 -5.365 -17.209 1.00 87.31 151 THR A N 1
ATOM 1200 C CA . THR A 1 151 ? 5.290 -6.180 -16.304 1.00 87.31 151 THR A CA 1
ATOM 1201 C C . THR A 1 151 ? 5.641 -5.778 -14.877 1.00 87.31 151 THR A C 1
ATOM 1203 O O . THR A 1 151 ? 6.797 -5.416 -14.676 1.00 87.31 151 THR A O 1
ATOM 1206 N N . PRO A 1 152 ? 4.731 -5.891 -13.892 1.00 88.06 152 PRO A N 1
ATOM 1207 C CA . PRO A 1 152 ? 5.054 -5.613 -12.492 1.00 88.06 152 PRO A CA 1
ATOM 1208 C C . PRO A 1 152 ? 6.349 -6.325 -12.068 1.00 88.06 152 PRO A C 1
ATOM 1210 O O . PRO A 1 152 ? 6.419 -7.554 -12.137 1.00 88.06 152 PRO A O 1
ATOM 1213 N N . GLU A 1 153 ? 7.386 -5.577 -11.683 1.00 88.25 153 GLU A N 1
ATOM 1214 C CA . GLU A 1 153 ? 8.616 -6.174 -11.150 1.00 88.25 153 GLU A CA 1
ATOM 1215 C C . GLU A 1 153 ? 8.363 -6.558 -9.691 1.00 88.25 153 GLU A C 1
ATOM 1217 O O . GLU A 1 153 ? 7.756 -5.785 -8.953 1.00 88.25 153 GLU A O 1
ATOM 1222 N N . ARG A 1 154 ? 8.807 -7.738 -9.242 1.00 85.00 154 ARG A N 1
ATOM 1223 C CA . ARG A 1 154 ? 8.692 -8.102 -7.822 1.00 85.00 154 ARG A CA 1
ATOM 1224 C C . ARG A 1 154 ? 9.408 -7.080 -6.943 1.00 85.00 154 ARG A C 1
ATOM 1226 O O . ARG A 1 154 ? 10.434 -6.519 -7.337 1.00 85.00 154 ARG A O 1
ATOM 1233 N N . PHE A 1 155 ? 8.876 -6.837 -5.752 1.00 79.38 155 PHE A N 1
ATOM 1234 C CA . PHE A 1 155 ? 9.584 -6.015 -4.780 1.00 79.38 155 PHE A CA 1
ATOM 1235 C C . PHE A 1 155 ? 10.755 -6.791 -4.162 1.00 79.38 155 PHE A C 1
ATOM 1237 O O . PHE A 1 155 ? 11.889 -6.325 -4.200 1.00 79.38 155 PHE A O 1
ATOM 1244 N N . TYR A 1 156 ? 10.491 -8.015 -3.702 1.00 77.12 156 TYR A N 1
ATOM 1245 C CA . TYR A 1 156 ? 11.500 -8.958 -3.216 1.00 77.12 156 TYR A CA 1
ATOM 1246 C C . TYR A 1 156 ? 11.549 -10.175 -4.146 1.00 77.12 156 TYR A C 1
ATOM 1248 O O . TYR A 1 156 ? 10.503 -10.662 -4.571 1.00 77.12 156 TYR A O 1
ATOM 1256 N N . ASP A 1 157 ? 12.731 -10.721 -4.445 1.00 65.75 157 ASP A N 1
ATOM 1257 C CA . ASP A 1 157 ? 12.897 -11.784 -5.460 1.00 65.75 157 ASP A CA 1
ATOM 1258 C C . ASP A 1 157 ? 12.035 -13.041 -5.219 1.00 65.75 157 ASP A C 1
ATOM 1260 O O . ASP A 1 157 ? 11.701 -13.780 -6.155 1.00 65.75 157 ASP A O 1
ATOM 1264 N N . HIS A 1 158 ? 11.655 -13.281 -3.962 1.00 68.75 158 HIS A N 1
ATOM 1265 C CA . HIS A 1 158 ? 10.876 -14.435 -3.509 1.00 68.75 158 HIS A CA 1
ATOM 1266 C C . HIS A 1 158 ? 9.438 -14.097 -3.075 1.00 68.75 158 HIS A C 1
ATOM 1268 O O . HIS A 1 158 ? 8.740 -14.993 -2.609 1.00 68.75 158 HIS A O 1
ATOM 1274 N N . ASP A 1 159 ? 8.977 -12.854 -3.257 1.00 70.44 159 ASP A N 1
ATOM 1275 C CA . ASP A 1 159 ? 7.593 -12.452 -2.977 1.00 70.44 159 ASP A CA 1
ATOM 1276 C C . ASP A 1 159 ? 6.914 -11.909 -4.244 1.00 70.44 159 ASP A C 1
ATOM 1278 O O . ASP A 1 159 ? 7.347 -10.923 -4.840 1.00 70.44 159 ASP A O 1
ATOM 1282 N N . ASP A 1 160 ? 5.843 -12.569 -4.681 1.00 74.44 160 ASP A N 1
ATOM 1283 C CA . ASP A 1 160 ? 5.004 -12.158 -5.809 1.00 74.44 160 ASP A CA 1
ATOM 1284 C C . ASP A 1 160 ? 3.749 -11.374 -5.387 1.00 74.44 160 ASP A C 1
ATOM 1286 O O . ASP A 1 160 ? 2.980 -10.926 -6.243 1.00 74.44 160 ASP A O 1
ATOM 1290 N N . ARG A 1 161 ? 3.563 -11.143 -4.081 1.00 77.12 161 ARG A N 1
ATOM 1291 C CA . ARG A 1 161 ? 2.445 -10.377 -3.514 1.00 77.12 161 ARG A CA 1
ATOM 1292 C C . ARG A 1 161 ? 2.717 -8.874 -3.475 1.00 77.12 161 ARG A C 1
ATOM 1294 O O . ARG A 1 161 ? 1.756 -8.115 -3.403 1.00 77.12 161 ARG A O 1
ATOM 1301 N N . LEU A 1 162 ? 3.975 -8.432 -3.523 1.00 84.44 162 LEU A N 1
ATOM 1302 C CA . LEU A 1 162 ? 4.348 -7.015 -3.607 1.00 84.44 162 LEU A CA 1
ATOM 1303 C C . LEU A 1 162 ? 5.130 -6.757 -4.898 1.00 84.44 162 LEU A C 1
ATOM 1305 O O . LEU A 1 162 ? 6.101 -7.452 -5.203 1.00 84.44 162 LEU A O 1
ATOM 1309 N N . SER A 1 163 ? 4.696 -5.768 -5.679 1.00 89.31 163 SER A N 1
ATOM 1310 C CA . SER A 1 163 ? 5.267 -5.497 -7.003 1.00 89.31 163 SER A CA 1
ATOM 1311 C C . SER A 1 163 ? 5.324 -4.010 -7.344 1.00 89.31 163 SER A C 1
ATOM 1313 O O . SER A 1 163 ? 4.424 -3.249 -7.004 1.00 89.31 163 SER A O 1
ATOM 1315 N N . ARG A 1 164 ? 6.377 -3.597 -8.047 1.00 91.94 164 ARG A N 1
ATOM 1316 C CA . ARG A 1 164 ? 6.616 -2.238 -8.539 1.00 91.94 164 ARG A CA 1
ATOM 1317 C C . ARG A 1 164 ? 6.048 -2.100 -9.950 1.00 91.94 164 ARG A C 1
ATOM 1319 O O . ARG A 1 164 ? 6.342 -2.901 -10.837 1.00 91.94 164 ARG A O 1
ATOM 1326 N N . LEU A 1 165 ? 5.218 -1.081 -10.161 1.00 93.75 165 LEU A N 1
ATOM 1327 C CA . LEU A 1 165 ? 4.578 -0.775 -11.447 1.00 93.75 165 LEU A CA 1
ATOM 1328 C C . LEU A 1 165 ? 5.275 0.371 -12.183 1.00 93.75 165 LEU A C 1
ATOM 1330 O O . LEU A 1 165 ? 5.371 0.366 -13.413 1.00 93.75 165 LEU A O 1
ATOM 1334 N N . ARG A 1 166 ? 5.745 1.361 -11.421 1.00 94.75 166 ARG A N 1
ATOM 1335 C CA . ARG A 1 166 ? 6.412 2.578 -11.894 1.00 94.75 166 ARG A CA 1
ATOM 1336 C C . ARG A 1 166 ? 7.464 3.003 -10.875 1.00 94.75 166 ARG A C 1
ATOM 1338 O O . ARG A 1 166 ? 7.335 2.649 -9.703 1.00 94.75 166 ARG A O 1
ATOM 1345 N N . TYR A 1 167 ? 8.447 3.773 -11.315 1.00 95.12 167 TYR A N 1
ATOM 1346 C CA . TYR A 1 167 ? 9.438 4.410 -10.454 1.00 95.12 167 TYR A CA 1
ATOM 1347 C C . TYR A 1 167 ? 9.688 5.854 -10.889 1.00 95.12 167 TYR A C 1
ATOM 1349 O O . TYR A 1 167 ? 9.457 6.204 -12.047 1.00 95.12 167 TYR A O 1
ATOM 1357 N N . PHE A 1 168 ? 10.174 6.670 -9.960 1.00 96.50 168 PHE A N 1
ATOM 1358 C CA . PHE A 1 168 ? 10.633 8.035 -10.189 1.00 96.50 168 PHE A CA 1
ATOM 1359 C C . PHE A 1 168 ? 11.975 8.180 -9.466 1.00 96.50 168 PHE A C 1
ATOM 1361 O O . PHE A 1 168 ? 12.016 8.363 -8.249 1.00 96.50 168 PHE A O 1
ATOM 1368 N N . GLU A 1 169 ? 13.068 7.982 -10.200 1.00 94.19 169 GLU A N 1
ATOM 1369 C CA . GLU A 1 169 ? 14.432 8.052 -9.668 1.00 94.19 169 GLU A CA 1
ATOM 1370 C C . GLU A 1 169 ? 14.880 9.515 -9.616 1.00 94.19 169 GLU A C 1
ATOM 1372 O O . GLU A 1 169 ? 14.895 10.191 -10.643 1.00 94.19 169 GLU A O 1
ATOM 1377 N N . VAL A 1 170 ? 15.237 10.005 -8.430 1.00 90.62 170 VAL A N 1
ATOM 1378 C CA . VAL A 1 170 ? 15.638 11.396 -8.195 1.00 90.62 170 VAL A CA 1
ATOM 1379 C C . VAL A 1 170 ? 17.161 11.491 -8.156 1.00 90.62 170 VAL A C 1
ATOM 1381 O O . VAL A 1 170 ? 17.830 10.728 -7.451 1.00 90.62 170 VAL A O 1
ATOM 1384 N N . ARG A 1 171 ? 17.709 12.440 -8.918 1.00 89.38 171 ARG A N 1
ATOM 1385 C CA . ARG A 1 171 ? 19.144 12.722 -9.032 1.00 89.38 171 ARG A CA 1
ATOM 1386 C C . ARG A 1 171 ? 19.431 14.200 -8.820 1.00 89.38 171 ARG A C 1
ATOM 1388 O O . ARG A 1 171 ? 18.613 15.030 -9.197 1.00 89.38 171 ARG A O 1
ATOM 1395 N N . GLU A 1 172 ? 20.602 14.535 -8.292 1.00 86.06 172 GLU A N 1
ATOM 1396 C CA . GLU A 1 172 ? 21.032 15.933 -8.148 1.00 86.06 172 GLU A CA 1
ATOM 1397 C C . GLU A 1 172 ? 21.339 16.532 -9.533 1.00 86.06 172 GLU A C 1
ATOM 1399 O O . GLU A 1 172 ? 22.006 15.899 -10.353 1.00 86.06 172 GLU A O 1
ATOM 1404 N N . ALA A 1 173 ? 20.849 17.740 -9.826 1.00 87.38 173 ALA A N 1
ATOM 1405 C CA . ALA A 1 173 ? 20.871 18.290 -11.185 1.00 87.38 173 ALA A CA 1
ATOM 1406 C C . ALA A 1 173 ? 22.280 18.622 -11.712 1.00 87.38 173 ALA A C 1
ATOM 1408 O O . ALA A 1 173 ? 22.530 18.468 -12.907 1.00 87.38 173 ALA A O 1
ATOM 1409 N N . GLU A 1 174 ? 23.205 19.056 -10.848 1.00 86.44 174 GLU A N 1
ATOM 1410 C CA . GLU A 1 174 ? 24.569 19.425 -11.263 1.00 86.44 174 GLU A CA 1
ATOM 1411 C C . GLU A 1 174 ? 25.487 18.207 -11.459 1.00 86.44 174 GLU A C 1
ATOM 1413 O O . GLU A 1 174 ? 26.314 18.190 -12.372 1.00 86.44 174 GLU A O 1
ATOM 1418 N N . THR A 1 175 ? 25.357 17.185 -10.608 1.00 85.25 175 THR A N 1
ATOM 1419 C CA . THR A 1 175 ? 26.259 16.018 -10.575 1.00 85.25 175 THR A CA 1
ATOM 1420 C C . THR A 1 175 ? 25.675 14.774 -11.245 1.00 85.25 175 THR A C 1
ATOM 1422 O O . THR A 1 175 ? 26.422 13.863 -11.612 1.00 85.25 175 THR A O 1
ATOM 1425 N N . ASN A 1 176 ? 24.348 14.718 -11.403 1.00 83.38 176 ASN A N 1
ATOM 1426 C CA . ASN A 1 176 ? 23.572 13.537 -11.784 1.00 83.38 176 ASN A CA 1
ATOM 1427 C C . ASN A 1 176 ? 23.774 12.327 -10.834 1.00 83.38 176 ASN A C 1
ATOM 1429 O O . ASN A 1 176 ? 23.469 11.184 -11.204 1.00 83.38 176 ASN A O 1
ATOM 1433 N N . GLU A 1 177 ? 24.272 12.549 -9.607 1.00 82.69 177 GLU A N 1
ATOM 1434 C CA . GLU A 1 177 ? 24.338 11.513 -8.569 1.00 82.69 177 GLU A CA 1
ATOM 1435 C C . GLU A 1 177 ? 22.929 11.102 -8.116 1.00 82.69 177 GLU A C 1
ATOM 1437 O O . GLU A 1 177 ? 22.006 11.912 -8.063 1.00 82.69 177 GLU A O 1
ATOM 1442 N N . PHE A 1 178 ? 22.760 9.816 -7.801 1.00 84.19 178 PHE A N 1
ATOM 1443 C CA . PHE A 1 178 ? 21.511 9.264 -7.271 1.00 84.19 178 PHE A CA 1
ATOM 1444 C C . PHE A 1 178 ? 21.247 9.784 -5.854 1.00 84.19 178 PHE A C 1
ATOM 1446 O O . PHE A 1 178 ? 22.131 9.695 -5.002 1.00 84.19 178 PHE A O 1
ATOM 1453 N N . MET A 1 179 ? 20.020 10.244 -5.599 1.00 80.44 179 MET A N 1
ATOM 1454 C CA . MET A 1 179 ? 19.561 10.679 -4.278 1.00 80.44 179 MET A CA 1
ATOM 1455 C C . MET A 1 179 ? 18.636 9.631 -3.643 1.00 80.44 179 MET A C 1
ATOM 1457 O O . MET A 1 179 ? 18.979 9.040 -2.623 1.00 80.44 179 MET A O 1
ATOM 1461 N N . PHE A 1 180 ? 17.471 9.391 -4.251 1.00 85.19 180 PHE A N 1
ATOM 1462 C CA . PHE A 1 180 ? 16.438 8.467 -3.765 1.00 85.19 180 PHE A CA 1
ATOM 1463 C C . PHE A 1 180 ? 15.472 8.078 -4.896 1.00 85.19 180 PHE A C 1
ATOM 1465 O O . PHE A 1 180 ? 15.647 8.473 -6.049 1.00 85.19 180 PHE A O 1
ATOM 1472 N N . THR A 1 181 ? 14.461 7.252 -4.617 1.00 90.00 181 THR A N 1
ATOM 1473 C CA . THR A 1 181 ? 13.476 6.822 -5.626 1.00 90.00 181 THR A CA 1
ATOM 1474 C C . THR A 1 181 ? 12.090 6.658 -5.022 1.00 90.00 181 THR A C 1
ATOM 1476 O O . THR A 1 181 ? 11.938 6.009 -3.988 1.00 90.00 181 THR A O 1
ATOM 1479 N N . TYR A 1 182 ? 11.074 7.182 -5.705 1.00 94.31 182 TYR A N 1
ATOM 1480 C CA . TYR A 1 182 ? 9.681 6.836 -5.431 1.00 94.31 182 TYR A CA 1
ATOM 1481 C C . TYR A 1 182 ? 9.246 5.627 -6.263 1.00 94.31 182 TYR A C 1
ATOM 1483 O O . TYR A 1 182 ? 9.635 5.503 -7.425 1.00 94.31 182 TYR A O 1
ATOM 1491 N N . TYR A 1 183 ? 8.369 4.786 -5.720 1.00 94.25 183 TYR A N 1
ATOM 1492 C CA . TYR A 1 183 ? 7.759 3.659 -6.423 1.00 94.25 183 TYR A CA 1
ATOM 1493 C C . TYR A 1 183 ? 6.234 3.726 -6.363 1.00 94.25 183 TYR A C 1
ATOM 1495 O O . TYR A 1 183 ? 5.656 3.998 -5.314 1.00 94.25 183 TYR A O 1
ATOM 1503 N N . LEU A 1 184 ? 5.569 3.405 -7.479 1.00 95.00 184 LEU A N 1
ATOM 1504 C CA . LEU A 1 184 ? 4.178 2.956 -7.423 1.00 95.00 184 LEU A CA 1
ATOM 1505 C C . LEU A 1 184 ? 4.177 1.454 -7.175 1.00 95.00 184 LEU A C 1
ATOM 1507 O O . LEU A 1 184 ? 4.497 0.668 -8.073 1.00 95.00 184 LEU A O 1
ATOM 1511 N N . GLU A 1 185 ? 3.771 1.068 -5.980 1.00 91.56 185 GLU A N 1
ATOM 1512 C CA . GLU A 1 185 ? 3.653 -0.316 -5.560 1.00 91.56 185 GLU A CA 1
ATOM 1513 C C . GLU A 1 185 ? 2.220 -0.823 -5.739 1.00 91.56 185 GLU A C 1
ATOM 1515 O O . GLU A 1 185 ? 1.235 -0.089 -5.640 1.00 91.56 185 GLU A O 1
ATOM 1520 N N . CYS A 1 186 ? 2.114 -2.118 -6.010 1.00 88.12 186 CYS A N 1
ATOM 1521 C CA . CYS A 1 186 ? 0.898 -2.904 -5.991 1.00 88.12 186 CYS A CA 1
ATOM 1522 C C . CYS A 1 186 ? 1.108 -4.039 -4.988 1.00 88.12 186 CYS A C 1
ATOM 1524 O O . CYS A 1 186 ? 1.761 -5.040 -5.303 1.00 88.12 186 CYS A O 1
ATOM 1526 N N . SER A 1 187 ? 0.541 -3.872 -3.794 1.00 82.75 187 SER A N 1
ATOM 1527 C CA . SER A 1 187 ? 0.406 -4.936 -2.804 1.00 82.75 187 SER A CA 1
ATOM 1528 C C . SER A 1 187 ? -0.814 -5.794 -3.127 1.00 82.75 187 SER A C 1
ATOM 1530 O O . SER A 1 187 ? -1.829 -5.318 -3.638 1.00 82.75 187 SER A O 1
ATOM 1532 N N . ASN A 1 188 ? -0.698 -7.081 -2.842 1.00 75.31 188 ASN A N 1
ATOM 1533 C CA . ASN A 1 188 ? -1.708 -8.111 -3.040 1.00 75.31 188 ASN A CA 1
ATOM 1534 C C . ASN A 1 188 ? -1.735 -9.074 -1.830 1.00 75.31 188 ASN A C 1
ATOM 1536 O O . ASN A 1 188 ? -2.273 -10.172 -1.926 1.00 75.31 188 ASN A O 1
ATOM 1540 N N . ILE A 1 189 ? -1.122 -8.668 -0.705 1.00 64.56 189 ILE A N 1
ATOM 1541 C CA . ILE A 1 189 ? -0.845 -9.503 0.480 1.00 64.56 189 ILE A CA 1
ATOM 1542 C C . ILE A 1 189 ? -2.137 -9.906 1.212 1.00 64.56 189 ILE A C 1
ATOM 1544 O O . ILE A 1 189 ? -2.299 -11.066 1.583 1.00 64.56 189 ILE A O 1
ATOM 1548 N N . LEU A 1 190 ? -3.066 -8.957 1.382 1.00 57.31 190 LEU A N 1
ATOM 1549 C CA . LEU A 1 190 ? -4.410 -9.177 1.948 1.00 57.31 190 LEU A CA 1
ATOM 1550 C C . LEU A 1 190 ? -5.522 -8.913 0.922 1.00 57.31 190 LEU A C 1
ATOM 1552 O O . LEU A 1 190 ? -6.554 -9.579 0.906 1.00 57.31 190 LEU A O 1
ATOM 1556 N N . GLN A 1 191 ? -5.318 -7.912 0.070 1.00 66.38 191 GLN A N 1
ATOM 1557 C CA . GLN A 1 191 ? -6.172 -7.544 -1.055 1.00 66.38 191 GLN A CA 1
ATOM 1558 C C . GLN A 1 191 ? -5.342 -6.707 -2.030 1.00 66.38 191 GLN A C 1
ATOM 1560 O O . GLN A 1 191 ? -4.378 -6.069 -1.606 1.00 66.38 191 GLN A O 1
ATOM 1565 N N . LYS A 1 192 ? -5.738 -6.646 -3.307 1.00 77.62 192 LYS A N 1
ATOM 1566 C CA . LYS A 1 192 ? -5.075 -5.752 -4.260 1.00 77.62 192 LYS A CA 1
ATOM 1567 C C . LYS A 1 192 ? -5.207 -4.294 -3.812 1.00 77.62 192 LYS A C 1
ATOM 1569 O O . LYS A 1 192 ? -6.327 -3.817 -3.616 1.00 77.62 192 LYS A O 1
ATOM 1574 N N . PHE A 1 193 ? -4.085 -3.600 -3.681 1.00 84.69 193 PHE A N 1
ATOM 1575 C CA . PHE A 1 193 ? -3.988 -2.219 -3.221 1.00 84.69 193 PHE A CA 1
ATOM 1576 C C . PHE A 1 193 ? -2.782 -1.530 -3.867 1.00 84.69 193 PHE A C 1
ATOM 1578 O O . PHE A 1 193 ? -1.727 -2.147 -3.995 1.00 84.69 193 PHE A O 1
ATOM 1585 N N . HIS A 1 194 ? -2.928 -0.266 -4.264 1.00 89.75 194 HIS A N 1
ATOM 1586 C CA . HIS A 1 194 ? -1.847 0.515 -4.866 1.00 89.75 194 HIS A CA 1
ATOM 1587 C C . HIS A 1 194 ? -1.481 1.705 -3.981 1.00 89.75 194 HIS A C 1
ATOM 1589 O O . HIS A 1 194 ? -2.369 2.399 -3.473 1.00 89.75 194 HIS A O 1
ATOM 1595 N N . VAL A 1 195 ? -0.181 1.946 -3.833 1.00 90.56 195 VAL A N 1
ATOM 1596 C CA . VAL A 1 195 ? 0.393 2.979 -2.964 1.00 90.56 195 VAL A CA 1
ATOM 1597 C C . VAL A 1 195 ? 1.621 3.597 -3.636 1.00 90.56 195 VAL A C 1
ATOM 1599 O O . VAL A 1 195 ? 2.376 2.902 -4.313 1.00 90.56 195 VAL A O 1
ATOM 1602 N N . LEU A 1 196 ? 1.785 4.912 -3.507 1.00 93.50 196 LEU A N 1
ATOM 1603 C CA . LEU A 1 196 ? 3.025 5.612 -3.839 1.00 93.50 196 LEU A CA 1
ATOM 1604 C C . LEU A 1 196 ? 3.891 5.629 -2.581 1.00 93.50 196 LEU A C 1
ATOM 1606 O O . LEU A 1 196 ? 3.448 6.160 -1.564 1.00 93.50 196 LEU A O 1
ATOM 1610 N N . CYS A 1 197 ? 5.098 5.081 -2.663 1.00 89.25 197 CYS A N 1
ATOM 1611 C CA . CYS A 1 197 ? 6.070 5.044 -1.572 1.00 89.25 197 CYS A CA 1
ATOM 1612 C C . CYS A 1 197 ? 7.345 5.794 -1.965 1.00 89.25 197 CYS A C 1
ATOM 1614 O O . CYS A 1 197 ? 7.759 5.741 -3.124 1.00 89.25 197 CYS A O 1
ATOM 1616 N N . LEU A 1 198 ? 7.992 6.443 -1.000 1.00 87.94 198 LEU A N 1
ATOM 1617 C CA . LEU A 1 198 ? 9.375 6.909 -1.086 1.00 87.94 198 LEU A CA 1
ATOM 1618 C C . LEU A 1 198 ? 10.292 5.844 -0.468 1.00 87.94 198 LEU A C 1
ATOM 1620 O O . LEU A 1 198 ? 10.069 5.409 0.661 1.00 87.94 198 LEU A O 1
ATOM 1624 N N . SER A 1 199 ? 11.311 5.415 -1.213 1.00 80.75 199 SER A N 1
ATOM 1625 C CA . SER A 1 199 ? 12.309 4.459 -0.733 1.00 80.75 199 SER A CA 1
ATOM 1626 C C . SER A 1 199 ? 13.380 5.186 0.083 1.00 80.75 199 SER A C 1
ATOM 1628 O O . SER A 1 199 ? 14.123 6.010 -0.459 1.00 80.75 199 SER A O 1
ATOM 1630 N N . CYS A 1 200 ? 13.445 4.878 1.378 1.00 64.25 200 CYS A N 1
ATOM 1631 C CA . CYS A 1 200 ? 14.392 5.440 2.339 1.00 64.25 200 CYS A CA 1
ATOM 1632 C C . CYS A 1 200 ? 15.416 4.378 2.776 1.00 64.25 200 CYS A C 1
ATOM 1634 O O . CYS A 1 200 ? 15.203 3.175 2.618 1.00 64.25 200 CYS A O 1
ATOM 1636 N N . SER A 1 201 ? 16.538 4.795 3.371 1.00 46.28 201 SER A N 1
ATOM 1637 C CA . SER A 1 201 ? 17.515 3.867 3.960 1.00 46.28 201 SER A CA 1
ATOM 1638 C C . SER A 1 201 ? 17.042 3.347 5.326 1.00 46.28 201 SER A C 1
ATOM 1640 O O . SER A 1 201 ? 17.555 3.759 6.362 1.00 46.28 201 SER A O 1
ATOM 1642 N N . GLY A 1 202 ? 16.047 2.460 5.302 1.00 42.88 202 GLY A N 1
ATOM 1643 C CA . GLY A 1 202 ? 15.445 1.804 6.469 1.00 42.88 202 GLY A CA 1
ATOM 1644 C C . GLY A 1 202 ? 14.160 1.077 6.072 1.00 42.88 202 GLY A C 1
ATOM 1645 O O . GLY A 1 202 ? 14.090 -0.150 6.151 1.00 42.88 202 GLY A O 1
ATOM 1646 N N . GLY A 1 203 ? 13.214 1.834 5.512 1.00 59.75 203 GLY A N 1
ATOM 1647 C CA . GLY A 1 203 ? 11.901 1.355 5.088 1.00 59.75 203 GLY A CA 1
ATOM 1648 C C . GLY A 1 203 ? 11.282 2.170 3.947 1.00 59.75 203 GLY A C 1
ATOM 1649 O O . GLY A 1 203 ? 11.977 2.806 3.147 1.00 59.75 203 GLY A O 1
ATOM 1650 N N . HIS A 1 204 ? 9.955 2.091 3.834 1.00 69.25 204 HIS A N 1
ATOM 1651 C CA . HIS A 1 204 ? 9.167 2.633 2.723 1.00 69.25 204 HIS A CA 1
ATOM 1652 C C . HIS A 1 204 ? 8.112 3.621 3.232 1.00 69.25 204 HIS A C 1
ATOM 1654 O O . HIS A 1 204 ? 7.059 3.226 3.733 1.00 69.25 204 HIS A O 1
ATOM 1660 N N . LEU A 1 205 ? 8.374 4.921 3.072 1.00 77.44 205 LEU A N 1
ATOM 1661 C CA . LEU A 1 205 ? 7.449 5.965 3.509 1.00 77.44 205 LEU A CA 1
ATOM 1662 C C . LEU A 1 205 ? 6.274 6.068 2.527 1.00 77.44 205 LEU A C 1
ATOM 1664 O O . LEU A 1 205 ? 6.451 6.469 1.376 1.00 77.44 205 LEU A O 1
ATOM 1668 N N . GLN A 1 206 ? 5.068 5.719 2.974 1.00 85.31 206 GLN A N 1
ATOM 1669 C CA . GLN A 1 206 ? 3.857 5.807 2.155 1.00 85.31 206 GLN A CA 1
ATOM 1670 C C . GLN A 1 206 ? 3.426 7.272 1.978 1.00 85.31 206 GLN A C 1
ATOM 1672 O O . GLN A 1 206 ? 3.145 7.963 2.952 1.00 85.31 206 GLN A O 1
ATOM 1677 N N . ILE A 1 207 ? 3.338 7.725 0.726 1.00 86.56 207 ILE A N 1
ATOM 1678 C CA . ILE A 1 207 ? 3.007 9.106 0.339 1.00 86.56 207 ILE A CA 1
ATOM 1679 C C . ILE A 1 207 ? 1.523 9.240 -0.034 1.00 86.56 207 ILE A C 1
ATOM 1681 O O . ILE A 1 207 ? 0.848 10.164 0.411 1.00 86.56 207 ILE A O 1
ATOM 1685 N N . ALA A 1 208 ? 0.990 8.317 -0.847 1.00 88.38 208 ALA A N 1
ATOM 1686 C CA . ALA A 1 208 ? -0.395 8.382 -1.330 1.00 88.38 208 ALA A CA 1
ATOM 1687 C C . ALA A 1 208 ? -1.026 6.993 -1.525 1.00 88.38 208 ALA A C 1
ATOM 1689 O O . ALA A 1 208 ? -0.399 6.073 -2.053 1.00 88.38 208 ALA A O 1
ATOM 1690 N N . LYS A 1 209 ? -2.293 6.846 -1.113 1.00 88.69 209 LYS A N 1
ATOM 1691 C CA . LYS A 1 209 ? -3.041 5.577 -1.016 1.00 88.69 209 LYS A CA 1
ATOM 1692 C C . LYS A 1 209 ? -4.198 5.542 -2.032 1.00 88.69 209 LYS A C 1
ATOM 1694 O O . LYS A 1 209 ? -5.181 6.257 -1.866 1.00 88.69 209 LYS A O 1
ATOM 1699 N N . TYR A 1 210 ? -4.126 4.684 -3.059 1.00 81.62 210 TYR A N 1
ATOM 1700 C CA . TYR A 1 210 ? -5.066 4.694 -4.206 1.00 81.62 210 TYR A CA 1
ATOM 1701 C C . TYR A 1 210 ? -6.107 3.560 -4.221 1.00 81.62 210 TYR A C 1
ATOM 1703 O O . TYR A 1 210 ? -7.058 3.588 -5.006 1.00 81.62 210 TYR A O 1
ATOM 1711 N N . GLY A 1 211 ? -5.959 2.536 -3.376 1.00 82.50 211 GLY A N 1
ATOM 1712 C CA . GLY A 1 211 ? -6.929 1.440 -3.304 1.00 82.50 211 GLY A CA 1
ATOM 1713 C C . GLY A 1 211 ? -6.808 0.399 -4.427 1.00 82.50 211 GLY A C 1
ATOM 1714 O O . GLY A 1 211 ? -5.733 0.141 -4.968 1.00 82.50 211 GLY A O 1
ATOM 1715 N N . LYS A 1 212 ? -7.924 -0.275 -4.742 1.00 83.75 212 LYS A N 1
ATOM 1716 C CA . LYS A 1 212 ? -7.930 -1.528 -5.532 1.00 83.75 212 LYS A CA 1
ATOM 1717 C C . LYS A 1 212 ? -7.675 -1.356 -7.029 1.00 83.75 212 LYS A C 1
ATOM 1719 O O . LYS A 1 212 ? -7.261 -2.308 -7.691 1.00 83.75 212 LYS A O 1
ATOM 1724 N N . ASN A 1 213 ? -7.914 -0.161 -7.559 1.00 82.75 213 ASN A N 1
ATOM 1725 C CA . ASN A 1 213 ? -7.695 0.169 -8.963 1.00 82.75 213 ASN A CA 1
ATOM 1726 C C . ASN A 1 213 ? -6.298 0.772 -9.130 1.00 82.75 213 ASN A C 1
ATOM 1728 O O . ASN A 1 213 ? -5.860 1.540 -8.280 1.00 82.75 213 ASN A O 1
ATOM 1732 N N . CYS A 1 214 ? -5.603 0.432 -10.217 1.00 85.25 214 CYS A N 1
ATOM 1733 C CA . CYS A 1 214 ? -4.311 1.050 -10.508 1.00 85.25 214 CYS A CA 1
ATOM 1734 C C . CYS A 1 214 ? -4.543 2.518 -10.916 1.00 85.25 214 CYS A C 1
ATOM 1736 O O . CYS A 1 214 ? -5.342 2.748 -11.830 1.00 85.25 214 CYS A O 1
ATOM 1738 N N . PRO A 1 215 ? -3.895 3.501 -10.267 1.00 91.62 215 PRO A N 1
ATOM 1739 C CA . PRO A 1 215 ? -4.054 4.911 -10.612 1.00 91.62 215 PRO A CA 1
ATOM 1740 C C . PRO A 1 215 ? -3.468 5.234 -11.996 1.00 91.62 215 PRO A C 1
ATOM 1742 O O . PRO A 1 215 ? -2.594 4.526 -12.516 1.00 91.62 215 PRO A O 1
ATOM 1745 N N . SER A 1 216 ? -3.912 6.348 -12.588 1.00 92.69 216 SER A N 1
ATOM 1746 C CA . SER A 1 216 ? -3.308 6.885 -13.818 1.00 92.69 216 SER A CA 1
ATOM 1747 C C . SER A 1 216 ? -1.817 7.198 -13.604 1.00 92.69 216 SER A C 1
ATOM 1749 O O . SER A 1 216 ? -1.358 7.261 -12.462 1.00 92.69 216 SER A O 1
ATOM 1751 N N . TYR A 1 217 ? -1.026 7.348 -14.671 1.00 94.81 217 TYR A N 1
ATOM 1752 C CA . TYR A 1 217 ? 0.360 7.815 -14.512 1.00 94.81 217 TYR A CA 1
ATOM 1753 C C . TYR A 1 217 ? 0.396 9.230 -13.929 1.00 94.81 217 TYR A C 1
ATOM 1755 O O . TYR A 1 217 ? 1.079 9.472 -12.938 1.00 94.81 217 TYR A O 1
ATOM 1763 N N . TRP A 1 218 ? -0.424 10.105 -14.501 1.00 94.75 218 TRP A N 1
ATOM 1764 C CA . TRP A 1 218 ? -0.490 11.537 -14.233 1.00 94.75 218 TRP A CA 1
ATOM 1765 C C . TRP A 1 218 ? -0.853 11.850 -12.779 1.00 94.75 218 TRP A C 1
ATOM 1767 O O . TRP A 1 218 ? -0.153 12.627 -12.150 1.00 94.75 218 TRP A O 1
ATOM 1777 N N . SER A 1 219 ? -1.823 11.141 -12.193 1.00 93.25 219 SER A N 1
ATOM 1778 C CA . SER A 1 219 ? -2.180 11.305 -10.773 1.00 93.25 219 SER A CA 1
ATOM 1779 C C . SER A 1 219 ? -1.020 10.952 -9.834 1.00 93.25 219 SER A C 1
ATOM 1781 O O . SER A 1 219 ? -0.740 11.676 -8.891 1.00 93.25 219 SER A O 1
ATOM 1783 N N . VAL A 1 220 ? -0.288 9.868 -10.124 1.00 95.25 220 VAL A N 1
ATOM 1784 C CA . VAL A 1 220 ? 0.866 9.461 -9.299 1.00 95.25 220 VAL A CA 1
ATOM 1785 C C . VAL A 1 220 ? 2.048 10.411 -9.486 1.00 95.25 220 VAL A C 1
ATOM 1787 O O . VAL A 1 220 ? 2.778 10.672 -8.536 1.00 95.25 220 VAL A O 1
ATOM 1790 N N . ARG A 1 221 ? 2.233 10.939 -10.701 1.00 95.12 221 ARG A N 1
ATOM 1791 C CA . ARG A 1 221 ? 3.209 11.990 -11.009 1.00 95.12 221 ARG A CA 1
ATOM 1792 C C . ARG A 1 221 ? 2.887 13.281 -10.249 1.00 95.12 221 ARG A C 1
ATOM 1794 O O . ARG A 1 221 ? 3.802 13.888 -9.713 1.00 95.12 221 ARG A O 1
ATOM 1801 N N . GLU A 1 222 ? 1.618 13.684 -10.188 1.00 94.75 222 GLU A N 1
ATOM 1802 C CA . GLU A 1 222 ? 1.152 14.861 -9.440 1.00 94.75 222 GLU A CA 1
ATOM 1803 C C . GLU A 1 222 ? 1.400 14.709 -7.932 1.00 94.75 222 GLU A C 1
ATOM 1805 O O . GLU A 1 222 ? 2.027 15.585 -7.336 1.00 94.75 222 GLU A O 1
ATOM 1810 N N . ASP A 1 223 ? 1.004 13.582 -7.330 1.00 93.88 223 ASP A N 1
ATOM 1811 C CA . ASP A 1 223 ? 1.241 13.309 -5.904 1.00 93.88 223 ASP A CA 1
ATOM 1812 C C . ASP A 1 223 ? 2.746 13.219 -5.570 1.00 93.88 223 ASP A C 1
ATOM 1814 O O . ASP A 1 223 ? 3.194 13.770 -4.563 1.00 93.88 223 ASP A O 1
ATOM 1818 N N . MET A 1 224 ? 3.549 12.590 -6.441 1.00 95.44 224 MET A N 1
ATOM 1819 C CA . MET A 1 224 ? 5.011 12.505 -6.302 1.00 95.44 224 MET A CA 1
ATOM 1820 C C . MET A 1 224 ? 5.678 13.880 -6.399 1.00 95.44 224 MET A C 1
ATOM 1822 O O . MET A 1 224 ? 6.481 14.225 -5.536 1.00 95.44 224 MET A O 1
ATOM 1826 N N . LEU A 1 225 ? 5.323 14.693 -7.403 1.00 93.94 225 LEU A N 1
ATOM 1827 C CA . LEU A 1 225 ? 5.870 16.045 -7.548 1.00 93.94 225 LEU A CA 1
ATOM 1828 C C . LEU A 1 225 ? 5.477 16.943 -6.376 1.00 93.94 225 LEU A C 1
ATOM 1830 O O . LEU A 1 225 ? 6.292 17.751 -5.946 1.00 93.94 225 LEU A O 1
ATOM 1834 N N . LYS A 1 226 ? 4.261 16.801 -5.837 1.00 92.19 226 LYS A N 1
ATOM 1835 C CA . LYS A 1 226 ? 3.816 17.572 -4.671 1.00 92.19 226 LYS A CA 1
ATOM 1836 C C . LYS A 1 226 ? 4.666 17.269 -3.433 1.00 92.19 226 LYS A C 1
ATOM 1838 O O . LYS A 1 226 ? 5.095 18.200 -2.757 1.00 92.19 226 LYS A O 1
ATOM 1843 N N . ASP A 1 227 ? 4.918 15.991 -3.151 1.00 90.19 227 ASP A N 1
ATOM 1844 C CA . ASP A 1 227 ? 5.783 15.570 -2.043 1.00 90.19 227 ASP A CA 1
ATOM 1845 C C . ASP A 1 227 ? 7.251 15.971 -2.272 1.00 90.19 227 ASP A C 1
ATOM 1847 O O . ASP A 1 227 ? 7.892 16.509 -1.370 1.00 90.19 227 ASP A O 1
ATOM 1851 N N . PHE A 1 228 ? 7.768 15.784 -3.490 1.00 90.19 228 PHE A N 1
ATOM 1852 C CA . PHE A 1 228 ? 9.138 16.161 -3.831 1.00 90.19 228 PHE A CA 1
ATOM 1853 C C . PHE A 1 228 ? 9.377 17.674 -3.707 1.00 90.19 228 PHE A C 1
ATOM 1855 O O . PHE A 1 228 ? 10.343 18.082 -3.067 1.00 90.19 228 PHE A O 1
ATOM 1862 N N . LEU A 1 229 ? 8.502 18.510 -4.281 1.00 88.19 229 LEU A N 1
ATOM 1863 C CA . LEU A 1 229 ? 8.652 19.970 -4.245 1.00 88.19 229 LEU A CA 1
ATOM 1864 C C . LEU A 1 229 ? 8.539 20.512 -2.816 1.00 88.19 229 LEU A C 1
ATOM 1866 O O . LEU A 1 229 ? 9.332 21.364 -2.433 1.00 88.19 229 LEU A O 1
ATOM 1870 N N . TYR A 1 230 ? 7.638 19.957 -1.997 1.00 83.50 230 TYR A N 1
ATOM 1871 C CA . TYR A 1 230 ? 7.567 20.277 -0.569 1.00 83.50 230 TYR A CA 1
ATOM 1872 C C . TYR A 1 230 ? 8.903 19.997 0.145 1.00 83.50 230 TYR A C 1
ATOM 1874 O O . TYR A 1 230 ? 9.402 20.845 0.882 1.00 83.50 230 TYR A O 1
ATOM 1882 N N . ARG A 1 231 ? 9.540 18.847 -0.124 1.00 79.50 231 ARG A N 1
ATOM 1883 C CA . ARG A 1 231 ? 10.868 18.514 0.430 1.00 79.50 231 ARG A CA 1
ATOM 1884 C C . ARG A 1 231 ? 11.983 19.413 -0.120 1.00 79.50 231 ARG A C 1
ATOM 1886 O O . ARG A 1 231 ? 12.868 19.793 0.644 1.00 79.50 231 ARG A O 1
ATOM 1893 N N . GLU A 1 232 ? 11.943 19.760 -1.409 1.00 77.81 232 GLU A N 1
ATOM 1894 C CA . GLU A 1 232 ? 12.900 20.675 -2.052 1.00 77.81 232 GLU A CA 1
ATOM 1895 C C . GLU A 1 232 ? 12.826 22.083 -1.429 1.00 77.81 232 GLU A C 1
ATOM 1897 O O . GLU A 1 232 ? 13.862 22.647 -1.074 1.00 77.81 232 GLU A O 1
ATOM 1902 N N . ASP A 1 233 ? 11.622 22.617 -1.202 1.00 74.62 233 ASP A N 1
ATOM 1903 C CA . ASP A 1 233 ? 11.423 23.921 -0.561 1.00 74.62 233 ASP A CA 1
ATOM 1904 C C . ASP A 1 233 ? 11.789 23.905 0.935 1.00 74.62 233 ASP A C 1
ATOM 1906 O O . ASP A 1 233 ? 12.511 24.797 1.390 1.00 74.62 233 ASP A O 1
ATOM 1910 N N . CYS A 1 234 ? 11.401 22.874 1.701 1.00 69.06 234 CYS A N 1
ATOM 1911 C CA . CYS A 1 234 ? 11.818 22.732 3.103 1.00 69.06 234 CYS A CA 1
ATOM 1912 C C . CYS A 1 234 ? 13.351 22.708 3.253 1.00 69.06 234 CYS A C 1
ATOM 1914 O O . CYS A 1 234 ? 13.900 23.408 4.105 1.00 69.06 234 CYS A O 1
ATOM 1916 N N . ALA A 1 235 ? 14.058 21.956 2.401 1.00 62.47 235 ALA A N 1
ATOM 1917 C CA . ALA A 1 235 ? 15.521 21.904 2.419 1.00 62.47 235 ALA A CA 1
ATOM 1918 C C . ALA A 1 235 ? 16.168 23.264 2.088 1.00 62.47 235 ALA A C 1
ATOM 1920 O O . ALA A 1 235 ? 17.208 23.607 2.654 1.00 62.47 235 ALA A O 1
ATOM 1921 N N . LEU A 1 236 ? 15.549 24.064 1.212 1.00 54.47 236 LEU A N 1
ATOM 1922 C CA . LEU A 1 236 ? 16.020 25.408 0.870 1.00 54.47 236 LEU A CA 1
ATOM 1923 C C . LEU A 1 236 ? 15.814 26.424 2.007 1.00 54.47 236 LEU A C 1
ATOM 1925 O O . LEU A 1 236 ? 16.666 27.297 2.187 1.00 54.47 236 LEU A O 1
ATOM 1929 N N . VAL A 1 237 ? 14.734 26.316 2.791 1.00 53.19 237 VAL A N 1
ATOM 1930 C CA . VAL A 1 237 ? 14.499 27.183 3.965 1.00 53.19 237 VAL A CA 1
ATOM 1931 C C . VAL A 1 237 ? 15.592 26.977 5.021 1.00 53.19 237 VAL A C 1
ATOM 1933 O O . VAL A 1 237 ? 16.161 27.957 5.511 1.00 53.19 237 VAL A O 1
ATOM 1936 N N . SER A 1 238 ? 15.964 25.722 5.291 1.00 45.69 238 SER A N 1
ATOM 1937 C CA . SER A 1 238 ? 17.020 25.357 6.249 1.00 45.69 238 SER A CA 1
ATOM 1938 C C . SER A 1 238 ? 18.425 25.854 5.872 1.00 45.69 238 SER A C 1
ATOM 1940 O O . SER A 1 238 ? 19.295 25.926 6.735 1.00 45.69 238 SER A O 1
ATOM 1942 N N . GLN A 1 239 ? 18.677 26.222 4.609 1.00 44.25 239 GLN A N 1
ATOM 1943 C CA . GLN A 1 239 ? 20.012 26.605 4.115 1.00 44.25 239 GLN A CA 1
ATOM 1944 C C . GLN A 1 239 ? 20.337 28.108 4.176 1.00 44.25 239 GLN A C 1
ATOM 1946 O O . GLN A 1 239 ? 21.396 28.533 3.710 1.00 44.25 239 GLN A O 1
ATOM 1951 N N . ASN A 1 240 ? 19.485 28.936 4.789 1.00 40.31 240 ASN A N 1
ATOM 1952 C CA . ASN A 1 240 ? 19.804 30.356 5.006 1.00 40.31 240 ASN A CA 1
ATOM 1953 C C . ASN A 1 240 ? 20.880 30.611 6.085 1.00 40.31 240 ASN A C 1
ATOM 1955 O O . ASN A 1 240 ? 21.303 31.757 6.251 1.00 40.31 240 ASN A O 1
ATOM 1959 N N . THR A 1 241 ? 21.338 29.582 6.807 1.00 34.41 241 THR A N 1
ATOM 1960 C CA . THR A 1 241 ? 22.341 29.700 7.882 1.00 34.41 241 THR A CA 1
ATOM 1961 C C . THR A 1 241 ? 23.758 29.285 7.490 1.00 34.41 241 THR A C 1
ATOM 1963 O O . THR A 1 241 ? 24.689 29.912 7.991 1.00 34.41 241 THR A O 1
ATOM 1966 N N . ASP A 1 242 ? 23.965 28.311 6.591 1.00 32.19 242 ASP A N 1
ATOM 1967 C CA . ASP A 1 242 ? 25.317 27.968 6.119 1.00 32.19 242 ASP A CA 1
ATOM 1968 C C . ASP A 1 242 ? 25.367 27.333 4.715 1.00 32.19 242 ASP A C 1
ATOM 1970 O O . ASP A 1 242 ? 24.472 26.595 4.302 1.00 32.19 242 ASP A O 1
ATOM 1974 N N . LYS A 1 243 ? 26.433 27.619 3.953 1.00 39.91 243 LYS A N 1
ATOM 1975 C CA . LYS A 1 243 ? 26.540 27.262 2.521 1.00 39.91 243 LYS A CA 1
ATOM 1976 C C . LYS A 1 243 ? 27.411 26.031 2.263 1.00 39.91 243 LYS A C 1
ATOM 1978 O O . LYS A 1 243 ? 28.563 26.172 1.846 1.00 39.91 243 LYS A O 1
ATOM 1983 N N . THR A 1 244 ? 26.840 24.829 2.378 1.00 33.94 244 THR A N 1
ATOM 1984 C CA . THR A 1 244 ? 27.519 23.607 1.901 1.00 33.94 244 THR A CA 1
ATOM 1985 C C . THR A 1 244 ? 26.554 22.551 1.354 1.00 33.94 244 THR A C 1
ATOM 1987 O O . THR A 1 244 ? 25.717 22.066 2.098 1.00 33.94 244 THR A O 1
ATOM 1990 N N . THR A 1 245 ? 26.728 22.182 0.075 1.00 36.84 245 THR A N 1
ATOM 1991 C CA . THR A 1 245 ? 26.272 20.937 -0.602 1.00 36.84 245 THR A CA 1
ATOM 1992 C C . THR A 1 245 ? 24.961 20.301 -0.114 1.00 36.84 245 THR A C 1
ATOM 1994 O O . THR A 1 245 ? 24.976 19.577 0.880 1.00 36.84 245 THR A O 1
ATOM 1997 N N . LEU A 1 246 ? 23.873 20.479 -0.879 1.00 41.53 246 LEU A N 1
ATOM 1998 C CA . LEU A 1 246 ? 22.540 19.911 -0.609 1.00 41.53 246 LEU A CA 1
ATOM 1999 C C . LEU A 1 246 ? 22.547 18.398 -0.342 1.00 41.53 246 LEU A C 1
ATOM 2001 O O . LEU A 1 246 ? 21.897 17.959 0.603 1.00 41.53 246 LEU A O 1
ATOM 2005 N N . PHE A 1 247 ? 23.291 17.613 -1.129 1.00 41.50 247 PHE A N 1
ATOM 2006 C CA . PHE A 1 247 ? 23.341 16.159 -0.976 1.00 41.50 247 PHE A CA 1
ATOM 2007 C C . PHE A 1 247 ? 24.791 15.660 -0.916 1.00 41.50 247 PHE A C 1
ATOM 2009 O O . PHE A 1 247 ? 25.600 15.913 -1.806 1.00 41.50 247 PHE A O 1
ATOM 2016 N N . ARG A 1 248 ? 25.142 14.938 0.157 1.00 31.58 248 ARG A N 1
ATOM 2017 C CA . ARG A 1 248 ? 26.439 14.257 0.300 1.00 31.58 248 ARG A CA 1
ATOM 2018 C C . ARG A 1 248 ? 26.269 12.747 0.272 1.00 31.58 248 ARG A C 1
ATOM 2020 O O . ARG A 1 248 ? 25.461 12.179 0.998 1.00 31.58 248 ARG A O 1
ATOM 2027 N N . ARG A 1 249 ? 27.117 12.089 -0.513 1.00 29.69 249 ARG A N 1
ATOM 2028 C CA . ARG A 1 249 ? 27.121 10.639 -0.676 1.00 29.69 249 ARG A CA 1
ATOM 2029 C C . ARG A 1 249 ? 28.038 9.947 0.340 1.00 29.69 249 ARG A C 1
ATOM 2031 O O . ARG A 1 249 ? 29.258 9.999 0.206 1.00 29.69 249 ARG A O 1
ATOM 2038 N N . GLY A 1 250 ? 27.441 9.225 1.291 1.00 28.69 250 GLY A N 1
ATOM 2039 C CA . GLY A 1 250 ? 28.127 8.244 2.146 1.00 28.69 250 GLY A CA 1
ATOM 2040 C C . GLY A 1 250 ? 28.355 8.689 3.595 1.00 28.69 250 GLY A C 1
ATOM 2041 O O . G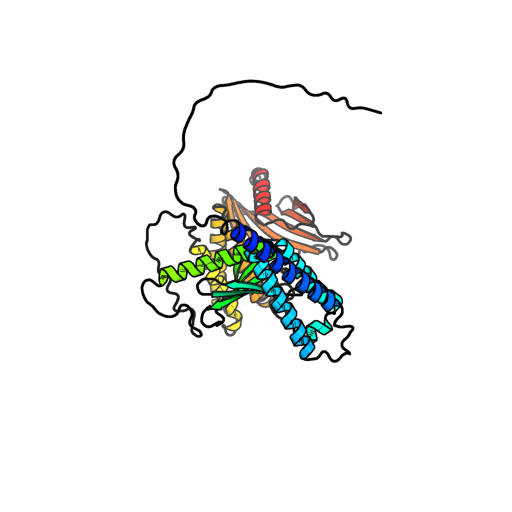LY A 1 250 ? 29.355 9.327 3.908 1.00 28.69 250 GLY A O 1
ATOM 2042 N N . GLY A 1 251 ? 27.445 8.279 4.477 1.00 24.72 251 GLY A N 1
ATOM 2043 C CA . GLY A 1 251 ? 27.417 8.560 5.916 1.00 24.72 251 GLY A CA 1
ATOM 2044 C C . GLY A 1 251 ? 26.009 8.281 6.457 1.00 24.72 251 GLY A C 1
ATOM 2045 O O . GLY A 1 251 ? 25.082 8.151 5.657 1.00 24.72 251 GLY A O 1
ATOM 2046 N N . CYS A 1 252 ? 25.846 8.131 7.773 1.00 29.88 252 CYS A N 1
ATOM 2047 C CA . CYS A 1 252 ? 24.538 7.901 8.399 1.00 29.88 252 CYS A CA 1
ATOM 2048 C C . CYS A 1 252 ? 23.537 9.043 8.142 1.00 29.88 252 CYS A C 1
ATOM 2050 O O . CYS A 1 252 ? 23.928 10.173 7.857 1.00 29.88 252 CYS A O 1
ATOM 2052 N N . LEU A 1 253 ? 22.248 8.768 8.376 1.00 34.28 253 LEU A N 1
ATOM 2053 C CA . LEU A 1 253 ? 21.193 9.787 8.500 1.00 34.28 253 LEU A CA 1
ATOM 2054 C C . LEU A 1 253 ? 21.283 10.616 9.809 1.00 34.28 253 LEU A C 1
ATOM 2056 O O . LEU A 1 253 ? 20.374 11.388 10.096 1.00 34.28 253 LEU A O 1
ATOM 2060 N N . ASP A 1 254 ? 22.365 10.487 10.585 1.00 30.33 254 ASP A N 1
ATOM 2061 C CA . ASP A 1 254 ? 22.503 11.050 11.940 1.00 30.33 254 ASP A CA 1
ATOM 2062 C C . ASP A 1 254 ? 22.582 12.594 11.987 1.00 30.33 254 ASP A C 1
ATOM 2064 O O . ASP A 1 254 ? 22.354 13.178 13.042 1.00 30.33 254 ASP A O 1
ATOM 2068 N N . ASP A 1 255 ? 22.879 13.263 10.864 1.00 29.36 255 ASP A N 1
ATOM 2069 C CA . ASP A 1 255 ? 23.001 14.734 10.777 1.00 29.36 255 ASP A CA 1
ATOM 2070 C C . ASP A 1 255 ? 21.696 15.452 10.345 1.00 29.36 255 ASP A C 1
ATOM 2072 O O . ASP A 1 255 ? 21.695 16.668 10.134 1.00 29.36 255 ASP A O 1
ATOM 2076 N N . TRP A 1 256 ? 20.554 14.752 10.255 1.00 35.72 256 TRP A N 1
ATOM 2077 C CA . TRP A 1 256 ? 19.239 15.408 10.141 1.00 35.72 256 TRP A CA 1
ATOM 2078 C C . TRP A 1 256 ? 18.779 15.947 11.501 1.00 35.72 256 TRP A C 1
ATOM 2080 O O . TRP A 1 256 ? 17.889 15.399 12.152 1.00 35.72 256 TRP A O 1
ATOM 2090 N N . VAL A 1 257 ? 19.375 17.062 11.926 1.00 28.81 257 VAL A N 1
ATOM 2091 C CA . VAL A 1 257 ? 18.873 17.827 13.072 1.00 28.81 257 VAL A CA 1
ATOM 2092 C C . VAL A 1 257 ? 17.525 18.440 12.696 1.00 28.81 257 VAL A C 1
ATOM 2094 O O . VAL A 1 257 ? 17.461 19.438 11.977 1.00 28.81 257 VAL A O 1
ATOM 2097 N N . PHE A 1 258 ? 16.444 17.852 13.209 1.00 28.66 258 PHE A N 1
ATOM 2098 C CA . PHE A 1 258 ? 15.128 18.481 13.235 1.00 28.66 258 PHE A CA 1
ATOM 2099 C C . PHE A 1 258 ? 15.214 19.744 14.098 1.00 28.66 258 PHE A C 1
ATOM 2101 O O . PHE A 1 258 ? 15.228 19.683 15.326 1.00 28.66 258 PHE A O 1
ATOM 2108 N N . VAL A 1 259 ? 15.338 20.899 13.445 1.00 27.92 259 VAL A N 1
ATOM 2109 C CA . VAL A 1 259 ? 15.248 22.195 14.114 1.00 27.92 259 VAL A CA 1
ATOM 2110 C C . VAL A 1 259 ? 13.772 22.547 14.231 1.00 27.92 259 VAL A C 1
ATOM 2112 O O . VAL A 1 259 ? 13.172 23.013 13.262 1.00 27.92 259 VAL A O 1
ATOM 2115 N N . ASP A 1 260 ? 13.208 22.365 15.425 1.00 34.00 260 ASP A N 1
ATOM 2116 C CA . ASP A 1 260 ? 11.956 23.015 15.810 1.00 34.00 260 ASP A CA 1
ATOM 2117 C C . ASP A 1 260 ? 12.162 24.532 15.801 1.00 34.00 260 ASP A C 1
ATOM 2119 O O . ASP A 1 260 ? 12.612 25.157 16.764 1.00 34.00 260 ASP A O 1
ATOM 2123 N N . SER A 1 261 ? 11.883 25.135 14.649 1.00 30.33 261 SER A N 1
ATOM 2124 C CA . SER A 1 261 ? 11.819 26.576 14.502 1.00 30.33 261 SER A CA 1
ATOM 2125 C C . SER A 1 261 ? 10.480 27.069 15.049 1.00 30.33 261 SER A C 1
ATOM 2127 O O . SER A 1 261 ? 9.472 27.043 14.335 1.00 30.33 261 SER A O 1
ATOM 2129 N N . ASP A 1 262 ? 10.490 27.541 16.298 1.00 38.47 262 ASP A N 1
ATOM 2130 C CA . ASP A 1 262 ? 9.418 28.352 16.888 1.00 38.47 262 ASP A CA 1
ATOM 2131 C C . ASP A 1 262 ? 9.243 29.650 16.075 1.00 38.47 262 ASP A C 1
ATOM 2133 O O . ASP A 1 262 ? 9.821 30.698 16.377 1.00 38.47 262 ASP A O 1
ATOM 2137 N N . VAL A 1 263 ? 8.461 29.564 14.999 1.00 35.84 263 VAL A N 1
ATOM 2138 C CA . VAL A 1 263 ? 8.020 30.688 14.171 1.00 35.84 263 VAL A CA 1
ATOM 2139 C C . VAL A 1 263 ? 6.500 30.632 14.097 1.00 35.84 263 VAL A C 1
ATOM 2141 O O . VAL A 1 263 ? 5.925 29.699 13.536 1.00 35.84 263 VAL A O 1
ATOM 2144 N N . GLU A 1 264 ? 5.863 31.629 14.706 1.00 44.75 264 GLU A N 1
ATOM 2145 C CA . GLU A 1 264 ? 4.420 31.851 14.642 1.00 44.75 264 GLU A CA 1
ATOM 2146 C C . GLU A 1 264 ? 4.050 32.385 13.246 1.00 44.75 264 GLU A C 1
ATOM 2148 O O . GLU A 1 264 ? 4.139 33.586 12.996 1.00 44.75 264 GLU A O 1
ATOM 2153 N N . ASP A 1 265 ? 3.636 31.494 12.344 1.00 35.16 265 ASP A N 1
ATOM 2154 C CA . ASP A 1 265 ? 2.931 31.831 11.100 1.00 35.16 265 ASP A CA 1
ATOM 2155 C C . ASP A 1 265 ? 1.588 31.075 11.074 1.00 35.16 265 ASP A C 1
ATOM 2157 O O . ASP A 1 265 ? 1.539 29.868 11.323 1.00 35.16 265 ASP A O 1
ATOM 2161 N N . ASP A 1 266 ? 0.495 31.793 10.790 1.00 39.25 266 ASP A N 1
ATOM 2162 C CA . ASP A 1 266 ? -0.901 31.322 10.884 1.00 39.25 266 ASP A CA 1
ATOM 2163 C C . ASP A 1 266 ? -1.321 30.391 9.713 1.00 39.25 266 ASP A C 1
ATOM 2165 O O . ASP A 1 266 ? -2.373 30.575 9.092 1.00 39.25 266 ASP A O 1
ATOM 2169 N N . GLU A 1 267 ? -0.520 29.368 9.398 1.00 38.09 267 GLU A N 1
ATOM 2170 C CA . GLU A 1 267 ? -0.945 28.254 8.537 1.00 38.09 267 GLU A CA 1
ATOM 2171 C C . GLU A 1 267 ? -1.361 27.027 9.363 1.00 38.09 267 GLU A C 1
ATOM 2173 O O . GLU A 1 267 ? -0.776 26.697 10.396 1.00 38.09 267 GLU A O 1
ATOM 2178 N N . GLU A 1 268 ? -2.408 26.334 8.904 1.00 35.78 268 GLU A N 1
ATOM 2179 C CA . GLU A 1 268 ? -3.076 25.239 9.619 1.00 35.78 268 GLU A CA 1
ATOM 2180 C C . GLU A 1 268 ? -2.228 23.950 9.588 1.00 35.78 268 GLU A C 1
ATOM 2182 O O . GLU A 1 268 ? -2.538 22.987 8.882 1.00 35.78 268 GLU A O 1
ATOM 2187 N N . LYS A 1 269 ? -1.119 23.939 10.349 1.00 36.47 269 LYS A N 1
ATOM 2188 C CA . LYS A 1 269 ? -0.258 22.764 10.550 1.00 36.47 269 LYS A CA 1
ATOM 2189 C C . LYS A 1 269 ? -1.112 21.565 10.962 1.00 36.47 269 LYS A C 1
ATOM 2191 O O . LYS A 1 269 ? -1.633 21.503 12.077 1.00 36.47 269 LYS A O 1
ATOM 2196 N N . PHE A 1 270 ? -1.158 20.556 10.095 1.00 37.94 270 PHE A N 1
ATOM 2197 C CA . PHE A 1 270 ? -1.529 19.199 10.482 1.00 37.94 270 PHE A CA 1
ATOM 2198 C C . PHE A 1 270 ? -0.414 18.629 11.366 1.00 37.94 270 PHE A C 1
ATOM 2200 O O . PHE A 1 270 ? 0.465 17.912 10.891 1.00 37.94 270 PHE A O 1
ATOM 2207 N N . TYR A 1 271 ? -0.444 18.975 12.655 1.00 46.59 271 TYR A N 1
ATOM 2208 C CA . TYR A 1 271 ? 0.346 18.301 13.679 1.00 46.59 271 TYR A CA 1
ATOM 2209 C C . TYR A 1 271 ? -0.029 16.816 13.664 1.00 46.59 271 TYR A C 1
ATOM 2211 O O . TYR A 1 271 ? -1.127 16.436 14.084 1.00 46.59 271 TYR A O 1
ATOM 2219 N N . ARG A 1 272 ? 0.870 15.985 13.123 1.00 58.94 272 ARG A N 1
ATOM 2220 C CA . ARG A 1 272 ? 0.781 14.532 13.261 1.00 58.94 272 ARG A CA 1
ATOM 2221 C C . ARG A 1 272 ? 0.992 14.198 14.737 1.00 58.94 272 ARG A C 1
ATOM 2223 O O . ARG A 1 272 ? 1.670 14.926 15.458 1.00 58.94 272 ARG A O 1
ATOM 2230 N N . ASP A 1 273 ? 0.299 13.172 15.207 1.00 73.88 273 ASP A N 1
ATOM 2231 C CA . ASP A 1 273 ? 0.253 12.857 16.630 1.00 73.88 273 ASP A CA 1
ATOM 2232 C C . ASP A 1 273 ? 1.612 12.287 17.073 1.00 73.88 273 ASP A C 1
ATOM 2234 O O . ASP A 1 273 ? 2.012 11.230 16.594 1.00 73.88 273 ASP A O 1
ATOM 2238 N N . GLU A 1 274 ? 2.328 12.963 17.976 1.00 79.50 274 GLU A N 1
ATOM 2239 C CA . GLU A 1 274 ? 3.689 12.565 18.392 1.00 79.50 274 GLU A CA 1
ATOM 2240 C C . GLU A 1 274 ? 3.739 11.105 18.883 1.00 79.50 274 GLU A C 1
ATOM 2242 O O . GLU A 1 274 ? 4.651 10.354 18.544 1.00 79.50 274 GLU A O 1
ATOM 2247 N N . ALA A 1 275 ? 2.700 10.670 19.606 1.00 79.75 275 ALA A N 1
ATOM 2248 C CA . ALA A 1 275 ? 2.551 9.297 20.087 1.00 79.75 275 ALA A CA 1
ATOM 2249 C C . ALA A 1 275 ? 2.272 8.271 18.967 1.00 79.75 275 ALA A C 1
ATOM 2251 O O . ALA A 1 275 ? 2.649 7.105 19.099 1.00 79.75 275 ALA A O 1
ATOM 2252 N N . LEU A 1 276 ? 1.652 8.681 17.853 1.00 79.88 276 LEU A N 1
ATOM 2253 C CA . LEU A 1 276 ? 1.493 7.839 16.663 1.00 79.88 276 LEU A CA 1
ATOM 2254 C C . LEU A 1 276 ? 2.853 7.623 15.996 1.00 79.88 276 LEU A C 1
ATOM 2256 O O . LEU A 1 276 ? 3.201 6.484 15.688 1.00 79.88 276 LEU A O 1
ATOM 2260 N N . ASP A 1 277 ? 3.622 8.694 15.795 1.00 80.69 277 ASP A N 1
ATOM 2261 C CA . ASP A 1 277 ? 4.930 8.616 15.142 1.00 80.69 277 ASP A CA 1
ATOM 2262 C C . ASP A 1 277 ? 5.970 7.882 16.011 1.00 80.69 277 ASP A C 1
ATOM 2264 O O . ASP A 1 277 ? 6.732 7.073 15.477 1.00 80.69 277 ASP A O 1
ATOM 2268 N N . GLU A 1 278 ? 5.946 8.039 17.343 1.00 84.12 278 GLU A N 1
ATOM 2269 C CA . GLU A 1 278 ? 6.744 7.225 18.281 1.00 84.12 278 GLU A CA 1
ATOM 2270 C C . GLU A 1 278 ? 6.413 5.726 18.148 1.00 84.12 278 GLU A C 1
ATOM 2272 O O . GLU A 1 278 ? 7.309 4.893 17.981 1.00 84.12 278 GLU A O 1
ATOM 2277 N N . ILE A 1 279 ? 5.123 5.368 18.170 1.00 84.75 279 ILE A N 1
ATOM 2278 C CA . ILE A 1 279 ? 4.673 3.970 18.083 1.00 84.75 279 ILE A CA 1
ATOM 2279 C C . ILE A 1 279 ? 5.015 3.353 16.721 1.00 84.75 279 ILE A C 1
ATOM 2281 O O . ILE A 1 279 ? 5.468 2.208 16.675 1.00 84.75 279 ILE A O 1
ATOM 2285 N N . LEU A 1 280 ? 4.831 4.087 15.618 1.00 85.25 280 LEU A N 1
ATOM 2286 C CA . LEU A 1 280 ? 5.198 3.615 14.280 1.00 85.25 280 LEU A CA 1
ATOM 2287 C C . LEU A 1 280 ? 6.718 3.434 14.142 1.00 85.25 280 LEU A C 1
ATOM 2289 O O . LEU A 1 280 ? 7.150 2.394 13.647 1.00 85.25 280 LEU A O 1
ATOM 2293 N N . SER A 1 281 ? 7.520 4.373 14.655 1.00 79.00 281 SER A N 1
ATOM 2294 C CA . SER A 1 281 ? 8.990 4.277 14.649 1.00 79.00 281 SER A CA 1
ATOM 2295 C C . SER A 1 281 ? 9.485 3.056 15.431 1.00 79.00 281 SER A C 1
ATOM 2297 O O . SER A 1 281 ? 10.354 2.323 14.961 1.00 79.00 281 SER A O 1
ATOM 2299 N N . ALA A 1 282 ? 8.883 2.774 16.593 1.00 81.69 282 ALA A N 1
ATOM 2300 C CA . ALA A 1 282 ? 9.197 1.581 17.377 1.00 81.69 282 ALA A CA 1
ATOM 2301 C C . ALA A 1 282 ? 8.843 0.276 16.635 1.00 81.69 282 ALA A C 1
ATOM 2303 O O . ALA A 1 282 ? 9.560 -0.719 16.759 1.00 81.69 282 ALA A O 1
ATOM 2304 N N . PHE A 1 283 ? 7.758 0.255 15.849 1.00 84.25 283 PHE A N 1
ATOM 2305 C CA . PHE A 1 283 ? 7.437 -0.893 14.993 1.00 84.25 283 PHE A CA 1
ATOM 2306 C C . PHE A 1 283 ? 8.405 -1.043 13.813 1.00 84.25 283 PHE A C 1
ATOM 2308 O O . PHE A 1 283 ? 8.754 -2.181 13.500 1.00 84.25 283 PHE A O 1
ATOM 2315 N N . GLU A 1 284 ? 8.863 0.054 13.200 1.00 82.25 284 GLU A N 1
ATOM 2316 C CA . GLU A 1 284 ? 9.860 0.027 12.119 1.00 82.25 284 GLU A CA 1
ATOM 2317 C C . GLU A 1 284 ? 11.218 -0.502 12.616 1.00 82.25 284 GLU A C 1
ATOM 2319 O O . GLU A 1 284 ? 11.775 -1.413 12.000 1.00 82.25 284 GLU A O 1
ATOM 2324 N N . GLU A 1 285 ? 11.701 -0.043 13.780 1.00 82.25 285 GLU A N 1
ATOM 2325 C CA . GLU A 1 285 ? 12.903 -0.597 14.428 1.00 82.25 285 GLU A CA 1
ATOM 2326 C C . GLU A 1 285 ? 12.749 -2.107 14.684 1.00 82.25 285 GLU A C 1
ATOM 2328 O O . GLU A 1 285 ? 13.625 -2.911 14.354 1.00 82.25 285 GLU A O 1
ATOM 2333 N N . ALA A 1 286 ? 11.588 -2.530 15.192 1.00 85.38 286 ALA A N 1
ATOM 2334 C CA . ALA A 1 286 ? 11.327 -3.933 15.486 1.00 85.38 286 ALA A CA 1
ATOM 2335 C C . ALA A 1 286 ? 11.365 -4.854 14.247 1.00 85.38 286 ALA A C 1
ATOM 2337 O O . ALA A 1 286 ? 11.571 -6.062 14.400 1.00 85.38 286 ALA A O 1
ATOM 2338 N N . LEU A 1 287 ? 11.250 -4.333 13.016 1.00 82.75 287 LEU A N 1
ATOM 2339 C CA . LEU A 1 287 ? 11.412 -5.127 11.787 1.00 82.75 287 LEU A CA 1
ATOM 2340 C C . LEU A 1 287 ? 12.845 -5.671 11.611 1.00 82.75 287 LEU A C 1
ATOM 2342 O O . LEU A 1 287 ? 13.030 -6.705 10.956 1.00 82.75 287 LEU A O 1
ATOM 2346 N N . SER A 1 288 ? 13.868 -5.017 12.177 1.00 83.94 288 SER A N 1
ATOM 2347 C CA . SER A 1 288 ? 15.271 -5.439 12.035 1.00 83.94 288 SER A CA 1
ATOM 2348 C C . SER A 1 288 ? 15.694 -6.515 13.043 1.00 83.94 288 SER A C 1
ATOM 2350 O O . SER A 1 288 ? 16.568 -7.336 12.737 1.00 83.94 288 SER A O 1
ATOM 2352 N N . TRP A 1 289 ? 15.037 -6.572 14.209 1.00 86.56 289 TRP A N 1
ATOM 2353 C CA . TRP A 1 289 ? 15.430 -7.395 15.359 1.00 86.56 289 TRP A CA 1
ATOM 2354 C C . TRP A 1 289 ? 15.767 -8.871 15.048 1.00 86.56 289 TRP A C 1
ATOM 2356 O O . TRP A 1 289 ? 16.758 -9.355 15.602 1.00 86.56 289 TRP A O 1
ATOM 2366 N N . PRO A 1 290 ? 15.065 -9.606 14.152 1.00 82.94 290 PRO A N 1
ATOM 2367 C CA . PRO A 1 290 ? 15.417 -10.995 13.824 1.00 82.94 290 PRO A CA 1
ATOM 2368 C C . PRO A 1 290 ? 16.790 -11.173 13.150 1.00 82.94 290 PRO A C 1
ATOM 2370 O O . PRO A 1 290 ? 17.302 -12.290 13.098 1.00 82.94 290 PRO A O 1
ATOM 2373 N N . LYS A 1 291 ? 17.371 -10.097 12.599 1.00 80.38 291 LYS A N 1
ATOM 2374 C CA . LYS A 1 291 ? 18.692 -10.081 11.945 1.00 80.38 291 LYS A CA 1
ATOM 2375 C C . LYS A 1 291 ? 19.802 -9.642 12.902 1.00 80.38 291 LYS A C 1
ATOM 2377 O O . LYS A 1 291 ? 20.936 -10.094 12.772 1.00 80.38 291 LYS A O 1
ATOM 2382 N N . GLU A 1 292 ? 19.476 -8.754 13.837 1.00 80.25 292 GLU A N 1
ATOM 2383 C CA . GLU A 1 292 ? 20.435 -8.104 14.739 1.00 80.25 292 GLU A CA 1
ATOM 2384 C C . GLU A 1 292 ? 20.597 -8.844 16.072 1.00 80.25 292 GLU A C 1
ATOM 2386 O O . GLU A 1 292 ? 21.682 -8.862 16.658 1.00 80.25 292 GLU A O 1
ATOM 2391 N N . GLN A 1 293 ? 19.530 -9.483 16.560 1.00 78.56 293 GLN A N 1
ATOM 2392 C CA . GLN A 1 293 ? 19.512 -10.089 17.884 1.00 78.56 293 GLN A CA 1
ATOM 2393 C C . GLN A 1 293 ? 19.876 -11.579 17.840 1.00 78.56 293 GLN A C 1
ATOM 2395 O O . GLN A 1 293 ? 19.145 -12.425 17.322 1.00 78.56 293 GLN A O 1
ATOM 2400 N N . ASN A 1 294 ? 20.998 -11.930 18.474 1.00 70.81 294 ASN A N 1
ATOM 2401 C CA . ASN A 1 294 ? 21.364 -13.329 18.690 1.00 70.81 294 ASN A CA 1
ATOM 2402 C C . ASN A 1 294 ? 20.288 -14.054 19.520 1.00 70.81 294 ASN A C 1
ATOM 2404 O O . ASN A 1 294 ? 19.823 -13.543 20.539 1.00 70.81 294 ASN A O 1
ATOM 2408 N N . HIS A 1 295 ? 19.931 -15.270 19.094 1.00 78.88 295 HIS A N 1
ATOM 2409 C CA . HIS A 1 295 ? 18.900 -16.111 19.723 1.00 78.88 295 HIS A CA 1
ATOM 2410 C C . HIS A 1 295 ? 17.511 -15.446 19.819 1.00 78.88 295 HIS A C 1
ATOM 2412 O O . HIS A 1 295 ? 16.794 -15.622 20.802 1.00 78.88 295 HIS A O 1
ATOM 2418 N N . PHE A 1 296 ? 17.127 -14.692 18.787 1.00 81.25 296 PHE A N 1
ATOM 2419 C CA . PHE A 1 296 ? 15.781 -14.148 18.640 1.00 81.25 296 PHE A CA 1
ATOM 2420 C C . PHE A 1 296 ? 14.699 -15.252 18.495 1.00 81.25 296 PHE A C 1
ATOM 2422 O O . PHE A 1 296 ? 14.932 -16.224 17.769 1.00 81.25 296 PHE A O 1
ATOM 2429 N N . PRO A 1 297 ? 13.505 -15.111 19.113 1.00 83.31 297 PRO A N 1
ATOM 2430 C CA . PRO A 1 297 ? 13.135 -14.095 20.099 1.00 83.31 297 PRO A CA 1
ATOM 2431 C C . PRO A 1 297 ? 13.727 -14.406 21.486 1.00 83.31 297 PRO A C 1
ATOM 2433 O O . PRO A 1 297 ? 13.591 -15.512 22.007 1.00 83.31 297 PRO A O 1
ATOM 2436 N N . ASN A 1 298 ? 14.350 -13.402 22.104 1.00 85.38 298 ASN A N 1
ATOM 2437 C CA . ASN A 1 298 ? 14.841 -13.460 23.486 1.00 85.38 298 ASN A CA 1
ATOM 2438 C C . ASN A 1 298 ? 13.858 -12.763 24.449 1.00 85.38 298 ASN A C 1
ATOM 2440 O O . ASN A 1 298 ? 12.919 -12.100 24.012 1.00 85.38 298 ASN A O 1
ATOM 2444 N N . SER A 1 299 ? 14.071 -12.888 25.764 1.00 86.44 299 SER A N 1
ATOM 2445 C CA . SER A 1 299 ? 13.172 -12.309 26.778 1.00 86.44 299 SER A CA 1
ATOM 2446 C C . SER A 1 299 ? 12.988 -10.796 26.638 1.00 86.44 299 SER A C 1
ATOM 2448 O O . SER A 1 299 ? 11.866 -10.318 26.742 1.00 86.44 299 SER A O 1
ATOM 2450 N N . THR A 1 300 ? 14.056 -10.052 26.334 1.00 85.94 300 THR A N 1
ATOM 2451 C CA . THR A 1 300 ? 13.992 -8.593 26.177 1.00 85.94 300 THR A CA 1
ATOM 2452 C C . THR A 1 300 ? 13.107 -8.205 24.994 1.00 85.94 300 THR A C 1
ATOM 2454 O O . THR A 1 300 ? 12.230 -7.363 25.146 1.00 85.94 300 THR A O 1
ATOM 2457 N N . ALA A 1 301 ? 13.263 -8.867 23.842 1.00 84.69 301 ALA A N 1
ATOM 2458 C CA . ALA A 1 301 ? 12.401 -8.643 22.679 1.00 84.69 301 ALA A CA 1
ATOM 2459 C C . ALA A 1 301 ? 10.921 -8.940 22.976 1.00 84.69 301 ALA A C 1
ATOM 2461 O O . ALA A 1 301 ? 10.041 -8.230 22.494 1.00 84.69 301 ALA A O 1
ATOM 2462 N N . ILE A 1 302 ? 10.641 -9.966 23.788 1.00 87.44 302 ILE A N 1
ATOM 2463 C CA . ILE A 1 302 ? 9.279 -10.335 24.198 1.00 87.44 302 ILE A CA 1
ATOM 2464 C C . ILE A 1 302 ? 8.675 -9.259 25.107 1.00 87.44 302 ILE A C 1
ATOM 2466 O O . ILE A 1 302 ? 7.540 -8.838 24.881 1.00 87.44 302 ILE A O 1
ATOM 2470 N N . ASP A 1 303 ? 9.421 -8.789 26.106 1.00 87.19 303 ASP A N 1
ATOM 2471 C CA . ASP A 1 303 ? 8.954 -7.757 27.035 1.00 87.19 303 ASP A CA 1
ATOM 2472 C C . ASP A 1 303 ? 8.737 -6.409 26.320 1.00 87.19 303 ASP A C 1
ATOM 2474 O O . ASP A 1 303 ? 7.688 -5.782 26.505 1.00 87.19 303 ASP A O 1
ATOM 2478 N N . THR A 1 304 ? 9.646 -6.002 25.424 1.00 89.31 304 THR A N 1
ATOM 2479 C CA . THR A 1 304 ? 9.476 -4.788 24.606 1.00 89.31 304 THR A CA 1
ATOM 2480 C C . THR A 1 304 ? 8.293 -4.917 23.641 1.00 89.31 304 THR A C 1
ATOM 2482 O O . THR A 1 304 ? 7.452 -4.021 23.609 1.00 89.31 304 THR A O 1
ATOM 2485 N N . MET A 1 305 ? 8.143 -6.044 22.928 1.00 90.81 305 MET A N 1
ATOM 2486 C CA . MET A 1 305 ? 6.986 -6.298 22.051 1.00 90.81 305 MET A CA 1
ATOM 2487 C C . MET A 1 305 ? 5.660 -6.211 22.823 1.00 90.81 305 MET A C 1
ATOM 2489 O O . MET A 1 305 ? 4.713 -5.580 22.355 1.00 90.81 305 MET A O 1
ATOM 2493 N N . ASN A 1 306 ? 5.583 -6.800 24.021 1.00 89.50 306 ASN A N 1
ATOM 2494 C CA . ASN A 1 306 ? 4.392 -6.714 24.870 1.00 89.50 306 ASN A CA 1
ATOM 2495 C C . ASN A 1 306 ? 4.085 -5.265 25.290 1.00 89.50 306 ASN A C 1
ATOM 2497 O O . ASN A 1 306 ? 2.917 -4.871 25.302 1.00 89.50 306 ASN A O 1
ATOM 2501 N N . SER A 1 307 ? 5.116 -4.464 25.588 1.00 90.62 307 SER A N 1
ATOM 2502 C CA . SER A 1 307 ? 4.972 -3.031 25.875 1.00 90.62 307 SER A CA 1
ATOM 2503 C C . SER A 1 307 ? 4.431 -2.266 24.661 1.00 90.62 307 SER A C 1
ATOM 2505 O O . SER A 1 307 ? 3.389 -1.616 24.757 1.00 90.62 307 SER A O 1
ATOM 2507 N N . MET A 1 308 ? 5.059 -2.430 23.490 1.00 93.25 308 MET A N 1
ATOM 2508 C CA . MET A 1 308 ? 4.636 -1.816 22.223 1.00 93.25 308 MET A CA 1
ATOM 2509 C C . MET A 1 308 ? 3.187 -2.163 21.873 1.00 93.25 308 MET A C 1
ATOM 2511 O O . MET A 1 308 ? 2.403 -1.277 21.548 1.00 93.25 308 MET A O 1
ATOM 2515 N N . PHE A 1 309 ? 2.790 -3.432 22.009 1.00 93.56 309 PHE A N 1
ATOM 2516 C CA . PHE A 1 309 ? 1.413 -3.869 21.763 1.00 93.56 309 PHE A CA 1
ATOM 2517 C C . PHE A 1 309 ? 0.426 -3.218 22.750 1.00 93.56 309 PHE A C 1
ATOM 2519 O O . PHE A 1 309 ? -0.710 -2.924 22.372 1.00 93.56 309 PHE A O 1
ATOM 2526 N N . GLY A 1 310 ? 0.836 -2.957 23.996 1.00 91.25 310 GLY A N 1
ATOM 2527 C CA . GLY A 1 310 ? 0.045 -2.222 24.989 1.00 91.25 310 GLY A CA 1
ATOM 2528 C C . GLY A 1 310 ? -0.122 -0.734 24.655 1.00 91.25 310 GLY A C 1
ATOM 2529 O O . GLY A 1 310 ? -1.242 -0.215 24.715 1.00 91.25 310 GLY A O 1
ATOM 2530 N N . MET A 1 311 ? 0.959 -0.066 24.243 1.00 93.44 311 MET A N 1
ATOM 2531 C CA . MET A 1 311 ? 0.930 1.332 23.787 1.00 93.44 311 MET A CA 1
ATOM 2532 C C . MET A 1 311 ? 0.059 1.471 22.533 1.00 93.44 311 MET A C 1
ATOM 2534 O O . MET A 1 311 ? -0.916 2.217 22.541 1.00 93.44 311 MET A O 1
ATOM 2538 N N . ALA A 1 312 ? 0.300 0.635 21.521 1.00 94.50 312 ALA A N 1
ATOM 2539 C CA . ALA A 1 312 ? -0.488 0.554 20.295 1.00 94.50 312 ALA A CA 1
ATOM 2540 C C . ALA A 1 312 ? -1.985 0.299 20.549 1.00 94.50 312 ALA A C 1
ATOM 2542 O O . ALA A 1 312 ? -2.835 0.944 19.939 1.00 94.50 312 ALA A O 1
ATOM 2543 N N . THR A 1 313 ? -2.331 -0.602 21.480 1.00 96.00 313 THR A N 1
ATOM 2544 C CA . THR A 1 313 ? -3.731 -0.848 21.885 1.00 96.00 313 THR A CA 1
ATOM 2545 C C . THR A 1 313 ? -4.378 0.416 22.451 1.00 96.00 313 THR A C 1
ATOM 2547 O O . THR A 1 313 ? -5.529 0.728 22.133 1.00 96.00 313 THR A O 1
ATOM 2550 N N . SER A 1 314 ? -3.648 1.131 23.309 1.00 93.69 314 SER A N 1
ATOM 2551 C CA . SER A 1 314 ? -4.122 2.351 23.967 1.00 93.69 314 SER A CA 1
ATOM 2552 C C . SER A 1 314 ? -4.330 3.469 22.946 1.00 93.69 314 SER A C 1
ATOM 2554 O O . SER A 1 314 ? -5.377 4.116 22.935 1.00 93.69 314 SER A O 1
ATOM 2556 N N . GLU A 1 315 ? -3.376 3.622 22.030 1.00 94.88 315 GLU A N 1
ATOM 2557 C CA . GLU A 1 315 ? -3.373 4.670 21.018 1.00 94.88 315 GLU A CA 1
ATOM 2558 C C . GLU A 1 315 ? -4.424 4.440 19.927 1.00 94.88 315 GLU A C 1
ATOM 2560 O O . GLU A 1 315 ? -5.250 5.318 19.681 1.00 94.88 315 GLU A O 1
ATOM 2565 N N . MET A 1 316 ? -4.518 3.229 19.358 1.00 96.62 316 MET A N 1
ATOM 2566 C CA . MET A 1 316 ? -5.611 2.879 18.438 1.00 96.62 316 MET A CA 1
ATOM 2567 C C . MET A 1 316 ? -6.988 3.131 19.072 1.00 96.62 316 MET A C 1
ATOM 2569 O O . MET A 1 316 ? -7.910 3.565 18.382 1.00 96.62 316 MET A O 1
ATOM 2573 N N . SER A 1 317 ? -7.133 2.917 20.386 1.00 94.25 317 SER A N 1
ATOM 2574 C CA . SER A 1 317 ? -8.379 3.198 21.115 1.00 94.25 317 SER A CA 1
ATOM 2575 C C . SER A 1 317 ? -8.662 4.697 21.259 1.00 94.25 317 SER A C 1
ATOM 2577 O O . SER A 1 317 ? -9.812 5.114 21.099 1.00 94.25 317 SER A O 1
ATOM 2579 N N . ARG A 1 318 ? -7.634 5.520 21.514 1.00 95.19 318 ARG A N 1
ATOM 2580 C CA . ARG A 1 318 ? -7.752 6.985 21.557 1.00 95.19 318 ARG A CA 1
ATOM 2581 C C . ARG A 1 318 ? -8.116 7.543 20.182 1.00 95.19 318 ARG A C 1
ATOM 2583 O O . ARG A 1 318 ? -9.159 8.186 20.050 1.00 95.19 318 ARG A O 1
ATOM 2590 N N . LEU A 1 319 ? -7.338 7.208 19.154 1.00 93.06 319 LEU A N 1
ATOM 2591 C CA . LEU A 1 319 ? -7.559 7.611 17.763 1.00 93.06 319 LEU A CA 1
ATOM 2592 C C . LEU A 1 319 ? -8.966 7.194 17.272 1.00 93.06 319 LEU A C 1
ATOM 2594 O O . LEU A 1 319 ? -9.717 8.012 16.734 1.00 93.06 319 LEU A O 1
ATOM 2598 N N . ALA A 1 320 ? -9.410 5.967 17.578 1.00 92.94 320 ALA A N 1
ATOM 2599 C CA . ALA A 1 320 ? -10.765 5.479 17.281 1.00 92.94 320 ALA A CA 1
ATOM 2600 C C . ALA A 1 320 ? -11.900 6.184 18.056 1.00 92.94 320 ALA A C 1
ATOM 2602 O O . ALA A 1 320 ? -13.074 6.065 17.670 1.00 92.94 320 ALA A O 1
ATOM 2603 N N . SER A 1 321 ? -11.587 6.882 19.153 1.00 90.06 321 SER A N 1
ATOM 2604 C CA . SER A 1 321 ? -12.528 7.733 19.896 1.00 90.06 321 SER A CA 1
ATOM 2605 C C . SER A 1 321 ? -12.599 9.154 19.322 1.00 90.06 321 SER A C 1
ATOM 2607 O O . SER A 1 321 ? -13.685 9.731 19.251 1.00 90.06 321 SER A O 1
ATOM 2609 N N . GLU A 1 322 ? -11.475 9.664 18.810 1.00 89.94 322 GLU A N 1
ATOM 2610 C CA . GLU A 1 322 ? -11.367 10.939 18.086 1.00 89.94 322 GLU A CA 1
ATOM 2611 C C . GLU A 1 322 ? -11.911 10.852 16.645 1.00 89.94 322 GLU A C 1
ATOM 2613 O O . GLU A 1 322 ? -12.249 11.871 16.048 1.00 89.94 322 GLU A O 1
ATOM 2618 N N . ASN A 1 323 ? -12.122 9.634 16.129 1.00 87.44 323 ASN A N 1
ATOM 2619 C CA . ASN A 1 323 ? -12.483 9.296 14.739 1.00 87.44 323 ASN A CA 1
ATOM 2620 C C . ASN A 1 323 ? -11.319 9.422 13.730 1.00 87.44 323 ASN A C 1
ATOM 2622 O O . ASN A 1 323 ? -11.553 9.401 12.520 1.00 87.44 323 ASN A O 1
ATOM 2626 N N . LYS A 1 324 ? -10.077 9.461 14.231 1.00 86.94 324 LYS A N 1
ATOM 2627 C CA . LYS A 1 324 ? -8.813 9.299 13.492 1.00 86.94 324 LYS A CA 1
ATOM 2628 C C . LYS A 1 324 ? -8.636 7.835 13.053 1.00 86.94 324 LYS A C 1
ATOM 2630 O O . LYS A 1 324 ? -7.857 7.060 13.608 1.00 86.94 324 LYS A O 1
ATOM 2635 N N . PHE A 1 325 ? -9.501 7.404 12.136 1.00 89.94 325 PHE A N 1
ATOM 2636 C CA . PHE A 1 325 ? -9.625 6.004 11.726 1.00 89.94 325 PHE A CA 1
ATOM 2637 C C . PHE A 1 325 ? -8.495 5.531 10.803 1.00 89.94 325 PHE A C 1
ATOM 2639 O O . PHE A 1 325 ? -8.189 4.344 10.806 1.00 89.94 325 PHE A O 1
ATOM 2646 N N . THR A 1 326 ? -7.875 6.424 10.030 1.00 85.88 326 THR A N 1
ATOM 2647 C CA . THR A 1 326 ? -6.771 6.073 9.116 1.00 85.88 326 THR A CA 1
ATOM 2648 C C . THR A 1 326 ? -5.490 5.815 9.906 1.00 85.88 326 THR A C 1
ATOM 2650 O O . THR A 1 326 ? -4.746 4.884 9.634 1.00 85.88 326 THR A O 1
ATOM 2653 N N . GLU A 1 327 ? -5.291 6.622 10.937 1.00 87.44 327 GLU A N 1
ATOM 2654 C CA . GLU A 1 327 ? -4.167 6.649 11.858 1.00 87.44 327 GLU A CA 1
ATOM 2655 C C . GLU A 1 327 ? -4.188 5.409 12.768 1.00 87.44 327 GLU A C 1
ATOM 2657 O O . GLU A 1 327 ? -3.184 4.718 12.931 1.00 87.44 327 GLU A O 1
ATOM 2662 N N . ALA A 1 328 ? -5.371 5.042 13.277 1.00 90.06 328 ALA A N 1
ATOM 2663 C CA . ALA A 1 328 ? -5.575 3.772 13.976 1.00 90.06 328 ALA A CA 1
ATOM 2664 C C . ALA A 1 328 ? -5.433 2.543 13.050 1.00 90.06 328 ALA A C 1
ATOM 2666 O O . ALA A 1 328 ? -5.065 1.464 13.519 1.00 90.06 328 ALA A O 1
ATOM 2667 N N . ASP A 1 329 ? -5.720 2.683 11.750 1.00 90.62 329 ASP A N 1
ATOM 2668 C CA . ASP A 1 329 ? -5.467 1.628 10.764 1.00 90.62 329 ASP A CA 1
ATOM 2669 C C . ASP A 1 329 ? -3.960 1.483 10.466 1.00 90.62 329 ASP A C 1
ATOM 2671 O O . ASP A 1 329 ? -3.493 0.356 10.340 1.00 90.62 329 ASP A O 1
ATOM 2675 N N . GLU A 1 330 ? -3.184 2.574 10.455 1.00 89.00 330 GLU A N 1
ATOM 2676 C CA . GLU A 1 330 ? -1.724 2.556 10.243 1.00 89.00 330 GLU A CA 1
ATOM 2677 C C . GLU A 1 330 ? -0.970 1.796 11.349 1.00 89.00 330 GLU A C 1
ATOM 2679 O O . GLU A 1 330 ? -0.142 0.940 11.037 1.00 89.00 330 GLU A O 1
ATOM 2684 N N . ILE A 1 331 ? -1.318 1.997 12.628 1.00 90.88 331 ILE A N 1
ATOM 2685 C CA . ILE A 1 331 ? -0.759 1.196 13.739 1.00 90.88 331 ILE A CA 1
ATOM 2686 C C . ILE A 1 331 ? -1.120 -0.293 13.585 1.00 90.88 331 ILE A C 1
ATOM 2688 O O . ILE A 1 331 ? -0.297 -1.180 13.823 1.00 90.88 331 ILE A O 1
ATOM 2692 N N . ALA A 1 332 ? -2.360 -0.588 13.187 1.00 93.06 332 ALA A N 1
ATOM 2693 C CA . ALA A 1 332 ? -2.829 -1.960 13.031 1.00 93.06 332 ALA A CA 1
ATOM 2694 C C . ALA A 1 332 ? -2.162 -2.686 11.849 1.00 93.06 332 ALA A C 1
ATOM 2696 O O . ALA A 1 332 ? -1.917 -3.892 11.938 1.00 93.06 332 ALA A O 1
ATOM 2697 N N . ASP A 1 333 ? -1.865 -1.967 10.765 1.00 89.81 333 ASP A N 1
ATOM 2698 C CA . ASP A 1 333 ? -1.141 -2.493 9.609 1.00 89.81 333 ASP A CA 1
ATOM 2699 C C . ASP A 1 333 ? 0.349 -2.713 9.944 1.00 89.81 333 ASP A C 1
ATOM 2701 O O . ASP A 1 333 ? 0.885 -3.762 9.587 1.00 89.81 333 ASP A O 1
ATOM 2705 N N . ALA A 1 334 ? 0.987 -1.836 10.734 1.00 88.75 334 ALA A N 1
ATOM 2706 C CA . ALA A 1 334 ? 2.367 -2.024 11.212 1.00 88.75 334 ALA A CA 1
ATOM 2707 C C . ALA A 1 334 ? 2.540 -3.290 12.085 1.00 88.75 334 ALA A C 1
ATOM 2709 O O . ALA A 1 334 ? 3.499 -4.046 11.918 1.00 88.75 334 ALA A O 1
ATOM 2710 N N . ILE A 1 335 ? 1.574 -3.599 12.962 1.00 93.06 335 ILE A N 1
ATOM 2711 C CA . ILE A 1 335 ? 1.565 -4.859 13.739 1.00 93.06 335 ILE A CA 1
ATOM 2712 C C . ILE A 1 335 ? 1.446 -6.091 12.820 1.00 93.06 335 ILE A C 1
ATOM 2714 O O . ILE A 1 335 ? 2.021 -7.149 13.096 1.00 93.06 335 ILE A O 1
ATOM 2718 N N . VAL A 1 336 ? 0.696 -5.975 11.721 1.00 90.69 336 VAL A N 1
ATOM 2719 C CA . VAL A 1 336 ? 0.537 -7.047 10.726 1.00 90.69 336 VAL A CA 1
ATOM 2720 C C . VAL A 1 336 ? 1.796 -7.201 9.864 1.00 90.69 336 VAL A C 1
ATOM 2722 O O . VAL A 1 336 ? 2.176 -8.328 9.543 1.00 90.69 336 VAL A O 1
ATOM 2725 N N . GLU A 1 337 ? 2.490 -6.110 9.542 1.00 87.94 337 GLU A N 1
ATOM 2726 C CA . GLU A 1 337 ? 3.797 -6.141 8.881 1.00 87.94 337 GLU A CA 1
ATOM 2727 C C . GLU A 1 337 ? 4.860 -6.815 9.759 1.00 87.94 337 GLU A C 1
ATOM 2729 O O . GLU A 1 337 ? 5.535 -7.733 9.288 1.00 87.94 337 GLU A O 1
ATOM 2734 N N . LEU A 1 338 ? 4.923 -6.483 11.054 1.00 88.81 338 LEU A N 1
ATOM 2735 C CA . LEU A 1 338 ? 5.794 -7.155 12.027 1.00 88.81 338 LEU A CA 1
ATOM 2736 C C . LEU A 1 338 ? 5.578 -8.681 12.032 1.00 88.81 338 LEU A C 1
ATOM 2738 O O . LEU A 1 338 ? 6.540 -9.453 12.012 1.00 88.81 338 LEU A O 1
ATOM 2742 N N . TYR A 1 339 ? 4.318 -9.131 11.984 1.00 89.06 339 TYR A N 1
ATOM 2743 C CA . TYR A 1 339 ? 3.975 -10.553 11.863 1.00 89.06 339 TYR A CA 1
ATOM 2744 C C . TYR A 1 339 ? 4.477 -11.188 10.557 1.00 89.06 339 TYR A C 1
ATOM 2746 O O . TYR A 1 339 ? 4.953 -12.326 10.576 1.00 89.06 339 TYR A O 1
ATOM 2754 N N . TYR A 1 340 ? 4.415 -10.477 9.428 1.00 82.88 340 TYR A N 1
ATOM 2755 C CA . TYR A 1 340 ? 4.945 -10.981 8.159 1.00 82.88 340 TYR A CA 1
ATOM 2756 C C . TYR A 1 340 ? 6.480 -11.002 8.110 1.00 82.88 340 TYR A C 1
ATOM 2758 O O . TYR A 1 340 ? 7.035 -11.946 7.548 1.00 82.88 340 TYR A O 1
ATOM 2766 N N . VAL A 1 341 ? 7.162 -10.017 8.705 1.00 83.88 341 VAL A N 1
ATOM 2767 C CA . VAL A 1 341 ? 8.633 -9.908 8.695 1.00 83.88 341 VAL A CA 1
ATOM 2768 C C . VAL A 1 341 ? 9.290 -10.888 9.672 1.00 83.88 341 VAL A C 1
ATOM 2770 O O . VAL A 1 341 ? 10.274 -11.536 9.317 1.00 83.88 341 VAL A O 1
ATOM 2773 N N . TRP A 1 342 ? 8.746 -11.051 10.882 1.00 85.12 342 TRP A N 1
ATOM 2774 C CA . TRP A 1 342 ? 9.227 -12.057 11.846 1.00 85.12 342 TRP A CA 1
ATOM 2775 C C . TRP A 1 342 ? 8.758 -13.475 11.490 1.00 85.12 342 TRP A C 1
ATOM 2777 O O . TRP A 1 342 ? 9.430 -14.461 11.799 1.00 85.12 342 TRP A O 1
ATOM 2787 N N . GLY A 1 343 ? 7.603 -13.580 10.831 1.00 83.44 343 GLY A N 1
ATOM 2788 C CA . GLY A 1 343 ? 7.022 -14.825 10.354 1.00 83.44 343 GLY A CA 1
ATOM 2789 C C . GLY A 1 343 ? 6.275 -15.638 11.417 1.00 83.44 343 GLY A C 1
ATOM 2790 O O . GLY A 1 343 ? 6.487 -15.537 12.629 1.00 83.44 343 GLY A O 1
ATOM 2791 N N . GLU A 1 344 ? 5.409 -16.528 10.927 1.00 84.56 344 GLU A N 1
ATOM 2792 C CA . GLU A 1 344 ? 4.516 -17.362 11.742 1.00 84.56 344 GLU A CA 1
ATOM 2793 C C . GLU A 1 344 ? 5.255 -18.208 12.793 1.00 84.56 344 GLU A C 1
ATOM 2795 O O . GLU A 1 344 ? 4.718 -18.443 13.875 1.00 84.56 344 GLU A O 1
ATOM 2800 N N . GLY A 1 345 ? 6.488 -18.646 12.513 1.00 84.00 345 GLY A N 1
ATOM 2801 C CA . GLY A 1 345 ? 7.288 -19.454 13.439 1.00 84.00 345 GLY A CA 1
ATOM 2802 C C . GLY A 1 345 ? 7.655 -18.720 14.733 1.00 84.00 345 GLY A C 1
ATOM 2803 O O . GLY A 1 345 ? 7.600 -19.322 15.806 1.00 84.00 345 GLY A O 1
ATOM 2804 N N . VAL A 1 346 ? 7.965 -17.420 14.649 1.00 86.69 346 VAL A N 1
ATOM 2805 C CA . VAL A 1 346 ? 8.241 -16.574 15.821 1.00 86.69 346 VAL A CA 1
ATOM 2806 C C . VAL A 1 346 ? 6.955 -16.369 16.612 1.00 86.69 346 VAL A C 1
ATOM 2808 O O . VAL A 1 346 ? 6.879 -16.728 17.780 1.00 86.69 346 VAL A O 1
ATOM 2811 N N . PHE A 1 347 ? 5.895 -15.880 15.972 1.00 88.25 347 PHE A N 1
ATOM 2812 C CA . PHE A 1 347 ? 4.632 -15.606 16.664 1.00 88.25 347 PHE A CA 1
ATOM 2813 C C . PHE A 1 347 ? 3.986 -16.865 17.273 1.00 88.25 347 PHE A C 1
ATOM 2815 O O . PHE A 1 347 ? 3.402 -16.801 18.357 1.00 88.25 347 PHE A O 1
ATOM 2822 N N . SER A 1 348 ? 4.175 -18.032 16.649 1.00 85.38 348 SER A N 1
ATOM 2823 C CA . SER A 1 348 ? 3.770 -19.326 17.214 1.00 85.38 348 SER A CA 1
ATOM 2824 C C . SER A 1 348 ? 4.591 -19.724 18.443 1.00 85.38 348 SER A C 1
ATOM 2826 O O . SER A 1 348 ? 4.016 -20.251 19.395 1.00 85.38 348 SER A O 1
ATOM 2828 N N . SER A 1 349 ? 5.906 -19.465 18.470 1.00 83.44 349 SER A N 1
ATOM 2829 C CA . SER A 1 349 ? 6.740 -19.747 19.652 1.00 83.44 349 SER A CA 1
ATOM 2830 C C . SER A 1 349 ? 6.422 -18.810 20.823 1.00 83.44 349 SER A C 1
ATOM 2832 O O . SER A 1 349 ? 6.494 -19.230 21.977 1.00 83.44 349 SER A O 1
ATOM 2834 N N . LEU A 1 350 ? 5.970 -17.587 20.525 1.00 86.06 350 LEU A N 1
ATOM 2835 C CA . LEU A 1 350 ? 5.454 -16.619 21.499 1.00 86.06 350 LEU A CA 1
ATOM 2836 C C . LEU A 1 350 ? 3.988 -16.866 21.909 1.00 86.06 350 LEU A C 1
ATOM 2838 O O . LEU A 1 350 ? 3.488 -16.194 22.810 1.00 86.06 350 LEU A O 1
ATOM 2842 N N . ASN A 1 351 ? 3.290 -17.823 21.280 1.00 87.00 351 ASN A N 1
ATOM 2843 C CA . ASN A 1 351 ? 1.858 -18.096 21.475 1.00 87.00 351 ASN A CA 1
ATOM 2844 C C . ASN A 1 351 ? 0.950 -16.863 21.221 1.00 87.00 351 ASN A C 1
ATOM 2846 O O . ASN A 1 351 ? -0.109 -16.709 21.836 1.00 87.00 351 ASN A O 1
ATOM 2850 N N . VAL A 1 352 ? 1.347 -15.986 20.291 1.00 89.06 352 VAL A N 1
ATOM 2851 C CA . VAL A 1 352 ? 0.608 -14.775 19.901 1.00 89.06 352 VAL A CA 1
ATOM 2852 C C . VAL A 1 352 ? -0.097 -15.011 18.563 1.00 89.06 352 VAL A C 1
ATOM 2854 O O . VAL A 1 352 ? 0.530 -15.060 17.510 1.00 89.06 352 VAL A O 1
ATOM 2857 N N . THR A 1 353 ? -1.425 -15.147 18.596 1.00 89.56 353 THR A N 1
ATOM 2858 C CA . THR A 1 353 ? -2.275 -15.359 17.401 1.00 89.56 353 THR A CA 1
ATOM 2859 C C . THR A 1 353 ? -3.146 -14.151 17.043 1.00 89.56 353 THR A C 1
ATOM 2861 O O . THR A 1 353 ? -3.776 -14.123 15.984 1.00 89.56 353 THR A O 1
ATOM 2864 N N . PHE A 1 354 ? -3.194 -13.141 17.912 1.00 94.19 354 PHE A N 1
ATOM 2865 C CA . PHE A 1 354 ? -3.963 -11.911 17.740 1.00 94.19 354 PHE A CA 1
ATOM 2866 C C . PHE A 1 354 ? -3.297 -10.747 18.480 1.00 94.19 354 PHE A C 1
ATOM 2868 O O . PHE A 1 354 ? -2.554 -10.963 19.435 1.00 94.19 354 PHE A O 1
ATOM 2875 N N . PHE A 1 355 ? -3.649 -9.521 18.097 1.00 95.69 355 PHE A N 1
ATOM 2876 C CA . PHE A 1 355 ? -3.396 -8.311 18.884 1.00 95.69 355 PHE A CA 1
ATOM 2877 C C . PHE A 1 355 ? -4.718 -7.663 19.315 1.00 95.69 355 PHE A C 1
ATOM 2879 O O . PHE A 1 355 ? -5.785 -7.980 18.776 1.00 95.69 355 PHE A O 1
ATOM 2886 N N . THR A 1 356 ? -4.671 -6.778 20.315 1.00 96.19 356 THR A N 1
ATOM 2887 C CA . THR A 1 356 ? -5.844 -5.972 20.693 1.00 96.19 356 THR A CA 1
ATOM 2888 C C . THR A 1 356 ? -5.863 -4.731 19.801 1.00 96.19 356 THR A C 1
ATOM 2890 O O . THR A 1 356 ? -4.896 -3.981 19.788 1.00 96.19 356 THR A O 1
ATOM 2893 N N . ARG A 1 357 ? -6.940 -4.532 19.034 1.00 94.31 357 ARG A N 1
ATOM 2894 C CA . ARG A 1 357 ? -7.091 -3.386 18.119 1.00 94.31 357 ARG A CA 1
ATOM 2895 C C . ARG A 1 357 ? -7.808 -2.207 18.779 1.00 94.31 357 ARG A C 1
ATOM 2897 O O . ARG A 1 357 ? -7.620 -1.076 18.361 1.00 94.31 357 ARG A O 1
ATOM 2904 N N . GLU A 1 358 ? -8.644 -2.460 19.789 1.00 95.00 358 GLU A N 1
ATOM 2905 C CA . GLU A 1 358 ? -9.399 -1.407 20.480 1.00 95.00 358 GLU A CA 1
ATOM 2906 C C . GLU A 1 358 ? -9.932 -1.886 21.844 1.00 95.00 358 GLU A C 1
ATOM 2908 O O . GLU A 1 358 ? -10.329 -3.048 21.978 1.00 95.00 358 GLU A O 1
ATOM 2913 N N . GLU A 1 359 ? -10.040 -0.996 22.833 1.00 92.44 359 GLU A N 1
ATOM 2914 C CA . GLU A 1 359 ? -10.839 -1.209 24.048 1.00 92.44 359 GLU A CA 1
ATOM 2915 C C . GLU A 1 359 ? -11.918 -0.128 24.203 1.00 92.44 359 GLU A C 1
ATOM 2917 O O . GLU A 1 359 ? -11.647 1.036 24.488 1.00 92.44 359 GLU A O 1
ATOM 2922 N N . ILE A 1 360 ? -13.183 -0.520 24.015 1.00 93.50 360 ILE A N 1
ATOM 2923 C CA . ILE A 1 360 ? -14.317 0.411 23.933 1.00 93.50 360 ILE A CA 1
ATOM 2924 C C . ILE A 1 360 ? -15.064 0.471 25.266 1.00 93.50 360 ILE A C 1
ATOM 2926 O O . ILE A 1 360 ? -15.778 -0.471 25.625 1.00 93.50 360 ILE A O 1
ATOM 2930 N N . SER A 1 361 ? -14.963 1.600 25.966 1.00 87.94 361 SER A N 1
ATOM 2931 C CA . SER A 1 361 ? -15.745 1.882 27.178 1.00 87.94 361 SER A CA 1
ATOM 2932 C C . SER A 1 361 ? -17.164 2.362 26.839 1.00 87.94 361 SER A C 1
ATOM 2934 O O . SER A 1 361 ? -17.355 3.357 26.146 1.00 87.94 361 SER A O 1
ATOM 2936 N N . LEU A 1 362 ? -18.182 1.667 27.353 1.00 86.62 362 LEU A N 1
ATOM 2937 C CA . LEU A 1 362 ? -19.614 1.912 27.130 1.00 86.62 362 LEU A CA 1
ATOM 2938 C C . LEU A 1 362 ? -20.368 1.962 28.472 1.00 86.62 362 LEU A C 1
ATOM 2940 O O . LEU A 1 362 ? -21.264 1.153 28.753 1.00 86.62 362 LEU A O 1
ATOM 2944 N N . ASN A 1 363 ? -19.999 2.934 29.308 1.00 84.81 363 ASN A N 1
ATOM 2945 C CA . ASN A 1 363 ? -20.416 3.077 30.706 1.00 84.81 363 ASN A CA 1
ATOM 2946 C C . ASN A 1 363 ? -20.057 1.813 31.518 1.00 84.81 363 ASN A C 1
ATOM 2948 O O . ASN A 1 363 ? -18.892 1.555 31.778 1.00 84.81 363 ASN A O 1
ATOM 2952 N N . ARG A 1 364 ? -21.063 1.008 31.876 1.00 86.12 364 ARG A N 1
ATOM 2953 C CA . ARG A 1 364 ? -20.957 -0.264 32.612 1.00 86.12 364 ARG A CA 1
ATOM 2954 C C . ARG A 1 364 ? -20.285 -1.396 31.821 1.00 86.12 364 ARG A C 1
ATOM 2956 O O . ARG A 1 364 ? -19.914 -2.408 32.405 1.00 86.12 364 ARG A O 1
ATOM 2963 N N . PHE A 1 365 ? -20.188 -1.281 30.498 1.00 87.81 365 PHE A N 1
ATOM 2964 C CA . PHE A 1 365 ? -19.647 -2.343 29.650 1.00 87.81 365 PHE A CA 1
ATOM 2965 C C . PHE A 1 365 ? -18.324 -1.937 29.025 1.00 87.81 365 PHE A C 1
ATOM 2967 O O . PHE A 1 365 ? -18.216 -0.823 28.522 1.00 87.81 365 PHE A O 1
ATOM 2974 N N . THR A 1 366 ? -17.388 -2.875 28.944 1.00 88.88 366 THR A N 1
ATOM 2975 C CA . THR A 1 366 ? -16.159 -2.720 28.158 1.00 88.88 366 THR A CA 1
ATOM 2976 C C . THR A 1 366 ? -16.151 -3.761 27.047 1.00 88.88 366 THR A C 1
ATOM 2978 O O . THR A 1 366 ? -16.491 -4.926 27.277 1.00 88.88 366 THR A O 1
ATOM 2981 N N . ILE A 1 367 ? -15.792 -3.350 25.831 1.00 93.25 367 ILE A N 1
ATOM 2982 C CA . ILE A 1 367 ? -15.600 -4.254 24.695 1.00 93.25 367 ILE A CA 1
ATOM 2983 C C . ILE A 1 367 ? -14.112 -4.305 24.358 1.00 93.25 367 ILE A C 1
ATOM 2985 O O . ILE A 1 367 ? -13.590 -3.348 23.795 1.00 93.25 367 ILE A O 1
ATOM 2989 N N . LYS A 1 368 ? -13.447 -5.426 24.654 1.00 94.12 368 LYS A N 1
ATOM 2990 C CA . LYS A 1 368 ? -12.083 -5.681 24.171 1.00 94.12 368 LYS A CA 1
ATOM 2991 C C . LYS A 1 368 ? -12.163 -6.250 22.758 1.00 94.12 368 LYS A C 1
ATOM 2993 O O . LYS A 1 368 ? -12.801 -7.288 22.539 1.00 94.12 368 LYS A O 1
ATOM 2998 N N . VAL A 1 369 ? -11.551 -5.561 21.805 1.00 97.25 369 VAL A N 1
ATOM 2999 C CA . VAL A 1 369 ? -11.577 -5.898 20.381 1.00 97.25 369 VAL A CA 1
ATOM 3000 C C . VAL A 1 369 ? -10.214 -6.413 19.954 1.00 97.25 369 VAL A C 1
ATOM 3002 O O . VAL A 1 369 ? -9.198 -5.774 20.210 1.00 97.25 369 VAL A O 1
ATOM 3005 N N . GLY A 1 370 ? -10.186 -7.564 19.291 1.00 95.50 370 GLY A N 1
ATOM 3006 C CA . GLY A 1 370 ? -8.956 -8.157 18.784 1.00 95.50 370 GLY A CA 1
ATOM 3007 C C . GLY A 1 370 ? -9.054 -8.559 17.322 1.00 95.50 370 GLY A C 1
ATOM 3008 O O . GLY A 1 370 ? -10.127 -8.911 16.819 1.00 95.50 370 GLY A O 1
ATOM 3009 N N . GLN A 1 371 ? -7.906 -8.516 16.660 1.00 95.69 371 GLN A N 1
ATOM 3010 C CA . GLN A 1 371 ? -7.703 -8.960 15.288 1.00 95.69 371 GLN A CA 1
ATOM 3011 C C . GLN A 1 371 ? -6.729 -10.130 15.291 1.00 95.69 371 GLN A C 1
ATOM 3013 O O . GLN A 1 371 ? -5.650 -10.036 15.875 1.00 95.69 371 GLN A O 1
ATOM 3018 N N . TYR A 1 372 ? -7.100 -11.219 14.622 1.00 93.06 372 TYR A N 1
ATOM 3019 C CA . TYR A 1 372 ? -6.192 -12.341 14.417 1.00 93.06 372 TYR A CA 1
ATOM 3020 C C . TYR A 1 372 ? -5.138 -11.978 13.362 1.00 93.06 372 TYR A C 1
ATOM 3022 O O . TYR A 1 372 ? -5.468 -11.390 12.332 1.00 93.06 372 TYR A O 1
ATOM 3030 N N . LEU A 1 373 ? -3.875 -12.331 13.619 1.00 90.25 373 LEU A N 1
ATOM 3031 C CA . LEU A 1 373 ? -2.736 -12.019 12.736 1.00 90.25 373 LEU A CA 1
ATOM 3032 C C . LEU A 1 373 ? -2.787 -12.810 11.415 1.00 90.25 373 LEU A C 1
ATOM 3034 O O . LEU A 1 373 ? -2.282 -12.372 10.386 1.00 90.25 373 LEU A O 1
ATOM 3038 N N . LYS A 1 374 ? -3.472 -13.955 11.439 1.00 86.94 374 LYS A N 1
ATOM 3039 C CA . LYS A 1 374 ? -3.874 -14.768 10.287 1.00 86.94 374 LYS A CA 1
ATOM 3040 C C . LYS A 1 374 ? -5.322 -15.250 10.482 1.00 86.94 374 LYS A C 1
ATOM 3042 O O . LYS A 1 374 ? -5.821 -15.196 11.606 1.00 86.94 374 LYS A O 1
ATOM 3047 N N . PRO A 1 375 ? -6.020 -15.749 9.446 1.00 85.62 375 PRO A N 1
ATOM 3048 C CA . PRO A 1 375 ? -7.374 -16.277 9.608 1.00 85.62 375 PRO A CA 1
ATOM 3049 C C . PRO A 1 375 ? -7.407 -17.515 10.519 1.00 85.62 375 PRO A C 1
ATOM 3051 O O . PRO A 1 375 ? -6.912 -18.580 10.156 1.00 85.62 375 PRO A O 1
ATOM 3054 N N . GLU A 1 376 ? -8.007 -17.387 11.704 1.00 84.69 376 GLU A N 1
ATOM 3055 C CA . GLU A 1 376 ? -7.981 -18.436 12.732 1.00 84.69 376 GLU A CA 1
ATOM 3056 C C . GLU A 1 376 ? -9.124 -19.454 12.556 1.00 84.69 376 GLU A C 1
ATOM 3058 O O . GLU A 1 376 ? -10.294 -19.045 12.540 1.00 84.69 376 GLU A O 1
ATOM 3063 N N . PRO A 1 377 ? -8.850 -20.772 12.465 1.00 83.69 377 PRO A N 1
ATOM 3064 C CA . PRO A 1 377 ? -9.875 -21.781 12.210 1.00 83.69 377 PRO A CA 1
ATOM 3065 C C . PRO A 1 377 ? -11.048 -21.791 13.202 1.00 83.69 377 PRO A C 1
ATOM 3067 O O . PRO A 1 377 ? -10.909 -21.743 14.431 1.00 83.69 377 PRO A O 1
ATOM 3070 N N . LEU A 1 378 ? -12.254 -21.940 12.658 1.00 78.38 378 LEU A N 1
ATOM 3071 C CA . LEU A 1 378 ? -13.404 -22.439 13.400 1.00 78.38 378 LEU A CA 1
ATOM 3072 C C . LEU A 1 378 ? -13.314 -23.966 13.435 1.00 78.38 378 LEU A C 1
ATOM 3074 O O . LEU A 1 378 ? -13.359 -24.614 12.395 1.00 78.38 378 LEU A O 1
ATOM 3078 N N . GLN A 1 379 ? -13.239 -24.543 14.637 1.00 64.44 379 GLN A N 1
ATOM 3079 C CA . GLN A 1 379 ? -13.411 -25.985 14.845 1.00 64.44 379 GLN A CA 1
ATOM 3080 C C . GLN A 1 379 ? -14.869 -26.380 14.552 1.00 64.44 379 GLN A C 1
ATOM 3082 O O . GLN A 1 379 ? -15.711 -26.453 15.451 1.00 64.44 379 GLN A O 1
ATOM 3087 N N . GLU A 1 380 ? -15.172 -26.564 13.270 1.00 57.81 380 GLU A N 1
ATOM 3088 C CA . GLU A 1 380 ? -16.432 -27.090 12.746 1.00 57.81 380 GLU A CA 1
ATOM 3089 C C . GLU A 1 380 ? -16.132 -28.308 11.838 1.00 57.81 380 GLU A C 1
ATOM 3091 O O . GLU A 1 380 ? -15.185 -29.039 12.122 1.00 57.81 380 GLU A O 1
ATOM 3096 N N . ARG A 1 381 ? -16.978 -28.649 10.858 1.00 55.66 381 ARG A N 1
ATOM 3097 C CA . ARG A 1 381 ? -16.904 -29.955 10.167 1.00 55.66 381 ARG A CA 1
ATOM 3098 C C . ARG A 1 381 ? -15.829 -29.995 9.076 1.00 55.66 381 ARG A C 1
ATOM 3100 O O . ARG A 1 381 ? -15.545 -28.983 8.452 1.00 55.66 381 ARG A O 1
ATOM 3107 N N . GLU A 1 382 ? -15.333 -31.201 8.794 1.00 53.06 382 GLU A N 1
ATOM 3108 C CA . GLU A 1 382 ? -14.182 -31.517 7.919 1.00 53.06 382 GLU A CA 1
ATOM 3109 C C . GLU A 1 382 ? -14.235 -30.954 6.479 1.00 53.06 382 GLU A C 1
ATOM 3111 O O . GLU A 1 382 ? -13.207 -30.935 5.809 1.00 53.06 382 GLU A O 1
ATOM 3116 N N . ASN A 1 383 ? -15.396 -30.479 6.005 1.00 54.16 383 ASN A N 1
ATOM 3117 C CA . ASN A 1 383 ? -15.630 -30.059 4.615 1.00 54.16 383 ASN A CA 1
ATOM 3118 C C . ASN A 1 383 ? -15.928 -28.551 4.428 1.00 54.16 383 ASN A C 1
ATOM 3120 O O . ASN A 1 383 ? -16.137 -28.126 3.290 1.00 54.16 383 ASN A O 1
ATOM 3124 N N . ASP A 1 384 ? -15.985 -27.754 5.505 1.00 61.84 384 ASP A N 1
ATOM 3125 C CA . ASP A 1 384 ? -16.286 -26.311 5.452 1.00 61.84 384 ASP A CA 1
ATOM 3126 C C . ASP A 1 384 ? -15.031 -25.493 5.817 1.00 61.84 384 ASP A C 1
ATOM 3128 O O . ASP A 1 384 ? -14.531 -25.602 6.941 1.00 61.84 384 ASP A O 1
ATOM 3132 N N . ILE A 1 385 ? -14.539 -24.615 4.929 1.00 72.56 385 ILE A N 1
ATOM 3133 C CA . ILE A 1 385 ? -13.442 -23.693 5.287 1.00 72.56 385 ILE A CA 1
ATOM 3134 C C . ILE A 1 385 ? -14.042 -22.518 6.059 1.00 72.56 385 ILE A C 1
ATOM 3136 O O . ILE A 1 385 ? -14.492 -21.525 5.486 1.00 72.56 385 ILE A O 1
ATOM 3140 N N . ALA A 1 386 ? -14.060 -22.640 7.382 1.00 82.06 386 ALA A N 1
ATOM 3141 C CA . ALA A 1 386 ? -14.595 -21.635 8.287 1.00 82.06 386 ALA A CA 1
ATOM 3142 C C . ALA A 1 386 ? -13.470 -21.037 9.151 1.00 82.06 386 ALA A C 1
ATOM 3144 O O . ALA A 1 386 ? -12.781 -21.757 9.873 1.00 82.06 386 ALA A O 1
ATOM 3145 N N . VAL A 1 387 ? -13.292 -19.714 9.107 1.00 86.62 387 VAL A N 1
ATOM 3146 C CA . VAL A 1 387 ? -12.228 -18.987 9.834 1.00 86.62 387 VAL A CA 1
ATOM 3147 C C . VAL A 1 387 ? -12.753 -17.699 10.472 1.00 86.62 387 VAL A C 1
ATOM 3149 O O . VAL A 1 387 ? -13.823 -17.201 10.117 1.00 86.62 387 VAL A O 1
ATOM 3152 N N . LYS A 1 388 ? -11.999 -17.144 11.421 1.00 90.62 388 LYS A N 1
ATOM 3153 C CA . LYS A 1 388 ? -12.273 -15.867 12.092 1.00 90.62 388 LYS A CA 1
ATOM 3154 C C . LYS A 1 388 ? -11.201 -14.841 11.749 1.00 90.62 388 LYS A C 1
ATOM 3156 O O . LYS A 1 388 ? -10.036 -15.195 11.609 1.00 90.62 388 LYS A O 1
ATOM 3161 N N . LEU A 1 389 ? -11.594 -13.570 11.708 1.00 91.88 389 LEU A N 1
ATOM 3162 C CA . LEU A 1 389 ? -10.683 -12.446 11.437 1.00 91.88 389 LEU A CA 1
ATOM 3163 C C . LEU A 1 389 ? -10.662 -11.417 12.576 1.00 91.88 389 LEU A C 1
ATOM 3165 O O . LEU A 1 389 ? -9.599 -10.959 12.981 1.00 91.88 389 LEU A O 1
ATOM 3169 N N . TYR A 1 390 ? -11.828 -11.135 13.160 1.00 95.38 390 TYR A N 1
ATOM 3170 C CA . TYR A 1 390 ? -11.980 -10.210 14.286 1.00 95.38 390 TYR A CA 1
ATOM 3171 C C . TYR A 1 390 ? -12.814 -10.830 15.404 1.00 95.38 390 TYR A C 1
ATOM 3173 O O . TYR A 1 390 ? -13.695 -11.665 15.155 1.00 95.38 390 TYR A O 1
ATOM 3181 N N . PHE A 1 391 ? -12.596 -10.366 16.633 1.00 94.50 391 PHE A N 1
ATOM 3182 C CA . PHE A 1 391 ? -13.466 -10.629 17.772 1.00 94.50 391 PHE A CA 1
ATOM 3183 C C . PHE A 1 391 ? -13.728 -9.371 18.604 1.00 94.50 391 PHE A C 1
ATOM 3185 O O . PHE A 1 391 ? -12.866 -8.514 18.740 1.00 94.50 391 PHE A O 1
ATOM 3192 N N . PHE A 1 392 ? -14.913 -9.295 19.207 1.00 97.06 392 PHE A N 1
ATOM 3193 C CA . PHE A 1 392 ? -15.325 -8.233 20.127 1.00 97.06 392 PHE A CA 1
ATOM 3194 C C . PHE A 1 392 ? -15.889 -8.909 21.380 1.00 97.06 392 PHE A C 1
ATOM 3196 O O . PHE A 1 392 ? -17.005 -9.435 21.337 1.00 97.06 392 PHE A O 1
ATOM 3203 N N . ILE A 1 393 ? -15.127 -8.968 22.474 1.00 92.62 393 ILE A N 1
ATOM 3204 C CA . ILE A 1 393 ? -15.563 -9.598 23.729 1.00 92.62 393 ILE A CA 1
ATOM 3205 C C . ILE A 1 393 ? -16.139 -8.519 24.642 1.00 92.62 393 ILE A C 1
ATOM 3207 O O . ILE A 1 393 ? -15.440 -7.586 25.023 1.00 92.62 393 ILE A O 1
ATOM 3211 N N . VAL A 1 394 ? -17.415 -8.663 25.000 1.00 88.19 394 VAL A N 1
ATOM 3212 C CA . VAL A 1 394 ? -18.134 -7.733 25.874 1.00 88.19 394 VAL A CA 1
ATOM 3213 C C . VAL A 1 394 ? -18.127 -8.243 27.312 1.00 88.19 394 VAL A C 1
ATOM 3215 O O . VAL A 1 394 ? -18.619 -9.344 27.591 1.00 88.19 394 VAL A O 1
ATOM 3218 N N . TYR A 1 395 ? -17.645 -7.401 28.220 1.00 85.94 395 TYR A N 1
ATOM 3219 C CA . TYR A 1 395 ? -17.685 -7.588 29.667 1.00 85.94 395 TYR A CA 1
ATOM 3220 C C . TYR A 1 395 ? -18.648 -6.588 30.315 1.00 85.94 395 TYR A C 1
ATOM 3222 O O . TYR A 1 395 ? -18.771 -5.450 29.867 1.00 85.94 395 TYR A O 1
ATOM 3230 N N . ASP A 1 396 ? -19.339 -7.027 31.364 1.00 83.81 396 ASP A N 1
ATOM 3231 C CA . ASP A 1 396 ? -20.099 -6.195 32.299 1.00 83.81 396 ASP A CA 1
ATOM 3232 C C . ASP A 1 396 ? -19.198 -5.926 33.512 1.00 83.81 396 ASP A C 1
ATOM 3234 O O . ASP A 1 396 ? -18.829 -6.872 34.215 1.00 83.81 396 ASP A O 1
ATOM 3238 N N . MET A 1 397 ? -18.806 -4.666 33.710 1.00 80.88 397 MET A N 1
ATOM 3239 C CA . MET A 1 397 ? -17.838 -4.250 34.729 1.00 80.88 397 MET A CA 1
ATOM 3240 C C . MET A 1 397 ? -18.455 -4.252 36.132 1.00 80.88 397 MET A C 1
ATOM 3242 O O . MET A 1 397 ? -17.823 -4.742 37.061 1.00 80.88 397 MET A O 1
ATOM 3246 N N . ASP A 1 398 ? -19.718 -3.828 36.282 1.00 81.62 398 ASP A N 1
ATOM 3247 C CA . ASP A 1 398 ? -20.457 -3.875 37.559 1.00 81.62 398 ASP A CA 1
ATOM 3248 C C . ASP A 1 398 ? -20.610 -5.311 38.101 1.00 81.62 398 ASP A C 1
ATOM 3250 O O . ASP A 1 398 ? -20.873 -5.514 39.287 1.00 81.62 398 ASP A O 1
ATOM 3254 N N . LEU A 1 399 ? -20.538 -6.317 37.220 1.00 81.69 399 LEU A N 1
ATOM 3255 C CA . LEU A 1 399 ? -20.697 -7.732 37.559 1.00 81.69 399 LEU A CA 1
ATOM 3256 C C . LEU A 1 399 ? -19.419 -8.562 37.389 1.00 81.69 399 LEU A C 1
ATOM 3258 O O . LEU A 1 399 ? -19.486 -9.765 37.659 1.00 81.69 399 LEU A O 1
ATOM 3262 N N . GLU A 1 400 ? -18.320 -7.964 36.922 1.00 78.69 400 GLU A N 1
ATOM 3263 C CA . GLU A 1 400 ? -17.048 -8.613 36.555 1.00 78.69 400 GLU A CA 1
ATOM 3264 C C . GLU A 1 400 ? -17.230 -9.849 35.646 1.00 78.69 400 GLU A C 1
ATOM 3266 O O . GLU A 1 400 ? -16.615 -10.901 35.838 1.00 78.69 400 GLU A O 1
ATOM 3271 N N . LYS A 1 401 ? -18.153 -9.778 34.673 1.00 82.50 401 LYS A N 1
ATOM 3272 C CA . LYS A 1 401 ? -18.620 -10.964 33.928 1.00 82.50 401 LYS A CA 1
ATOM 3273 C C . LYS A 1 401 ? -18.628 -10.794 32.417 1.00 82.50 401 LYS A C 1
ATOM 3275 O O . LYS A 1 401 ? -19.155 -9.834 31.868 1.00 82.50 401 LYS A O 1
ATOM 3280 N N . TYR A 1 402 ? -18.143 -11.834 31.742 1.00 83.75 402 TYR A N 1
ATOM 3281 C CA . TYR A 1 402 ? -18.345 -12.049 30.313 1.00 83.75 402 TYR A CA 1
ATOM 3282 C C . TYR A 1 402 ? -19.843 -12.106 29.958 1.00 83.75 402 TYR A C 1
ATOM 3284 O O . TYR A 1 402 ? -20.597 -12.921 30.507 1.00 83.75 402 TYR A O 1
ATOM 3292 N N . VAL A 1 403 ? -20.241 -11.280 28.988 1.00 86.00 403 VAL A N 1
ATOM 3293 C CA . VAL A 1 403 ? -21.612 -11.175 28.469 1.00 86.00 403 VAL A CA 1
ATOM 3294 C C . VAL A 1 403 ? -21.760 -11.951 27.159 1.00 86.00 403 VAL A C 1
ATOM 3296 O O . VAL A 1 403 ? -22.602 -12.851 27.041 1.00 86.00 403 VAL A O 1
ATOM 3299 N N . CYS A 1 404 ? -20.962 -11.583 26.155 1.00 89.44 404 CYS A N 1
ATOM 3300 C CA . CYS A 1 404 ? -21.025 -12.132 24.803 1.00 89.44 404 CYS A CA 1
ATOM 3301 C C . CYS A 1 404 ? -19.747 -11.841 23.999 1.00 89.44 404 CYS A C 1
ATOM 3303 O O . CYS A 1 404 ? -18.983 -10.942 24.343 1.00 89.44 404 CYS A O 1
ATOM 3305 N N . THR A 1 405 ? -19.537 -12.580 22.910 1.00 92.25 405 THR A N 1
ATOM 3306 C CA . THR A 1 405 ? -18.498 -12.310 21.905 1.00 92.25 405 THR A CA 1
ATOM 3307 C C . THR A 1 405 ? -19.161 -12.108 20.551 1.00 92.25 405 THR A C 1
ATOM 3309 O O . THR A 1 405 ? -19.996 -12.926 20.163 1.00 92.25 405 THR A O 1
ATOM 3312 N N . TYR A 1 406 ? -18.763 -11.086 19.798 1.00 95.31 406 TYR A N 1
ATOM 3313 C CA . TYR A 1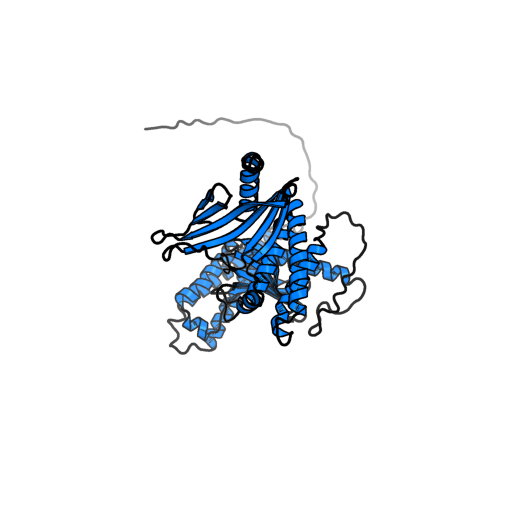 406 ? -19.008 -11.037 18.356 1.00 95.31 406 TYR A CA 1
ATOM 3314 C C . TYR A 1 406 ? -17.762 -11.522 17.610 1.00 95.31 406 TYR A C 1
ATOM 3316 O O . TYR A 1 406 ? -16.647 -11.240 18.042 1.00 95.31 406 TYR A O 1
ATOM 3324 N N . HIS A 1 407 ? -17.939 -12.226 16.494 1.00 94.50 407 HIS A N 1
ATOM 3325 C CA . HIS A 1 407 ? -16.870 -12.631 15.580 1.00 94.50 407 HIS A CA 1
ATOM 3326 C C . HIS A 1 407 ? -17.226 -12.234 14.148 1.00 94.50 407 HIS A C 1
ATOM 3328 O O . HIS A 1 407 ? -18.364 -12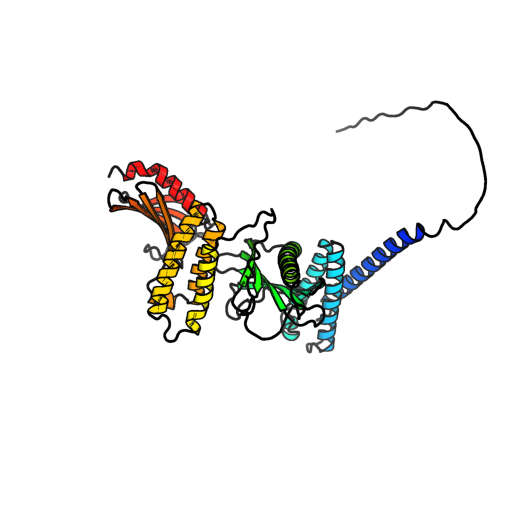.460 13.727 1.00 94.50 407 HIS A O 1
ATOM 3334 N N . LEU A 1 408 ? -16.253 -11.724 13.384 1.00 95.25 408 LEU A N 1
ATOM 3335 C CA . LEU A 1 408 ? -16.330 -11.814 11.925 1.00 95.25 408 LEU A CA 1
ATOM 3336 C C . LEU A 1 408 ? -15.875 -13.222 11.528 1.00 95.25 408 LEU A C 1
ATOM 3338 O O . LEU A 1 408 ? -14.706 -13.563 11.714 1.00 95.25 408 LEU A O 1
ATOM 3342 N N . GLU A 1 409 ? -16.806 -14.021 11.012 1.00 91.81 409 GLU A N 1
ATOM 3343 C CA . GLU A 1 409 ? -16.551 -15.338 10.429 1.00 91.81 409 GLU A CA 1
ATOM 3344 C C . GLU A 1 409 ? -16.514 -15.210 8.892 1.00 91.81 409 GLU A C 1
ATOM 3346 O O . GLU A 1 409 ? -17.447 -14.654 8.308 1.00 91.81 409 GLU A O 1
ATOM 3351 N N . TYR A 1 410 ? -15.484 -15.749 8.233 1.00 88.56 410 TYR A N 1
ATOM 3352 C CA . TYR A 1 410 ? -15.534 -16.101 6.806 1.00 88.56 410 TYR A CA 1
ATOM 3353 C C . TYR A 1 410 ? -15.878 -17.584 6.686 1.00 88.56 410 TYR A C 1
ATOM 3355 O O . TYR A 1 410 ? -15.390 -18.401 7.475 1.00 88.56 410 TYR A O 1
ATOM 3363 N N . ARG A 1 411 ? -16.732 -17.929 5.721 1.00 85.38 411 ARG A N 1
ATOM 3364 C CA . ARG A 1 411 ? -17.132 -19.309 5.434 1.00 85.38 411 ARG A CA 1
ATOM 3365 C C . ARG A 1 411 ? -17.130 -19.553 3.937 1.00 85.38 411 ARG A C 1
ATOM 3367 O O . ARG A 1 411 ? -17.960 -18.985 3.229 1.00 85.38 411 ARG A O 1
ATOM 3374 N N . ASP A 1 412 ? -16.243 -20.429 3.490 1.00 79.75 412 ASP A N 1
ATOM 3375 C CA . ASP A 1 412 ? -16.374 -21.079 2.194 1.00 79.75 412 ASP A CA 1
ATOM 3376 C C . ASP A 1 412 ? -17.275 -22.310 2.333 1.00 79.75 412 ASP A C 1
ATOM 3378 O O . ASP A 1 412 ? -17.103 -23.117 3.252 1.00 79.75 412 ASP A O 1
ATOM 3382 N N . PHE A 1 413 ? -18.246 -22.437 1.433 1.00 71.69 413 PHE A N 1
ATOM 3383 C CA . PHE A 1 413 ? -19.190 -23.549 1.399 1.00 71.69 413 PHE A CA 1
ATOM 3384 C C . PHE A 1 413 ? -18.910 -24.360 0.140 1.00 71.69 413 PHE A C 1
ATOM 3386 O O . PHE A 1 413 ? -19.132 -23.873 -0.969 1.00 71.69 413 PHE A O 1
ATOM 3393 N N . SER A 1 414 ? -18.442 -25.598 0.310 1.00 57.59 414 SER A N 1
ATOM 3394 C CA . SER A 1 414 ? -18.015 -26.464 -0.795 1.00 57.59 414 SER A CA 1
ATOM 3395 C C . SER A 1 414 ? -19.105 -26.608 -1.874 1.00 57.59 414 SER A C 1
ATOM 3397 O O . SER A 1 414 ? -20.109 -27.295 -1.693 1.00 57.59 414 SER A O 1
ATOM 3399 N N . GLY A 1 415 ? -18.902 -25.929 -3.011 1.00 55.88 415 GLY A N 1
ATOM 3400 C CA . GLY A 1 415 ? -19.859 -25.850 -4.123 1.00 55.88 415 GLY A CA 1
ATOM 3401 C C . GLY A 1 415 ? -20.376 -24.443 -4.462 1.00 55.88 415 GLY A C 1
ATOM 3402 O O . GLY A 1 415 ? -21.084 -24.303 -5.458 1.00 55.88 415 GLY A O 1
ATOM 3403 N N . MET A 1 416 ? -20.029 -23.404 -3.694 1.00 54.50 416 MET A N 1
ATOM 3404 C CA . MET A 1 416 ? -20.206 -22.000 -4.099 1.00 54.50 416 MET A CA 1
ATOM 3405 C C . MET A 1 416 ? -18.964 -21.473 -4.838 1.00 54.50 416 MET A C 1
ATOM 3407 O O . MET A 1 416 ? -17.877 -22.028 -4.718 1.00 54.50 416 MET A O 1
ATOM 3411 N N . SER A 1 417 ? -19.125 -20.407 -5.629 1.00 54.41 417 SER A N 1
ATOM 3412 C CA . SER A 1 417 ? -18.031 -19.775 -6.392 1.00 54.41 417 SER A CA 1
ATOM 3413 C C . SER A 1 417 ? -17.184 -18.786 -5.582 1.00 54.41 417 SER A C 1
ATOM 3415 O O . SER A 1 417 ? -16.132 -18.365 -6.055 1.00 54.41 417 SER A O 1
ATOM 3417 N N . ALA A 1 418 ? -17.653 -18.397 -4.395 1.00 65.62 418 ALA A N 1
ATOM 3418 C CA . ALA A 1 418 ? -16.964 -17.537 -3.441 1.00 65.62 418 ALA A CA 1
ATOM 3419 C C . ALA A 1 418 ? -17.529 -17.782 -2.031 1.00 65.62 418 ALA A C 1
ATOM 3421 O O . ALA A 1 418 ? -18.734 -18.007 -1.873 1.00 65.62 418 ALA A O 1
ATOM 3422 N N . GLY A 1 419 ? -16.675 -17.720 -1.007 1.00 79.31 419 GLY A N 1
ATOM 3423 C CA . GLY A 1 419 ? -17.110 -17.750 0.388 1.00 79.31 419 GLY A CA 1
ATOM 3424 C C . GLY A 1 419 ? -17.670 -16.409 0.870 1.00 79.31 419 GLY A C 1
ATOM 3425 O O . GLY A 1 419 ? -17.511 -15.367 0.232 1.00 79.31 419 GLY A O 1
ATOM 3426 N N . VAL A 1 420 ? -18.349 -16.434 2.018 1.00 85.62 420 VAL A N 1
ATOM 3427 C CA . VAL A 1 420 ? -19.181 -15.324 2.505 1.00 85.62 420 VAL A CA 1
ATOM 3428 C C . VAL A 1 420 ? -18.784 -14.893 3.919 1.00 85.62 420 VAL A C 1
ATOM 3430 O O . VAL A 1 420 ? -18.520 -15.719 4.796 1.00 85.62 420 VAL A O 1
ATOM 3433 N N . TYR A 1 421 ? -18.783 -13.578 4.147 1.00 89.00 421 TYR A N 1
ATOM 3434 C CA . TYR A 1 421 ? -18.458 -12.940 5.422 1.00 89.00 421 TYR A CA 1
ATOM 3435 C C . TYR A 1 421 ? -19.713 -12.663 6.264 1.00 89.00 421 TYR A C 1
ATOM 3437 O O . TYR A 1 421 ? -20.668 -12.029 5.805 1.00 89.00 421 TYR A O 1
ATOM 3445 N N . PHE A 1 422 ? -19.692 -13.066 7.537 1.00 91.94 422 PHE A N 1
ATOM 3446 C CA . PHE A 1 422 ? -20.804 -12.908 8.479 1.00 91.94 422 PHE A CA 1
ATOM 3447 C C . PHE A 1 422 ? -20.338 -12.367 9.833 1.00 91.94 422 PHE A C 1
ATOM 3449 O O . PHE A 1 422 ? -19.386 -12.875 10.422 1.00 91.94 422 PHE A O 1
ATOM 3456 N N . LEU A 1 423 ? -21.077 -11.407 10.397 1.00 94.56 423 LEU A N 1
ATOM 3457 C CA . LEU A 1 423 ? -20.936 -11.046 11.809 1.00 94.56 423 LEU A CA 1
ATOM 3458 C C . LEU A 1 423 ? -21.820 -11.978 12.644 1.00 94.56 423 LEU A C 1
ATOM 3460 O O . LEU A 1 423 ? -23.050 -11.934 12.529 1.00 94.56 423 LEU A O 1
ATOM 3464 N N . ARG A 1 424 ? -21.217 -12.805 13.502 1.00 91.75 424 ARG A N 1
ATOM 3465 C CA . ARG A 1 424 ? -21.932 -13.665 14.456 1.00 91.75 424 ARG A CA 1
ATOM 3466 C C . ARG A 1 424 ? -21.782 -13.180 15.891 1.00 91.75 424 ARG A C 1
ATOM 3468 O O . ARG A 1 424 ? -20.688 -12.863 16.330 1.00 91.75 424 ARG A O 1
ATOM 3475 N N . LEU A 1 425 ? -22.878 -13.225 16.641 1.00 90.56 425 LEU A N 1
ATOM 3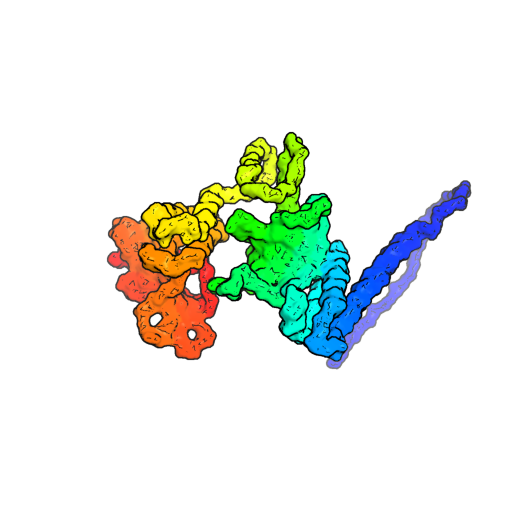476 C CA . LEU A 1 425 ? -22.956 -13.024 18.087 1.00 90.56 425 LEU A CA 1
ATOM 3477 C C . LEU A 1 425 ? -23.032 -14.385 18.794 1.00 90.56 425 LEU A C 1
ATOM 3479 O O . LEU A 1 425 ? -23.979 -15.142 18.587 1.00 90.56 425 LEU A O 1
ATOM 3483 N N . LYS A 1 426 ? -22.080 -14.679 19.678 1.00 88.44 426 LYS A N 1
ATOM 3484 C CA . LYS A 1 426 ? -22.084 -15.807 20.619 1.00 88.44 426 LYS A CA 1
ATOM 3485 C C . LYS A 1 426 ? -22.430 -15.289 22.016 1.00 88.44 426 LYS A C 1
ATOM 3487 O O . LYS A 1 426 ? -21.710 -14.474 22.580 1.00 88.44 426 LYS A O 1
ATOM 3492 N N . SER A 1 427 ? -23.511 -15.787 22.605 1.00 85.06 427 SER A N 1
ATOM 3493 C CA . SER A 1 427 ? -23.977 -15.407 23.949 1.00 85.06 427 SER A CA 1
ATOM 3494 C C . SER A 1 427 ? -24.370 -16.642 24.765 1.00 85.06 427 SER A C 1
ATOM 3496 O O . SER A 1 427 ? -24.475 -17.740 24.214 1.00 85.06 427 SER A O 1
ATOM 3498 N N . ARG A 1 428 ? -24.678 -16.472 26.059 1.00 77.38 428 ARG A N 1
ATOM 3499 C CA . ARG A 1 428 ? -25.263 -17.547 26.891 1.00 77.38 428 ARG A CA 1
ATOM 3500 C C . ARG A 1 428 ? -26.564 -18.132 26.313 1.00 77.38 428 ARG A C 1
ATOM 3502 O O . ARG A 1 428 ? -26.878 -19.281 26.590 1.00 77.38 428 ARG A O 1
ATOM 3509 N N . ARG A 1 429 ? -27.306 -17.363 25.501 1.00 77.12 429 ARG A N 1
ATOM 3510 C CA . ARG A 1 429 ? -28.569 -17.784 24.863 1.00 77.12 429 ARG A CA 1
ATOM 3511 C C . ARG A 1 429 ? -28.382 -18.474 23.499 1.00 77.12 429 ARG A C 1
ATOM 3513 O O . ARG A 1 429 ? -29.375 -18.801 22.860 1.00 77.12 429 ARG A O 1
ATOM 3520 N N . GLY A 1 430 ? -27.142 -18.670 23.038 1.00 79.19 430 GLY A N 1
ATOM 3521 C CA . GLY A 1 430 ? -26.825 -19.310 21.756 1.00 79.19 430 GLY A CA 1
ATOM 3522 C C . GLY A 1 430 ? -25.992 -18.441 20.808 1.00 79.19 430 GLY A C 1
ATOM 3523 O O . GLY A 1 430 ? -25.490 -17.376 21.187 1.00 79.19 430 GLY A O 1
ATOM 3524 N N . ARG A 1 431 ? -25.834 -18.927 19.568 1.00 82.12 431 ARG A N 1
ATOM 3525 C CA . ARG A 1 431 ? -25.181 -18.216 18.456 1.00 82.12 431 ARG A CA 1
ATOM 3526 C C . ARG A 1 431 ? -26.243 -17.602 17.536 1.00 82.12 431 ARG A C 1
ATOM 3528 O O . ARG A 1 431 ? -27.196 -18.284 17.175 1.00 82.12 431 ARG A O 1
ATOM 3535 N N . PHE A 1 432 ? -26.050 -16.354 17.122 1.00 86.62 432 PHE A N 1
ATOM 3536 C CA . PHE A 1 432 ? -26.954 -15.604 16.245 1.00 86.62 432 PHE A CA 1
ATOM 3537 C C . PHE A 1 432 ? -26.161 -14.925 15.127 1.00 86.62 432 PHE A C 1
ATOM 3539 O O . PHE A 1 432 ? -25.047 -14.461 15.357 1.00 86.62 432 PHE A O 1
ATOM 3546 N N . GLN A 1 433 ? -26.732 -14.821 13.929 1.00 89.44 433 GLN A N 1
ATOM 3547 C CA . GLN A 1 433 ? -26.197 -13.953 12.879 1.00 89.44 433 GLN A CA 1
ATOM 3548 C C . GLN A 1 433 ? -26.696 -12.519 13.106 1.00 89.44 433 GLN A C 1
ATOM 3550 O O . GLN A 1 433 ? -27.876 -12.306 13.382 1.00 89.44 433 GLN A O 1
ATOM 3555 N N . VAL A 1 434 ? -25.787 -11.550 13.014 1.00 90.69 434 VAL A N 1
ATOM 3556 C CA . VAL A 1 434 ? -26.046 -10.114 13.214 1.00 90.69 434 VAL A CA 1
ATOM 3557 C C . VAL A 1 434 ? -26.055 -9.381 11.876 1.00 90.69 434 VAL A C 1
ATOM 3559 O O . VAL A 1 434 ? -26.948 -8.575 11.622 1.00 90.69 434 VAL A O 1
ATOM 3562 N N . ALA A 1 435 ? -25.096 -9.703 11.005 1.00 91.88 435 ALA A N 1
ATOM 3563 C CA . ALA A 1 435 ? -24.991 -9.182 9.646 1.00 91.88 435 ALA A CA 1
ATOM 3564 C C . ALA A 1 435 ? -24.432 -10.252 8.691 1.00 91.88 435 ALA A C 1
ATOM 3566 O O . ALA A 1 435 ? -23.783 -11.207 9.121 1.00 91.88 435 ALA A O 1
ATOM 3567 N N . SER A 1 436 ? -24.685 -10.069 7.396 1.00 91.56 436 SER A N 1
ATOM 3568 C CA . SER A 1 436 ? -23.960 -10.709 6.293 1.00 91.56 436 SER A CA 1
ATOM 3569 C C . SER A 1 436 ? -23.425 -9.599 5.396 1.00 91.56 436 SER A C 1
ATOM 3571 O O . SER A 1 436 ? -24.126 -8.605 5.192 1.00 91.56 436 SER A O 1
ATOM 3573 N N . TYR A 1 437 ? -22.210 -9.767 4.883 1.00 87.19 437 TYR A N 1
ATOM 3574 C CA . TYR A 1 437 ? -21.532 -8.792 4.025 1.00 87.19 437 TYR A CA 1
ATOM 3575 C C . TYR A 1 437 ? -21.352 -9.295 2.582 1.00 87.19 437 TYR A C 1
ATOM 3577 O O . TYR A 1 437 ? -20.871 -8.556 1.727 1.00 87.19 437 TYR A O 1
ATOM 3585 N N . GLY A 1 438 ? -21.790 -10.526 2.291 1.00 86.06 438 GLY A N 1
ATOM 3586 C CA . GLY A 1 438 ? -21.571 -11.166 0.995 1.00 86.06 438 GLY A CA 1
ATOM 3587 C C . GLY A 1 438 ? -20.118 -11.615 0.822 1.00 86.06 438 GLY A C 1
ATOM 3588 O O . GLY A 1 438 ? -19.448 -11.963 1.793 1.00 86.06 438 GLY A O 1
ATOM 3589 N N . GLU A 1 439 ? -19.654 -11.605 -0.423 1.00 85.00 439 GLU A N 1
ATOM 3590 C CA . GLU A 1 439 ? -18.313 -12.041 -0.846 1.00 85.00 439 GLU A CA 1
ATOM 3591 C C . GLU A 1 439 ? -17.209 -11.025 -0.481 1.00 85.00 439 GLU A C 1
ATOM 3593 O O . GLU A 1 439 ? -16.022 -11.341 -0.493 1.00 85.00 439 GLU A O 1
ATOM 3598 N N . GLY A 1 440 ? -17.585 -9.785 -0.147 1.00 80.75 440 GLY A N 1
ATOM 3599 C CA . GLY A 1 440 ? -16.653 -8.726 0.233 1.00 80.75 440 GLY A CA 1
ATOM 3600 C C . GLY A 1 440 ? -16.348 -8.719 1.730 1.00 80.75 440 GLY A C 1
ATOM 3601 O O . GLY A 1 440 ? -17.260 -8.605 2.552 1.00 80.75 440 GLY A O 1
ATOM 3602 N N . CYS A 1 441 ? -15.063 -8.756 2.092 1.00 84.62 441 CYS A N 1
ATOM 3603 C CA . CYS A 1 441 ? -14.640 -8.520 3.472 1.00 84.62 441 CYS A CA 1
ATOM 3604 C C . CYS A 1 441 ? -14.987 -7.070 3.887 1.00 84.62 441 CYS A C 1
ATOM 3606 O O . CYS A 1 441 ? -14.581 -6.133 3.188 1.00 84.62 441 CYS A O 1
ATOM 3608 N N . PRO A 1 442 ? -15.738 -6.847 4.982 1.00 88.25 442 PRO A N 1
ATOM 3609 C CA . PRO A 1 442 ? -16.041 -5.505 5.479 1.00 88.25 442 PRO A CA 1
ATOM 3610 C C . PRO A 1 442 ? -14.809 -4.846 6.120 1.00 88.25 442 PRO A C 1
ATOM 3612 O O . PRO A 1 442 ? -13.985 -5.516 6.739 1.00 88.25 442 PRO A O 1
ATOM 3615 N N . THR A 1 443 ? -14.720 -3.514 6.054 1.00 90.88 443 THR A N 1
ATOM 3616 C CA . THR A 1 443 ? -13.699 -2.753 6.796 1.00 90.88 443 THR A CA 1
ATOM 3617 C C . THR A 1 443 ? -13.912 -2.862 8.308 1.00 90.88 443 THR A C 1
ATOM 3619 O O . THR A 1 443 ? -15.053 -2.982 8.767 1.00 90.88 443 THR A O 1
ATOM 3622 N N . TYR A 1 444 ? -12.834 -2.765 9.096 1.00 93.94 444 TYR A N 1
ATOM 3623 C CA . TYR A 1 444 ? -12.895 -2.849 10.562 1.00 93.94 444 TYR A CA 1
ATOM 3624 C C . TYR A 1 444 ? -13.971 -1.921 11.155 1.00 93.94 444 TYR A C 1
ATOM 3626 O O . TYR A 1 444 ? -14.873 -2.365 11.873 1.00 93.94 444 TYR A O 1
ATOM 3634 N N . TRP A 1 445 ? -13.958 -0.651 10.747 1.00 93.94 445 TRP A N 1
ATOM 3635 C CA . TRP A 1 445 ? -14.902 0.381 11.184 1.00 93.94 445 TRP A CA 1
ATOM 3636 C C . TRP A 1 445 ? -16.366 0.042 10.884 1.00 93.94 445 TRP A C 1
ATOM 3638 O O . TRP A 1 445 ? -17.249 0.334 11.695 1.00 93.94 445 TRP A O 1
ATOM 3648 N N . LYS A 1 446 ? -16.643 -0.644 9.767 1.00 93.62 446 LYS A N 1
ATOM 3649 C CA . LYS A 1 446 ? -17.992 -1.116 9.434 1.00 93.62 446 LYS A CA 1
ATOM 3650 C C . LYS A 1 446 ? -18.450 -2.232 10.380 1.00 93.62 446 LYS A C 1
ATOM 3652 O O . LYS A 1 446 ? -19.596 -2.204 10.836 1.00 93.62 446 LYS A O 1
ATOM 3657 N N . ILE A 1 447 ? -17.563 -3.167 10.726 1.00 95.69 447 ILE A N 1
ATOM 3658 C CA . ILE A 1 447 ? -17.847 -4.227 11.708 1.00 95.69 447 ILE A CA 1
ATOM 3659 C C . ILE A 1 447 ? -18.102 -3.604 13.087 1.00 95.69 447 ILE A C 1
ATOM 3661 O O . ILE A 1 447 ? -19.130 -3.887 13.702 1.00 95.69 447 ILE A O 1
ATOM 3665 N N . ARG A 1 448 ? -17.216 -2.700 13.538 1.00 94.81 448 ARG A N 1
ATOM 3666 C CA . ARG A 1 448 ? -17.326 -1.953 14.805 1.00 94.81 448 ARG A CA 1
ATOM 3667 C C . ARG A 1 448 ? -18.681 -1.251 14.923 1.00 94.81 448 ARG A C 1
ATOM 3669 O O . ARG A 1 448 ? -19.385 -1.436 15.916 1.00 94.81 448 ARG A O 1
ATOM 3676 N N . GLN A 1 449 ? -19.099 -0.515 13.889 1.00 94.06 449 GLN A N 1
ATOM 3677 C CA . GLN A 1 449 ? -20.411 0.141 13.854 1.00 94.06 449 GLN A CA 1
ATOM 3678 C C . GLN A 1 449 ? -21.577 -0.852 13.994 1.00 94.06 449 GLN A C 1
ATOM 3680 O O . GLN A 1 449 ? -22.501 -0.596 14.768 1.00 94.06 449 GLN A O 1
ATOM 3685 N N . ASP A 1 450 ? -21.557 -1.983 13.281 1.00 94.88 450 ASP A N 1
ATOM 3686 C CA . ASP A 1 450 ? -22.645 -2.968 13.352 1.00 94.88 450 ASP A CA 1
ATOM 3687 C C . ASP A 1 450 ? -22.685 -3.706 14.704 1.00 94.88 450 ASP A C 1
ATOM 3689 O O . ASP A 1 450 ? -23.778 -3.929 15.235 1.00 94.88 450 ASP A O 1
ATOM 3693 N N . VAL A 1 451 ? -21.527 -3.997 15.313 1.00 95.31 451 VAL A N 1
ATOM 3694 C CA . VAL A 1 451 ? -21.418 -4.538 16.683 1.00 95.31 451 VAL A CA 1
ATOM 3695 C C . VAL A 1 451 ? -22.015 -3.568 17.702 1.00 95.31 451 VAL A C 1
ATOM 3697 O O . VAL A 1 451 ? -22.907 -3.949 18.462 1.00 95.31 451 VAL A O 1
ATOM 3700 N N . LEU A 1 452 ? -21.591 -2.299 17.700 1.00 93.38 452 LEU A N 1
ATOM 3701 C CA . LEU A 1 452 ? -22.088 -1.280 18.635 1.00 93.38 452 LEU A CA 1
ATOM 3702 C C . LEU A 1 452 ? -23.599 -1.036 18.471 1.00 93.38 452 LEU A C 1
ATOM 3704 O O . LEU A 1 452 ? -24.322 -0.847 19.457 1.00 93.38 452 LEU A O 1
ATOM 3708 N N . LYS A 1 453 ? -24.097 -1.097 17.230 1.00 93.62 453 LYS A N 1
ATOM 3709 C CA . LYS A 1 453 ? -25.513 -0.941 16.863 1.00 93.62 453 LYS A CA 1
ATOM 3710 C C . LYS A 1 453 ? -26.377 -2.134 17.272 1.00 93.62 453 LYS A C 1
ATOM 3712 O O . LYS A 1 453 ? -27.528 -1.931 17.660 1.00 93.62 453 LYS A O 1
ATOM 3717 N N . ASP A 1 454 ? -25.866 -3.361 17.203 1.00 93.62 454 ASP A N 1
ATOM 3718 C CA . ASP A 1 454 ? -26.573 -4.553 17.685 1.00 93.62 454 ASP A CA 1
ATOM 3719 C C . ASP A 1 454 ? -26.529 -4.659 19.217 1.00 93.62 454 ASP A C 1
ATOM 3721 O O . ASP A 1 454 ? -27.576 -4.803 19.858 1.00 93.62 454 ASP A O 1
ATOM 3725 N N . PHE A 1 455 ? -25.358 -4.446 19.826 1.00 91.12 455 PHE A N 1
ATOM 3726 C CA . PHE A 1 455 ? -25.208 -4.432 21.279 1.00 91.12 455 PHE A CA 1
ATOM 3727 C C . PHE A 1 455 ? -26.101 -3.371 21.935 1.00 91.12 455 PHE A C 1
ATOM 3729 O O . PHE A 1 455 ? -26.804 -3.665 22.904 1.00 91.12 455 PHE A O 1
ATOM 3736 N N . SER A 1 456 ? -26.180 -2.164 21.365 1.00 89.00 456 SER A N 1
ATOM 3737 C CA . SER A 1 456 ? -27.054 -1.101 21.878 1.00 89.00 456 SER A CA 1
ATOM 3738 C C . SER A 1 456 ? -28.543 -1.461 21.861 1.00 89.00 456 SER A C 1
ATOM 3740 O O . SER A 1 456 ? -29.273 -1.006 22.744 1.00 89.00 456 SER A O 1
ATOM 3742 N N . LYS A 1 457 ? -28.992 -2.316 20.928 1.00 89.56 457 LYS A N 1
ATOM 3743 C CA . LYS A 1 457 ? -30.355 -2.878 20.925 1.00 89.56 457 LYS A CA 1
ATOM 3744 C C . LYS A 1 457 ? -30.518 -3.973 21.982 1.00 89.56 457 LYS A C 1
ATOM 3746 O O . LYS A 1 457 ? -31.546 -4.027 22.653 1.00 89.56 457 LYS A O 1
ATOM 3751 N N . ARG A 1 458 ? -29.523 -4.859 22.129 1.00 86.00 458 ARG A N 1
ATOM 3752 C CA . ARG A 1 458 ? -29.631 -6.075 22.957 1.00 86.00 458 ARG A CA 1
ATOM 3753 C C . ARG A 1 458 ? -29.251 -5.897 24.425 1.00 86.00 458 ARG A C 1
ATOM 3755 O O . ARG A 1 458 ? -29.718 -6.700 25.228 1.00 86.00 458 ARG A O 1
ATOM 3762 N N . LYS A 1 459 ? -28.489 -4.866 24.814 1.00 81.31 459 LYS A N 1
ATOM 3763 C CA . LYS A 1 459 ? -27.922 -4.713 26.174 1.00 81.31 459 LYS A CA 1
ATOM 3764 C C . LYS A 1 459 ? -28.920 -4.901 27.324 1.00 81.31 459 LYS A C 1
ATOM 3766 O O . LYS A 1 459 ? -28.615 -5.604 28.282 1.00 81.31 459 LYS A O 1
ATOM 3771 N N . ARG A 1 460 ? -30.161 -4.411 27.190 1.00 78.19 460 ARG A N 1
ATOM 3772 C CA . ARG A 1 460 ? -31.236 -4.640 28.184 1.00 78.19 460 ARG A CA 1
ATOM 3773 C C . ARG A 1 460 ? -31.565 -6.125 28.411 1.00 78.19 460 ARG A C 1
ATOM 3775 O O . ARG A 1 460 ? -31.888 -6.501 29.528 1.00 78.19 460 ARG A O 1
ATOM 3782 N N . THR A 1 461 ? -31.456 -6.963 27.379 1.00 75.38 461 THR A N 1
ATOM 3783 C CA . THR A 1 461 ? -31.708 -8.418 27.448 1.00 75.38 461 THR A CA 1
ATOM 3784 C C . THR A 1 461 ? -30.529 -9.226 27.997 1.00 75.38 461 THR A C 1
ATOM 3786 O O . THR A 1 461 ? -30.696 -10.408 28.295 1.00 75.38 461 THR A O 1
ATOM 3789 N N . PHE A 1 462 ? -29.355 -8.601 28.134 1.00 71.44 462 PHE A N 1
ATOM 3790 C CA . PHE A 1 462 ? -28.179 -9.194 28.771 1.00 71.44 462 PHE A CA 1
ATOM 3791 C C . PHE A 1 462 ? -28.102 -8.864 30.268 1.00 71.44 462 PHE A C 1
ATOM 3793 O O . PHE A 1 462 ? -27.726 -9.731 31.043 1.00 71.44 462 PHE A O 1
ATOM 3800 N N . ILE A 1 463 ? -28.528 -7.660 30.674 1.00 64.56 463 ILE A N 1
ATOM 3801 C CA . ILE A 1 463 ? -28.605 -7.233 32.089 1.00 64.56 463 ILE A CA 1
ATOM 3802 C C . ILE A 1 463 ? -29.653 -8.046 32.877 1.00 64.56 463 ILE A C 1
ATOM 3804 O O . ILE A 1 463 ? -29.562 -8.182 34.092 1.00 64.56 463 ILE A O 1
ATOM 3808 N N . SER A 1 464 ? -30.667 -8.587 32.196 1.00 53.69 464 SER A N 1
ATOM 3809 C CA . SER A 1 464 ? -31.795 -9.302 32.803 1.00 53.69 464 SER A CA 1
ATOM 3810 C C . SER A 1 464 ? -31.580 -10.828 32.908 1.00 53.69 464 SER A C 1
ATOM 3812 O O . SER A 1 464 ? -32.498 -11.582 32.563 1.00 53.69 464 SER A O 1
ATOM 3814 N N . CYS A 1 465 ? -30.373 -11.295 33.260 1.00 45.97 465 CYS A N 1
ATOM 3815 C CA . CYS A 1 465 ? -29.983 -12.719 33.305 1.00 45.97 465 CYS A CA 1
ATOM 3816 C C . CYS A 1 465 ? -28.909 -13.022 34.360 1.00 45.97 465 CYS A C 1
ATOM 3818 O O . CYS A 1 465 ? -27.881 -12.315 34.357 1.00 45.97 465 CYS A O 1
#

pLDDT: mean 75.87, std 21.81, range [24.72, 97.25]

Foldseek 3Di:
DYDDDDDDDDDDDDDDDDDDDDDDDDDDDDDDPDVVVVVVVVVVVVVVLVVLLVVLVVLLVVLLCPLVVDDPPCDPVNLVSVLVSLVSLQVNLQVCVVVPVLVSLVVSVVSVLVSCVRNDVVVCVVSVPQKGFSYWDDDPFKIWTKIAGSDFDAPDPPDPQKTFGIKIFIATPPPRHTDWMWTFMFGPPPHTWTFIWTDDPQDTHTQDTDGRDRDDPVVSVVSVVVVVVVVVVVLVVVPPPDDDDSDDPDDDPVPPPPDPPPDDDPDDDPPDDPLLVVLLVLLSVLLCCVVPPDPPPDPVNLVVVVVSLVSLQVVLAVCVVVVVNVSLVSSVVSVLVSCVSVDPVRCVVVVHQWGFSYWDDDPQKIWTKIAGSDFADDPDDPQKGKTWGMKIWMAGNVVRDTAKMWTFMWIDDPPDPAIWTWIWIQGPVGIDTQDTDGRDDDDPVVSVVSVVVVCVVCVVVRVVD

Radius of gyration: 32.42 Å; chains: 1; bounding box: 74×98×80 Å

Organism: Stylophora pistillata (NCBI:txid50429)

Sequence (465 aa):
MGSCPSRSKRDANSSSARFQDDNSRYGRGARKNREANFQTTQLTNVCLEDNTLRDLTSKLEKALCWTSKHDMCWSVEFSESVNELLVDACRCMSDLAESGDYCTADEIVKLILRLRTTWGNEVFEHLNIKSFPRERIETKNAVILAGQYFTPERFYDHDDRLSRLRYFEVREAETNEFMFTYYLECSNILQKFHVLCLSCSGGHLQIAKYGKNCPSYWSVREDMLKDFLYREDCALVSQNTDKTTLFRRGGCLDDWVFVDSDVEDDEEKFYRDEALDEILSAFEEALSWPKEQNHFPNSTAIDTMNSMFGMATSEMSRLASENKFTEADEIADAIVELYYVWGEGVFSSLNVTFFTREEISLNRFTIKVGQYLKPEPLQERENDIAVKLYFFIVYDMDLEKYVCTYHLEYRDFSGMSAGVYFLRLKSRRGRFQVASYGEGCPTYWKIRQDVLKDFSKRKRTFISC

Secondary structure (DSSP, 8-state):
-------------------------------SSSHHHHHHHHHHHHHHHHHHHHHHHHHHHHHTTTTTTS-SS--HHHHHHHHHHHHHHHHHHHHHHHTT-HHHHHHHHHHHHHHHHHH-HHHHHHHT--EEEEEEEE-SSEEEEEEEEEEEEEEETTEEEEEEEEEEEEEETTT--EEEEEEEEEE-SSS-EEEEEEE-SSSEEEEEEEETSPPPHHHHHHHHHHHHHHHHHHHHHGGGS----S--SSS-GGG------------------HHHHHHHHHHHHHTTHHHHSTTSSPHHHHHHHHHHHHHHHHHHHHHHHHT-HHHHHHHHHHHHHHHHHH-HHHHHHTT--EEEEEEEEETTEEEEEEEEEEEEEP---TTEEEEEEEEEEEEETTTTEEEEEEEEEEEEEBTBSS-EEEEEEEETTEEEEEEEEETSPPPHHHHHHHHHHHHHHHHHHHH--